Protein AF-A0A9D8MYQ5-F1 (afdb_monomer)

Secondary structure (DSSP, 8-state):
-HHHHHHHHHHHHHHHT-S-GGG--HHHHHHHHHHHHHH-GGGGEEEEEEESSSHHHHHHHHHHHHTEEE-EEGGGSS-TTSS-----HHHHHHHHHHHHHH-HHHHHHHHHHHHHHTT--SSSS-TTSHHHHHHHHTTEETTTTEE-HHHHHHHHGGG---HHHHHHHHHHHHHHHHHHHHHTHHHHHHHHHHHHTHHHHHHHHEEEEEEES-S--HHHHHHHHTTSEEEEEEEGGGGGGS-HHHHHHGGGEEEPEE-S-PPPP-THHHHHHHHTTS--HHHHHHHHHHHHHHHTEEPGGGGGG-EEEEEEES--SEEE---EEEEEEETTTTTSHHHHHHHHHHHHTT-EEEEEEE-TTSSSEEEEETT------

Foldseek 3Di:
DVVLVVLQVVLVLVVLLDPDLVPQDLVRLLVSLVSNQSNDPPSQKWKDWAALDDPRLVVVLVCLLQQWAFFDQLCPDPDNCAQFAFADLVVLLVLQLVVCQLAVLLVVVLVVVVCVVVVHDPDPDPPVCVVLVVQQSVQADSRVRGGPLVSSLVSCVVVVDDSVVSVVVVVVVVVVSVVCSVVCPVVSVVVSVCVVCVSVVSSRFKTKDKIFPDPFQPVCCCPRHVVARKMWMFRSVCLSVDPSVLSSLCSQKFFAAEDPDQDHQRCVLVVVCVSVPVPDSVSSSVNSSSSVNRNRYDYNVCVSRRIIMRIDGNDDRIGNHNRTAAMEGEPVLCPPPSNVSVVVSCVVVVHWYWYWDADPVRPGIDTHTPPPPPPPD

Mean predicted aligned er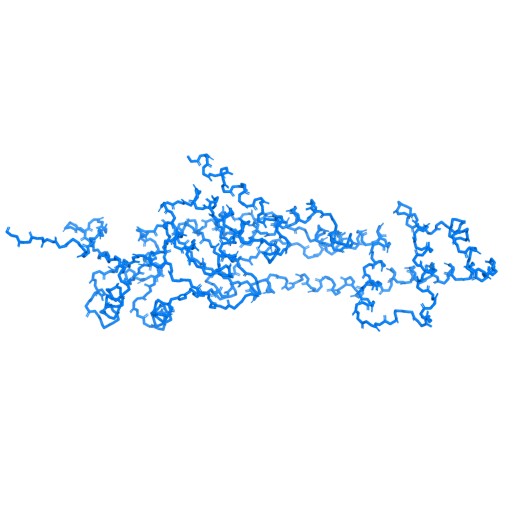ror: 8.72 Å

Sequence (377 aa):
MEQAEEIYNKHFDEMVGANNLDEYSEADVNRVLNRLLKCLPNNGKFYKYRKCEGEFFDLAFDSLKNGYIWLAQASTLNDDVDTTINFDPEKDIEDVKQYLRSHPIEVLNWIFKKAEESGKNLFGFNKFNNDMFFKALSCYDLEIGKLNKSKAIKALSNYGYSVSKINKFLNEMDDFIRNFMVTNEDVLKQIAENYLSINKKIRDMAHIFSLSECYDSDTMWAYYTDNKGFCIEYDFKKVMDLPIVSKRLFMSFYKVLYNDKKERCSFLLDIKYYLGGYKDKDLLVESNRKMITQLITKQEKWRYEREWRLFLCNTENKLDADIVSAIYIDKSMCNTDNGKKLLDLAKERNWRVYIRKLNYIGTKHIYECIDDKTEDK

Solvent-accessible surface area (backbone atoms only — not comparable to full-atom values): 20678 Å² total; per-residue (Å²): 108,70,68,31,52,53,44,42,49,57,49,51,58,52,56,31,57,52,88,54,76,84,77,53,46,73,69,49,42,54,50,53,44,57,48,48,55,70,36,39,60,77,86,25,36,32,22,38,67,32,34,56,58,67,70,68,22,55,58,51,49,51,28,63,74,73,29,30,43,72,30,44,44,39,67,76,45,93,50,90,71,48,44,33,73,47,60,52,68,70,60,44,43,50,56,40,51,55,48,50,71,56,36,54,65,38,55,48,53,44,50,54,51,53,26,59,78,66,75,43,72,93,47,104,60,61,94,78,50,56,64,60,46,54,55,38,57,74,31,42,39,68,91,78,67,45,71,38,60,72,57,22,52,66,68,50,50,84,74,77,57,56,70,68,59,50,51,51,52,53,49,54,50,52,49,47,52,52,49,46,74,68,65,39,60,61,58,54,46,51,57,42,57,58,54,76,46,37,49,58,54,44,15,67,40,23,30,34,37,78,29,15,67,56,90,80,46,66,69,52,37,43,74,47,18,70,66,54,20,35,32,41,32,34,33,55,70,48,46,79,74,48,58,68,75,48,39,51,58,62,66,39,55,41,75,51,42,65,47,80,75,71,69,77,52,65,62,53,42,53,51,51,24,57,41,61,66,74,66,51,62,66,43,43,27,53,38,36,43,54,51,51,55,34,41,43,32,35,50,50,91,57,51,87,51,48,42,33,32,36,60,43,66,82,67,74,49,70,42,74,53,71,27,70,48,32,40,38,33,25,57,86,39,54,82,39,73,56,33,40,54,52,53,53,49,29,60,78,69,72,32,47,44,27,42,32,40,66,42,99,84,65,83,47,80,42,72,47,61,67,81,64,71,75,78,85,123

Radius of gyration: 28.37 Å; Cα contacts (8 Å, |Δi|>4): 526; chains: 1; bounding box: 68×39×94 Å

Structure (mmCIF, N/CA/C/O backbone):
data_AF-A0A9D8MYQ5-F1
#
_entry.id   AF-A0A9D8MYQ5-F1
#
loop_
_atom_site.group_PDB
_atom_site.id
_atom_site.type_symbol
_atom_site.label_atom_id
_atom_site.label_alt_id
_atom_site.label_comp_id
_atom_site.label_asym_id
_atom_site.label_entity_id
_atom_site.label_seq_id
_atom_site.pdbx_PDB_ins_code
_atom_site.Cartn_x
_atom_site.Cartn_y
_atom_site.Cartn_z
_atom_site.occupancy
_atom_site.B_iso_or_equiv
_atom_site.auth_seq_id
_atom_site.auth_comp_id
_atom_site.auth_asym_id
_atom_site.auth_atom_id
_atom_site.pdbx_PDB_model_num
ATOM 1 N N . MET A 1 1 ? 1.865 -21.968 11.431 1.00 61.25 1 MET A N 1
ATOM 2 C CA . MET A 1 1 ? 2.470 -20.639 11.199 1.00 61.25 1 MET A CA 1
ATOM 3 C C . MET A 1 1 ? 3.258 -20.655 9.898 1.00 61.25 1 MET A C 1
ATOM 5 O O . MET A 1 1 ? 2.886 -19.908 9.007 1.00 61.25 1 MET A O 1
ATOM 9 N N . GLU A 1 2 ? 4.196 -21.597 9.734 1.00 70.69 2 GLU A N 1
ATOM 10 C CA . GLU A 1 2 ? 4.968 -21.805 8.490 1.00 70.69 2 GLU A CA 1
ATOM 11 C C . GLU A 1 2 ? 4.096 -21.913 7.227 1.00 70.69 2 GLU A C 1
ATOM 13 O O . GLU A 1 2 ? 4.371 -21.253 6.233 1.00 70.69 2 GLU A O 1
ATOM 18 N N . GLN A 1 3 ? 2.972 -22.639 7.281 1.00 88.06 3 GLN A N 1
ATOM 19 C CA . GLN A 1 3 ? 2.073 -22.761 6.125 1.00 88.06 3 GLN A CA 1
ATOM 20 C C . GLN A 1 3 ? 1.429 -21.426 5.698 1.00 88.06 3 GLN A C 1
ATOM 22 O O . GLN A 1 3 ? 1.259 -21.180 4.508 1.00 88.06 3 GLN A O 1
ATOM 27 N N . ALA A 1 4 ? 1.055 -20.557 6.645 1.00 92.19 4 ALA A N 1
ATOM 28 C CA . ALA A 1 4 ? 0.440 -19.265 6.323 1.00 92.19 4 ALA A CA 1
ATOM 29 C C . ALA A 1 4 ? 1.472 -18.297 5.731 1.00 92.19 4 ALA A C 1
ATOM 31 O O . ALA A 1 4 ? 1.172 -17.577 4.783 1.00 92.19 4 ALA A O 1
ATOM 32 N N . GLU A 1 5 ? 2.696 -18.323 6.255 1.00 94.62 5 GLU A N 1
ATOM 33 C CA . GLU A 1 5 ? 3.814 -17.543 5.731 1.00 94.62 5 GLU A CA 1
ATOM 34 C C . GLU A 1 5 ? 4.209 -17.991 4.319 1.00 94.62 5 GLU A C 1
ATOM 36 O O . GLU A 1 5 ? 4.358 -17.155 3.435 1.00 94.62 5 GLU A O 1
ATOM 41 N N . GLU A 1 6 ? 4.261 -19.299 4.055 1.00 96.56 6 GLU A N 1
ATOM 42 C CA . GLU A 1 6 ? 4.506 -19.827 2.709 1.00 96.56 6 GLU A CA 1
ATOM 43 C C . GLU A 1 6 ? 3.412 -19.400 1.712 1.00 96.56 6 GLU A C 1
ATOM 45 O O . GLU A 1 6 ? 3.702 -19.014 0.578 1.00 96.56 6 GLU A O 1
ATOM 50 N N . ILE A 1 7 ? 2.141 -19.432 2.130 1.00 97.31 7 ILE A N 1
ATOM 51 C CA . ILE A 1 7 ? 1.014 -18.968 1.308 1.00 97.31 7 ILE A CA 1
ATOM 52 C C . ILE A 1 7 ? 1.124 -17.463 1.030 1.00 97.31 7 ILE A C 1
ATOM 54 O O . ILE A 1 7 ? 0.888 -17.043 -0.106 1.00 97.31 7 ILE A O 1
ATOM 58 N N . TYR A 1 8 ? 1.494 -16.665 2.036 1.00 97.44 8 TYR A N 1
ATOM 59 C CA . TYR A 1 8 ? 1.703 -15.230 1.865 1.00 97.44 8 TYR A CA 1
ATOM 60 C C . TYR A 1 8 ? 2.877 -14.940 0.928 1.00 97.44 8 TYR A C 1
ATOM 62 O O . TYR A 1 8 ? 2.733 -14.120 0.029 1.00 97.44 8 TYR A O 1
ATOM 70 N N . ASN A 1 9 ? 3.997 -15.654 1.056 1.00 96.62 9 ASN A N 1
ATOM 71 C CA . ASN A 1 9 ? 5.143 -15.496 0.160 1.00 96.62 9 ASN A CA 1
ATOM 72 C C . ASN A 1 9 ? 4.756 -15.804 -1.292 1.00 96.62 9 ASN A C 1
ATOM 74 O O . ASN A 1 9 ? 5.050 -15.010 -2.176 1.00 96.62 9 ASN A O 1
ATOM 78 N N . LYS A 1 10 ? 3.970 -16.864 -1.539 1.00 96.56 10 LYS A N 1
ATOM 79 C CA . LYS A 1 10 ? 3.407 -17.144 -2.876 1.00 96.56 10 LYS A CA 1
ATOM 80 C C . LYS A 1 10 ? 2.487 -16.033 -3.382 1.00 96.56 10 LYS A C 1
ATOM 82 O O . LYS A 1 10 ? 2.437 -15.778 -4.581 1.00 96.56 10 LYS A O 1
ATOM 87 N N . HIS A 1 11 ? 1.714 -15.404 -2.496 1.00 96.81 11 HIS A N 1
ATOM 88 C CA . HIS A 1 11 ? 0.912 -14.238 -2.857 1.00 96.81 11 HIS A CA 1
ATOM 89 C C . HIS A 1 11 ? 1.807 -13.055 -3.238 1.00 96.81 11 HIS A C 1
ATOM 91 O O . HIS A 1 11 ? 1.643 -12.516 -4.328 1.00 96.81 11 HIS A O 1
ATOM 97 N N . PHE A 1 12 ? 2.776 -12.711 -2.391 1.00 97.00 12 PHE A N 1
ATOM 98 C CA . PHE A 1 12 ? 3.721 -11.626 -2.628 1.00 97.00 12 PHE A CA 1
ATOM 99 C C . PHE A 1 12 ? 4.505 -11.823 -3.931 1.00 97.00 12 PHE A C 1
ATOM 101 O O . PHE A 1 12 ? 4.596 -10.892 -4.723 1.00 97.00 12 PHE A O 1
ATOM 108 N N . ASP A 1 13 ? 4.986 -13.039 -4.196 1.00 95.31 13 ASP A N 1
ATOM 109 C CA . ASP A 1 13 ? 5.724 -13.403 -5.410 1.00 95.31 13 ASP A CA 1
ATOM 110 C C . ASP A 1 13 ? 4.910 -13.177 -6.696 1.00 95.31 13 ASP A C 1
ATOM 112 O O . ASP A 1 13 ? 5.448 -12.692 -7.690 1.00 95.31 13 ASP A O 1
ATOM 116 N N . GLU A 1 14 ? 3.609 -13.482 -6.684 1.00 95.44 14 GLU A N 1
ATOM 117 C CA . GLU A 1 14 ? 2.725 -13.193 -7.822 1.00 95.44 14 GLU A CA 1
ATOM 118 C C . GLU A 1 14 ? 2.488 -11.685 -7.979 1.00 95.44 14 GLU A C 1
ATOM 120 O O . GLU A 1 14 ? 2.532 -11.169 -9.096 1.00 95.44 14 GLU A O 1
ATOM 125 N N . MET A 1 15 ? 2.303 -10.964 -6.868 1.00 94.75 15 MET A N 1
ATOM 126 C CA . MET A 1 15 ? 2.053 -9.522 -6.899 1.00 94.75 15 MET A CA 1
ATOM 127 C C . MET A 1 15 ? 3.269 -8.715 -7.366 1.00 94.75 15 MET A C 1
ATOM 129 O O . MET A 1 15 ? 3.098 -7.764 -8.123 1.00 94.75 15 MET A O 1
ATOM 133 N N . VAL A 1 16 ? 4.499 -9.102 -7.002 1.00 93.38 16 VAL A N 1
ATOM 134 C CA . VAL A 1 16 ? 5.713 -8.437 -7.522 1.00 93.38 16 VAL A CA 1
ATOM 135 C C . VAL A 1 16 ? 5.924 -8.703 -9.018 1.00 93.38 16 VAL A C 1
ATOM 137 O O . VAL A 1 16 ? 6.564 -7.905 -9.695 1.00 93.38 16 VAL A O 1
ATOM 140 N N . GLY A 1 17 ? 5.375 -9.796 -9.557 1.00 89.38 17 GLY A N 1
ATOM 141 C CA . GLY A 1 17 ? 5.391 -10.091 -10.992 1.00 89.38 17 GLY A CA 1
ATOM 142 C C . GLY A 1 17 ? 4.258 -9.440 -11.787 1.00 89.38 17 GLY A C 1
ATOM 143 O O . GLY A 1 17 ? 4.255 -9.524 -13.016 1.00 89.38 17 GLY A O 1
ATOM 144 N N . ALA A 1 18 ? 3.294 -8.800 -11.120 1.00 86.31 18 ALA A N 1
ATOM 145 C CA . ALA A 1 18 ? 2.192 -8.122 -11.783 1.00 86.31 18 ALA A CA 1
ATOM 146 C C . ALA A 1 18 ? 2.668 -6.798 -12.401 1.00 86.31 18 ALA A C 1
ATOM 148 O O . ALA A 1 18 ? 3.186 -5.925 -11.709 1.00 86.31 18 ALA A O 1
ATOM 149 N N . ASN A 1 19 ? 2.466 -6.638 -13.709 1.00 76.12 19 ASN A N 1
ATOM 150 C CA . ASN A 1 19 ? 2.773 -5.390 -14.412 1.00 76.12 19 ASN A CA 1
ATOM 151 C C . ASN A 1 19 ? 1.581 -4.420 -14.387 1.00 76.12 19 ASN A C 1
ATOM 153 O O . ASN A 1 19 ? 1.739 -3.224 -14.161 1.00 76.12 19 ASN A O 1
ATOM 157 N N . ASN A 1 20 ? 0.375 -4.948 -14.592 1.00 84.94 20 ASN A N 1
ATOM 158 C CA . ASN A 1 20 ? -0.871 -4.206 -14.486 1.00 84.94 20 ASN A CA 1
ATOM 159 C C . ASN A 1 20 ? -1.946 -5.114 -13.878 1.00 84.94 20 ASN A C 1
ATOM 161 O O . ASN A 1 20 ? -2.194 -6.212 -14.376 1.00 84.94 20 ASN A O 1
ATOM 165 N N . LEU A 1 21 ? -2.605 -4.653 -12.813 1.00 88.56 21 LEU A N 1
ATOM 166 C CA . LEU A 1 21 ? -3.694 -5.409 -12.192 1.00 88.56 21 LEU A CA 1
ATOM 167 C C . LEU A 1 21 ? -4.877 -5.592 -13.149 1.00 88.56 21 LEU A C 1
ATOM 169 O O . LEU A 1 21 ? -5.645 -6.539 -12.984 1.00 88.56 21 LEU A O 1
ATOM 173 N N . ASP A 1 22 ? -5.012 -4.735 -14.166 1.00 88.94 22 ASP A N 1
ATOM 174 C CA . ASP A 1 22 ? -6.103 -4.829 -15.131 1.00 88.94 22 ASP A CA 1
ATOM 175 C C . ASP A 1 22 ? -6.035 -6.040 -16.058 1.00 88.94 22 ASP A C 1
ATOM 177 O O . ASP A 1 22 ? -7.057 -6.442 -16.617 1.00 88.94 22 ASP A O 1
ATOM 181 N N . GLU A 1 23 ? -4.862 -6.664 -16.157 1.00 91.06 23 GLU A N 1
ATOM 182 C CA . GLU A 1 23 ? -4.647 -7.895 -16.920 1.00 91.06 23 GLU A CA 1
ATOM 183 C C . GLU A 1 23 ? -5.239 -9.130 -16.219 1.00 91.06 23 GLU A C 1
ATOM 185 O O . GLU A 1 23 ? -5.439 -10.163 -16.858 1.00 91.06 23 GLU A O 1
ATOM 190 N N . TYR A 1 24 ? -5.556 -9.041 -14.922 1.00 94.94 24 TYR A N 1
ATOM 191 C CA . TYR A 1 24 ? -6.122 -10.153 -14.160 1.00 94.94 24 TYR A CA 1
ATOM 192 C C . TYR A 1 24 ? -7.606 -10.326 -14.483 1.00 94.94 24 TYR A C 1
ATOM 194 O O . TYR A 1 24 ? -8.421 -9.433 -14.223 1.00 94.94 24 TYR A O 1
ATOM 202 N N . SER A 1 25 ? -7.986 -11.503 -14.987 1.00 96.06 25 SER A N 1
ATOM 203 C CA . SER A 1 25 ? -9.396 -11.856 -15.168 1.00 96.06 25 SER A CA 1
ATOM 204 C C . SER A 1 25 ? -10.121 -11.952 -13.820 1.00 96.06 25 SER A C 1
ATOM 206 O O . SER A 1 25 ? -9.497 -12.074 -12.766 1.00 96.06 25 SER A O 1
ATOM 208 N N . GLU A 1 26 ? -11.454 -11.957 -13.821 1.00 96.50 26 GLU A N 1
ATOM 209 C CA . GLU A 1 26 ? -12.224 -12.172 -12.587 1.00 96.50 26 GLU A CA 1
ATOM 210 C C . GLU A 1 26 ? -11.872 -13.504 -11.897 1.00 96.50 26 GLU A C 1
ATOM 212 O O . GLU A 1 26 ? -11.787 -13.569 -10.668 1.00 96.50 26 GLU A O 1
ATOM 217 N N . ALA A 1 27 ? -11.596 -14.555 -12.676 1.00 97.44 27 ALA A N 1
ATOM 218 C CA . ALA A 1 27 ? -11.143 -15.835 -12.142 1.00 97.44 27 ALA A CA 1
ATOM 219 C C . ALA A 1 27 ? -9.762 -15.722 -11.472 1.00 97.44 27 ALA A C 1
ATOM 221 O O . ALA A 1 27 ? -9.564 -16.284 -10.391 1.00 97.44 27 ALA A O 1
ATOM 222 N N . ASP A 1 28 ? -8.832 -14.965 -12.067 1.00 97.38 28 ASP A N 1
ATOM 223 C CA . ASP A 1 28 ? -7.515 -14.709 -11.475 1.00 97.38 28 ASP A CA 1
ATOM 224 C C . ASP A 1 28 ? -7.637 -13.898 -10.182 1.00 97.38 28 ASP A C 1
ATOM 226 O O . ASP A 1 28 ? -7.070 -14.292 -9.164 1.00 97.38 28 ASP A O 1
ATOM 230 N N . VAL A 1 29 ? -8.438 -12.826 -10.181 1.00 97.94 29 VAL A N 1
ATOM 231 C CA . VAL A 1 29 ? -8.673 -12.000 -8.986 1.00 97.94 29 VAL A CA 1
ATOM 232 C C . VAL A 1 29 ? -9.249 -12.843 -7.849 1.00 97.94 29 VAL A C 1
ATOM 234 O O . VAL A 1 29 ? -8.712 -12.848 -6.740 1.00 97.94 29 VAL A O 1
ATOM 237 N N . ASN A 1 30 ? -10.295 -13.629 -8.120 1.00 97.75 30 ASN A N 1
ATOM 238 C CA . ASN A 1 30 ? -10.884 -14.510 -7.114 1.00 97.75 30 ASN A CA 1
ATOM 239 C C . ASN A 1 30 ? -9.878 -15.570 -6.624 1.00 97.75 30 ASN A C 1
ATOM 241 O O . ASN A 1 30 ? -9.861 -15.882 -5.433 1.00 97.75 30 ASN A O 1
ATOM 245 N N . ARG A 1 31 ? -9.012 -16.118 -7.491 1.00 97.81 31 ARG A N 1
ATOM 246 C CA . ARG A 1 31 ? -7.938 -17.046 -7.084 1.00 97.81 31 ARG A CA 1
ATOM 247 C C . ARG A 1 31 ? -6.955 -16.373 -6.124 1.00 97.81 31 ARG A C 1
ATOM 249 O O . ARG A 1 31 ? -6.647 -16.948 -5.077 1.00 97.81 31 ARG A O 1
ATOM 256 N N . VAL A 1 32 ? -6.463 -15.184 -6.474 1.00 97.69 32 VAL A N 1
ATOM 257 C CA . VAL A 1 32 ? -5.473 -14.435 -5.685 1.00 97.69 32 VAL A CA 1
ATOM 258 C C . VAL A 1 32 ? -6.043 -14.047 -4.324 1.00 97.69 32 VAL A C 1
ATOM 260 O O . VAL A 1 32 ? -5.392 -14.289 -3.307 1.00 97.69 32 VAL A O 1
ATOM 263 N N . LEU A 1 33 ? -7.271 -13.524 -4.283 1.00 97.88 33 LEU A N 1
ATOM 264 C CA . LEU A 1 33 ? -7.940 -13.155 -3.034 1.00 97.88 33 LEU A CA 1
ATOM 265 C C . LEU A 1 33 ? -8.224 -14.377 -2.156 1.00 97.88 33 LEU A C 1
ATOM 267 O O . LEU A 1 33 ? -7.928 -14.354 -0.965 1.00 97.88 33 LEU A O 1
ATOM 271 N N . ASN A 1 34 ? -8.700 -15.486 -2.730 1.00 97.44 34 ASN A N 1
ATOM 272 C CA . ASN A 1 34 ? -8.890 -16.728 -1.974 1.00 97.44 34 ASN A CA 1
ATOM 273 C C . ASN A 1 34 ? -7.576 -17.272 -1.396 1.00 97.44 34 ASN A C 1
ATOM 275 O O . ASN A 1 34 ? -7.584 -17.877 -0.323 1.00 97.44 34 ASN A O 1
ATOM 279 N N . ARG A 1 35 ? -6.442 -17.089 -2.086 1.00 97.56 35 ARG A N 1
ATOM 280 C CA . ARG A 1 35 ? -5.121 -17.418 -1.532 1.00 97.56 35 ARG A CA 1
ATOM 281 C C . ARG A 1 35 ? -4.772 -16.489 -0.375 1.00 97.56 35 ARG A C 1
ATOM 283 O O . ARG A 1 35 ? -4.387 -16.987 0.678 1.00 97.56 35 ARG A O 1
ATOM 290 N N . LEU A 1 36 ? -4.936 -15.181 -0.560 1.00 96.94 36 LEU A N 1
ATOM 291 C CA . LEU A 1 36 ? -4.653 -14.182 0.466 1.00 96.94 36 LEU A CA 1
ATOM 292 C C . LEU A 1 36 ? -5.464 -14.458 1.743 1.00 96.94 36 LEU A C 1
ATOM 294 O O . LEU A 1 36 ? -4.888 -14.573 2.819 1.00 96.94 36 LEU A O 1
ATOM 298 N N . LEU A 1 37 ? -6.776 -14.694 1.629 1.00 97.31 37 LEU A N 1
ATOM 299 C CA . LEU A 1 37 ? -7.656 -15.000 2.766 1.00 97.31 37 LEU A CA 1
ATOM 300 C C . LEU A 1 37 ? -7.195 -16.202 3.605 1.00 97.31 37 LEU A C 1
ATOM 302 O O . LEU A 1 37 ? -7.458 -16.238 4.805 1.00 97.31 37 LEU A O 1
ATOM 306 N N . LYS A 1 38 ? -6.492 -17.175 3.008 1.00 96.81 38 LYS A N 1
ATOM 307 C CA . LYS A 1 38 ? -5.961 -18.350 3.724 1.00 96.81 38 LYS A CA 1
ATOM 308 C C . LYS A 1 38 ? -4.750 -18.034 4.599 1.00 96.81 38 LYS A C 1
ATOM 310 O O . LYS A 1 38 ? -4.460 -18.815 5.502 1.00 96.81 38 LYS A O 1
ATOM 315 N N . CYS A 1 39 ? -4.032 -16.943 4.331 1.00 96.56 39 CYS A N 1
ATOM 316 C CA . CYS A 1 39 ? -2.876 -16.526 5.124 1.00 96.56 39 CYS A CA 1
ATOM 317 C C . CYS A 1 39 ? -3.133 -15.306 6.012 1.00 96.56 39 CYS A C 1
ATOM 319 O O . CYS A 1 39 ? -2.270 -14.977 6.826 1.00 96.56 39 CYS A O 1
ATOM 321 N N . LEU A 1 40 ? -4.287 -14.640 5.885 1.00 97.25 40 LEU A N 1
ATOM 322 C CA . LEU A 1 40 ? -4.609 -13.513 6.756 1.00 97.25 40 LEU A CA 1
ATOM 323 C C . LEU A 1 40 ? -4.785 -13.979 8.217 1.00 97.25 40 LEU A C 1
ATOM 325 O O . LEU A 1 40 ? -5.484 -14.966 8.475 1.00 97.25 40 LEU A O 1
ATOM 329 N N . PRO A 1 41 ? -4.192 -13.269 9.192 1.00 95.62 41 PRO A N 1
ATOM 330 C CA . PRO A 1 41 ? -4.394 -13.532 10.611 1.00 95.62 41 PRO A CA 1
ATOM 331 C C . PRO A 1 41 ? -5.848 -13.280 11.029 1.00 95.62 41 PRO A C 1
ATOM 333 O O . PRO A 1 41 ? -6.651 -12.710 10.289 1.00 95.62 41 PRO A O 1
ATOM 336 N N . ASN A 1 42 ? -6.194 -13.728 12.240 1.00 94.88 42 ASN A N 1
ATOM 337 C CA . ASN A 1 42 ? -7.491 -13.476 12.880 1.00 94.88 42 ASN A CA 1
ATOM 338 C C . ASN A 1 42 ? -8.703 -13.796 11.996 1.00 94.88 42 ASN A C 1
ATOM 340 O O . ASN A 1 42 ? -9.720 -13.109 12.056 1.00 94.88 42 ASN A O 1
ATOM 344 N N . ASN A 1 43 ? -8.601 -14.833 11.157 1.00 94.56 43 ASN A N 1
ATOM 345 C CA . ASN A 1 43 ? -9.672 -15.234 10.245 1.00 94.56 43 ASN A CA 1
ATOM 346 C C . ASN A 1 43 ? -10.075 -14.120 9.251 1.00 94.56 43 ASN A C 1
ATOM 348 O O . ASN A 1 43 ? -11.247 -14.021 8.893 1.00 94.56 43 ASN A O 1
ATOM 352 N N . GLY A 1 44 ? -9.116 -13.283 8.831 1.00 96.88 44 GLY A N 1
ATOM 353 C CA . GLY A 1 44 ? -9.335 -12.168 7.904 1.00 96.88 44 GLY A CA 1
ATOM 354 C C . GLY A 1 44 ? -9.775 -10.860 8.566 1.00 96.88 44 GLY A C 1
ATOM 355 O O . GLY A 1 44 ? -10.214 -9.951 7.866 1.00 96.88 44 GLY A O 1
ATOM 356 N N . LYS A 1 45 ? -9.681 -10.753 9.895 1.00 98.50 45 LYS A N 1
ATOM 357 C CA . LYS A 1 45 ? -10.111 -9.565 10.638 1.00 98.50 45 LYS A CA 1
ATOM 358 C C . LYS A 1 45 ? -8.963 -8.623 10.945 1.00 98.50 45 LYS A C 1
ATOM 360 O O . LYS A 1 45 ? -7.913 -9.038 11.438 1.00 98.50 45 LYS A O 1
ATOM 365 N N . PHE A 1 46 ? -9.222 -7.346 10.704 1.00 98.75 46 PHE A N 1
ATOM 366 C CA . PHE A 1 46 ? -8.253 -6.275 10.840 1.00 98.75 46 PHE A CA 1
ATOM 367 C C . PHE A 1 46 ? -8.876 -5.018 11.425 1.00 98.75 46 PHE A C 1
ATOM 369 O O . PHE A 1 46 ? -10.077 -4.789 11.301 1.00 98.75 46 PHE A O 1
ATOM 376 N N . TYR A 1 47 ? -8.047 -4.187 12.044 1.00 98.75 47 TYR A N 1
ATOM 377 C CA . TYR A 1 47 ? -8.513 -3.190 12.993 1.00 98.75 47 TYR A CA 1
ATOM 378 C C . TYR A 1 47 ? -7.971 -1.799 12.698 1.00 98.75 47 TYR A C 1
ATOM 380 O O . TYR A 1 47 ? -6.797 -1.631 12.362 1.00 98.75 47 TYR A O 1
ATOM 388 N N . LYS A 1 48 ? -8.818 -0.779 12.855 1.00 98.31 48 LYS A N 1
ATOM 389 C CA . LYS A 1 48 ? -8.416 0.620 12.690 1.00 98.31 48 LYS A CA 1
ATOM 390 C C . LYS A 1 48 ? -8.919 1.504 13.814 1.00 98.31 48 LYS A C 1
ATOM 392 O O . LYS A 1 48 ? -10.120 1.652 14.003 1.00 98.31 48 LYS A O 1
ATOM 397 N N . TYR A 1 49 ? -7.985 2.149 14.496 1.00 98.06 49 TYR A N 1
ATOM 398 C CA . TYR A 1 49 ? -8.234 3.006 15.648 1.00 98.06 49 TYR A CA 1
ATOM 399 C C . TYR A 1 49 ? -8.566 4.434 15.213 1.00 98.06 49 TYR A C 1
ATOM 401 O O . TYR A 1 49 ? -7.973 4.962 14.261 1.00 98.06 49 TYR A O 1
ATOM 409 N N . ARG A 1 50 ? -9.528 5.056 15.896 1.00 97.25 50 ARG A N 1
ATOM 410 C CA . ARG A 1 50 ? -10.040 6.396 15.604 1.00 97.25 50 ARG A CA 1
ATOM 411 C C . ARG A 1 50 ? -10.432 7.139 16.875 1.00 97.25 50 ARG A C 1
ATOM 413 O O . ARG A 1 50 ? -10.972 6.560 17.817 1.00 97.25 50 ARG A O 1
ATOM 420 N N . LYS A 1 51 ? -10.206 8.452 16.869 1.00 96.31 51 LYS A N 1
ATOM 421 C CA . LYS A 1 51 ? -10.767 9.364 17.872 1.00 96.31 51 LYS A CA 1
ATOM 422 C C . LYS A 1 51 ? -12.277 9.475 17.680 1.00 96.31 51 LYS A C 1
ATOM 424 O O . LYS A 1 51 ? -12.746 9.491 16.547 1.00 96.31 51 LYS A O 1
ATOM 429 N N . CYS A 1 52 ? -13.021 9.592 18.779 1.00 94.38 52 CYS A N 1
ATOM 430 C CA . CYS A 1 52 ? -14.470 9.826 18.744 1.00 94.38 52 CYS A CA 1
ATOM 431 C C . CYS A 1 52 ? -14.838 11.327 18.691 1.00 94.38 52 CYS A C 1
ATOM 433 O O . CYS A 1 52 ? -16.008 11.698 18.791 1.00 94.38 52 CYS A O 1
ATOM 435 N N . GLU A 1 53 ? -13.843 12.201 18.542 1.00 92.62 53 GLU A N 1
ATOM 436 C CA . GLU A 1 53 ? -13.985 13.656 18.600 1.00 92.62 53 GLU A CA 1
ATOM 437 C C . GLU A 1 53 ? -13.196 14.341 17.475 1.00 92.62 53 GLU A C 1
ATOM 439 O O . GLU A 1 53 ? -12.203 13.804 16.971 1.00 92.62 53 GLU A O 1
ATOM 444 N N . GLY A 1 54 ? -13.629 15.555 17.123 1.00 92.31 54 GLY A N 1
ATOM 445 C CA . GLY A 1 54 ? -13.004 16.406 16.109 1.00 92.31 54 GLY A CA 1
ATOM 446 C C . GLY A 1 54 ? -13.209 15.933 14.668 1.00 92.31 54 GLY A C 1
ATOM 447 O O . GLY A 1 54 ? -13.901 14.953 14.403 1.00 92.31 54 GLY A O 1
ATOM 448 N N . GLU A 1 55 ? -12.548 16.617 13.736 1.00 92.12 55 GLU A N 1
ATOM 449 C CA . GLU A 1 55 ? -12.646 16.370 12.287 1.00 92.12 55 GLU A CA 1
ATOM 450 C C . GLU A 1 55 ? -12.328 14.914 11.900 1.00 92.12 55 GLU A C 1
ATOM 452 O O . GLU A 1 55 ? -12.933 14.345 10.993 1.00 92.12 55 GLU A O 1
ATOM 457 N N . PHE A 1 56 ? -11.420 14.260 12.631 1.00 87.88 56 PHE A N 1
ATOM 458 C CA . PHE A 1 56 ? -11.087 12.854 12.398 1.00 87.88 56 PHE A CA 1
ATOM 459 C C . PHE A 1 56 ? -12.263 11.902 12.647 1.00 87.88 56 PHE A C 1
ATOM 461 O O . PHE A 1 56 ? -12.330 10.856 11.994 1.00 87.88 56 PHE A O 1
ATOM 468 N N . PHE A 1 57 ? -13.173 12.236 13.572 1.00 95.94 57 PHE A N 1
ATOM 469 C CA . PHE A 1 57 ? -14.411 11.480 13.750 1.00 95.94 57 PHE A CA 1
ATOM 470 C C . PHE A 1 57 ? -15.327 11.679 12.549 1.00 95.94 57 PHE A C 1
ATOM 472 O O . PHE A 1 57 ? -15.802 10.691 12.003 1.00 95.94 57 PHE A O 1
ATOM 479 N N . ASP A 1 58 ? -15.529 12.922 12.108 1.00 96.88 58 ASP A N 1
ATOM 480 C CA . ASP A 1 58 ? -16.443 13.234 11.006 1.00 96.88 58 ASP A CA 1
ATOM 481 C C . ASP A 1 58 ? -16.019 12.533 9.708 1.00 96.88 58 ASP A C 1
ATOM 483 O O . ASP A 1 58 ? -16.842 11.897 9.051 1.00 96.88 58 ASP A O 1
ATOM 487 N N . LEU A 1 59 ? -14.720 12.545 9.390 1.00 94.94 59 LEU A N 1
ATOM 488 C CA . LEU A 1 59 ? -14.167 11.833 8.232 1.00 94.94 59 LEU A CA 1
ATOM 489 C C . LEU A 1 59 ? -14.349 10.311 8.332 1.00 94.94 59 LEU A C 1
ATOM 491 O O . LEU A 1 59 ? -14.673 9.655 7.340 1.00 94.94 59 LEU A O 1
ATOM 495 N N . ALA A 1 60 ? -14.135 9.733 9.519 1.00 96.81 60 ALA A N 1
ATOM 496 C CA . ALA A 1 60 ? -14.334 8.302 9.739 1.00 96.81 60 ALA A CA 1
ATOM 497 C C . ALA A 1 60 ? -15.822 7.924 9.691 1.00 96.81 60 ALA A C 1
ATOM 499 O O . ALA A 1 60 ? -16.187 6.900 9.119 1.00 96.81 60 ALA A O 1
ATOM 500 N N . PHE A 1 61 ? -16.688 8.748 10.272 1.00 98.19 61 PHE A N 1
ATOM 501 C CA . PHE A 1 61 ? -18.127 8.541 10.267 1.00 98.19 61 PHE A CA 1
ATOM 502 C C . PHE A 1 61 ? -18.697 8.636 8.849 1.00 98.19 61 PHE A C 1
ATOM 504 O O . PHE A 1 61 ? -19.501 7.787 8.477 1.00 98.19 61 PHE A O 1
ATOM 511 N N . ASP A 1 62 ? -18.244 9.595 8.034 1.00 98.00 62 ASP A N 1
ATOM 512 C CA . ASP A 1 62 ? -18.649 9.710 6.628 1.00 98.00 62 ASP A CA 1
ATOM 513 C C . ASP A 1 62 ? -18.288 8.448 5.831 1.00 98.00 62 ASP A C 1
ATOM 515 O O . ASP A 1 62 ? -19.139 7.885 5.141 1.00 98.00 62 ASP A O 1
ATOM 519 N N . SER A 1 63 ? -17.064 7.930 5.998 1.00 97.62 63 SER A N 1
ATOM 520 C CA . SER A 1 63 ? -16.635 6.705 5.313 1.00 97.62 63 SER A CA 1
ATOM 521 C C . SER A 1 63 ? -17.447 5.480 5.741 1.00 97.62 63 SER A C 1
ATOM 523 O O . SER A 1 63 ? -17.885 4.692 4.903 1.00 97.62 63 SER A O 1
ATOM 525 N N . LEU A 1 64 ? -17.716 5.348 7.045 1.00 98.38 64 LEU A N 1
ATOM 526 C CA . LEU A 1 64 ? -18.544 4.274 7.602 1.00 98.38 64 LEU A CA 1
ATOM 527 C C . LEU A 1 64 ? -19.992 4.353 7.093 1.00 98.38 64 LEU A C 1
ATOM 529 O O . LEU A 1 64 ? -20.569 3.354 6.649 1.00 98.38 64 LEU A O 1
ATOM 533 N N . LYS A 1 65 ? -20.579 5.551 7.128 1.00 98.19 65 LYS A N 1
ATOM 534 C CA . LYS A 1 65 ? -21.954 5.796 6.696 1.00 98.19 65 LYS A CA 1
ATOM 535 C C . LYS A 1 65 ? -22.131 5.484 5.214 1.00 98.19 65 LYS A C 1
ATOM 537 O O . LYS A 1 65 ? -23.082 4.798 4.855 1.00 98.19 65 LYS A O 1
ATOM 542 N N . ASN A 1 66 ? -21.196 5.930 4.380 1.00 97.88 66 ASN A N 1
ATOM 543 C CA . ASN A 1 66 ? -21.292 5.800 2.928 1.00 97.88 66 ASN A CA 1
ATOM 544 C C . ASN A 1 66 ? -20.689 4.494 2.377 1.00 97.88 66 ASN A C 1
ATOM 546 O O . ASN A 1 66 ? -20.856 4.212 1.197 1.00 97.88 66 ASN A O 1
ATOM 550 N N . GLY A 1 67 ? -20.036 3.670 3.206 1.00 97.31 67 GLY A N 1
ATOM 551 C CA . GLY A 1 67 ? -19.567 2.336 2.806 1.00 97.31 67 GLY A CA 1
ATOM 552 C C . GLY A 1 67 ? -18.301 2.342 1.949 1.00 97.31 67 GLY A C 1
ATOM 553 O O . GLY A 1 67 ? -18.138 1.491 1.076 1.00 97.31 67 GLY A O 1
ATOM 554 N N . TYR A 1 68 ? -17.396 3.284 2.201 1.00 97.69 68 TYR A N 1
ATOM 555 C CA . TYR A 1 68 ? -16.105 3.355 1.523 1.00 97.69 68 TYR A CA 1
ATOM 556 C C . TYR A 1 68 ? -14.955 3.359 2.533 1.00 97.69 68 TYR A C 1
ATOM 558 O O . TYR A 1 68 ? -15.129 3.685 3.708 1.00 97.69 68 TYR A O 1
ATOM 566 N N . ILE A 1 69 ? -13.753 3.025 2.071 1.00 97.31 69 ILE A N 1
ATOM 567 C CA . ILE A 1 69 ? -12.518 3.203 2.833 1.00 97.31 69 ILE A CA 1
ATOM 568 C C . ILE A 1 69 ? -11.739 4.402 2.301 1.00 97.31 69 ILE A C 1
ATOM 570 O O . ILE A 1 69 ? -11.620 4.611 1.093 1.00 97.31 69 ILE A O 1
ATOM 574 N N . TRP A 1 70 ? -11.216 5.209 3.223 1.00 97.12 70 TRP A N 1
ATOM 575 C CA . TRP A 1 70 ? -10.341 6.326 2.887 1.00 97.12 70 TRP A CA 1
ATOM 576 C C . TRP A 1 70 ? -8.886 5.864 2.816 1.00 97.12 70 TRP A C 1
ATOM 578 O O . TRP A 1 70 ? -8.314 5.420 3.820 1.00 97.12 70 TRP A O 1
ATOM 588 N N . LEU A 1 71 ? -8.290 5.999 1.637 1.00 97.19 71 LEU A N 1
ATOM 589 C CA . LEU A 1 71 ? -6.885 5.745 1.368 1.00 97.19 71 LEU A CA 1
ATOM 590 C C . LEU A 1 71 ? -6.097 7.036 1.623 1.00 97.19 71 LEU A C 1
ATOM 592 O O . LEU A 1 71 ? -6.224 8.026 0.897 1.00 97.19 71 LEU A O 1
ATOM 596 N N . ALA A 1 72 ? -5.289 7.037 2.681 1.00 96.06 72 ALA A N 1
ATOM 597 C CA . ALA A 1 72 ? -4.465 8.186 3.029 1.00 96.06 72 ALA A CA 1
ATOM 598 C C . ALA A 1 72 ? -3.308 8.309 2.036 1.00 96.06 72 ALA A C 1
ATOM 600 O O . ALA A 1 72 ? -2.631 7.323 1.751 1.00 96.06 72 ALA A O 1
ATOM 601 N N . GLN A 1 73 ? -3.059 9.512 1.529 1.00 96.44 73 GLN A N 1
ATOM 602 C CA . GLN A 1 73 ? -1.880 9.764 0.708 1.00 96.44 73 GLN A CA 1
ATOM 603 C C . GLN A 1 73 ? -0.626 9.562 1.569 1.00 96.44 73 GLN A C 1
ATOM 605 O O . GLN A 1 73 ? -0.564 10.069 2.693 1.00 96.44 73 GLN A O 1
ATOM 610 N N . ALA A 1 74 ? 0.370 8.828 1.075 1.00 96.88 74 ALA A N 1
ATOM 611 C CA . ALA A 1 74 ? 1.543 8.461 1.866 1.00 96.88 74 ALA A CA 1
ATOM 612 C C . ALA A 1 74 ? 2.323 9.691 2.372 1.00 96.88 74 ALA A C 1
ATOM 614 O O . ALA A 1 74 ? 2.878 9.670 3.470 1.00 96.88 74 ALA A O 1
ATOM 615 N N . SER A 1 75 ? 2.304 10.801 1.628 1.00 95.44 75 SER A N 1
ATOM 616 C CA . SER A 1 75 ? 2.884 12.082 2.050 1.00 95.44 75 SER A CA 1
ATOM 617 C C . SER A 1 75 ? 2.246 12.678 3.313 1.00 95.44 75 SER A C 1
ATOM 619 O O . SER A 1 75 ? 2.930 13.413 4.019 1.00 95.44 75 SER A O 1
ATOM 621 N N . THR A 1 76 ? 1.005 12.307 3.643 1.00 94.44 76 THR A N 1
ATOM 622 C CA . THR A 1 76 ? 0.249 12.790 4.819 1.00 94.44 76 THR A CA 1
ATOM 623 C C . THR A 1 76 ? 0.373 11.900 6.060 1.00 94.44 76 THR A C 1
ATOM 625 O O . THR A 1 76 ? -0.200 12.214 7.104 1.00 94.44 76 THR A O 1
ATOM 628 N N . LEU A 1 77 ? 1.095 10.778 5.965 1.00 93.69 77 LEU A N 1
ATOM 629 C CA . LEU A 1 77 ? 1.311 9.882 7.100 1.00 93.69 77 LEU A CA 1
ATOM 630 C C . LEU A 1 77 ? 2.154 10.562 8.187 1.00 93.69 77 LEU A C 1
ATOM 632 O O . LEU A 1 77 ? 2.999 11.410 7.911 1.00 93.69 77 LEU A O 1
ATOM 636 N N . ASN A 1 78 ? 1.941 10.141 9.433 1.00 89.88 78 ASN A N 1
ATOM 637 C CA . ASN A 1 78 ? 2.664 10.631 10.609 1.00 89.88 78 ASN A CA 1
ATOM 638 C C . ASN A 1 78 ? 4.154 10.244 10.631 1.00 89.88 78 ASN A C 1
ATOM 640 O O . ASN A 1 78 ? 4.914 10.833 11.395 1.00 89.88 78 ASN A O 1
ATOM 644 N N . ASP A 1 79 ? 4.560 9.261 9.828 1.00 91.25 79 ASP A N 1
ATOM 645 C CA . ASP A 1 79 ? 5.955 8.883 9.618 1.00 91.25 79 ASP A CA 1
ATOM 646 C C . ASP A 1 79 ? 6.483 9.521 8.316 1.00 91.25 79 ASP A C 1
ATOM 648 O O . ASP A 1 79 ? 6.071 9.188 7.197 1.00 91.25 79 ASP A O 1
ATOM 652 N N . ASP A 1 80 ? 7.402 10.473 8.461 1.00 89.25 80 ASP A N 1
ATOM 653 C CA . ASP A 1 80 ? 8.006 11.256 7.379 1.00 89.25 80 ASP A CA 1
ATOM 654 C C . ASP A 1 80 ? 9.025 10.467 6.542 1.00 89.25 80 ASP A C 1
ATOM 656 O O . ASP A 1 80 ? 9.394 10.903 5.450 1.00 89.25 80 ASP A O 1
ATOM 660 N N . VAL A 1 81 ? 9.403 9.267 6.994 1.00 90.81 81 VAL A N 1
ATOM 661 C CA . VAL A 1 81 ? 10.296 8.351 6.275 1.00 90.81 81 VAL A CA 1
ATOM 662 C C . VAL A 1 81 ? 9.630 7.024 5.883 1.00 90.81 81 VAL A C 1
ATOM 664 O O . VAL A 1 81 ? 10.274 6.185 5.250 1.00 90.81 81 VAL A O 1
ATOM 667 N N . ASP A 1 82 ? 8.336 6.831 6.167 1.00 93.56 82 ASP A N 1
ATOM 668 C CA . ASP A 1 82 ? 7.542 5.713 5.625 1.00 93.56 82 ASP A CA 1
ATOM 669 C C . ASP A 1 82 ? 7.363 5.847 4.099 1.00 93.56 82 ASP A C 1
ATOM 671 O O . ASP A 1 82 ? 7.365 6.946 3.540 1.00 93.56 82 ASP A O 1
ATOM 675 N N . THR A 1 83 ? 7.195 4.715 3.412 1.00 95.62 83 THR A N 1
ATOM 676 C CA . THR A 1 83 ? 6.908 4.646 1.974 1.00 95.62 83 THR A CA 1
ATOM 677 C C . THR A 1 83 ? 8.012 5.315 1.150 1.00 95.62 83 THR A C 1
ATOM 679 O O . THR A 1 83 ? 7.782 6.086 0.221 1.00 95.62 83 THR A O 1
ATOM 682 N N . THR A 1 84 ? 9.252 5.018 1.534 1.00 94.69 84 THR A N 1
ATOM 683 C CA . THR A 1 84 ? 10.474 5.513 0.898 1.00 94.69 84 THR A CA 1
ATOM 684 C C . THR A 1 84 ? 11.379 4.368 0.469 1.00 94.69 84 THR A C 1
ATOM 686 O O . THR A 1 84 ? 11.387 3.283 1.062 1.00 94.69 84 THR A O 1
ATOM 689 N N . ILE A 1 85 ? 12.176 4.657 -0.551 1.00 93.88 85 ILE A N 1
ATOM 690 C CA . ILE A 1 85 ? 13.256 3.835 -1.069 1.00 93.88 85 ILE A CA 1
ATOM 691 C C . ILE A 1 85 ? 14.577 4.428 -0.571 1.00 93.88 85 ILE A C 1
ATOM 693 O O . ILE A 1 85 ? 14.807 5.637 -0.651 1.00 93.88 85 ILE A O 1
ATOM 697 N N . ASN A 1 86 ? 15.452 3.567 -0.067 1.00 93.44 86 ASN A N 1
ATOM 698 C CA . ASN A 1 86 ? 16.845 3.874 0.198 1.00 93.44 86 ASN A CA 1
ATOM 699 C C . ASN A 1 86 ? 17.648 3.670 -1.090 1.00 93.44 86 ASN A C 1
ATOM 701 O O . ASN A 1 86 ? 17.834 2.536 -1.522 1.00 93.44 86 ASN A O 1
ATOM 705 N N . PHE A 1 87 ? 18.115 4.748 -1.707 1.00 90.06 87 PHE A N 1
ATOM 706 C CA . PHE A 1 87 ? 18.928 4.714 -2.922 1.00 90.06 87 PHE A CA 1
ATOM 707 C C . PHE A 1 87 ? 20.075 5.719 -2.804 1.00 90.06 87 PHE A C 1
ATOM 709 O O . PHE A 1 87 ? 20.061 6.585 -1.929 1.00 90.06 87 PHE A O 1
ATOM 716 N N . ASP A 1 88 ? 21.069 5.598 -3.676 1.00 87.75 88 ASP A N 1
ATOM 717 C CA . ASP A 1 88 ? 22.226 6.490 -3.703 1.00 87.75 88 ASP A CA 1
ATOM 718 C C . ASP A 1 88 ? 22.225 7.196 -5.058 1.00 87.75 88 ASP A C 1
ATOM 720 O O . ASP A 1 88 ? 22.652 6.594 -6.045 1.00 87.75 88 ASP A O 1
ATOM 724 N N . PRO A 1 89 ? 21.720 8.442 -5.129 1.00 81.25 89 PRO A N 1
ATOM 725 C CA . PRO A 1 89 ? 21.553 9.127 -6.398 1.00 81.25 89 PRO A CA 1
ATOM 726 C C . PRO A 1 89 ? 22.851 9.176 -7.203 1.00 81.25 89 PRO A C 1
ATOM 728 O O . PRO A 1 89 ? 22.833 8.870 -8.387 1.00 81.25 89 PRO A O 1
ATOM 731 N N . GLU A 1 90 ? 23.978 9.518 -6.577 1.00 80.56 90 GLU A N 1
ATOM 732 C CA . GLU A 1 90 ? 25.251 9.694 -7.281 1.00 80.56 90 GLU A CA 1
ATOM 733 C C . GLU A 1 90 ? 25.742 8.380 -7.879 1.00 80.56 90 GLU A C 1
ATOM 735 O O . GLU A 1 90 ? 26.082 8.318 -9.063 1.00 80.56 90 GLU A O 1
ATOM 740 N N . LYS A 1 91 ? 25.727 7.306 -7.085 1.00 85.31 91 LYS A N 1
ATOM 741 C CA . LYS A 1 91 ? 26.181 6.010 -7.581 1.00 85.31 91 LYS A CA 1
ATOM 742 C C . LYS A 1 91 ? 25.178 5.376 -8.545 1.00 85.31 91 LYS A C 1
ATOM 744 O O . LYS A 1 91 ? 25.611 4.779 -9.520 1.00 85.31 91 LYS A O 1
ATOM 749 N N . ASP A 1 92 ? 23.869 5.529 -8.340 1.00 83.00 92 ASP A N 1
ATOM 750 C CA . ASP A 1 92 ? 22.866 5.048 -9.300 1.00 83.00 92 ASP A CA 1
ATOM 751 C C . ASP A 1 92 ? 22.993 5.773 -10.647 1.00 83.00 92 ASP A C 1
ATOM 753 O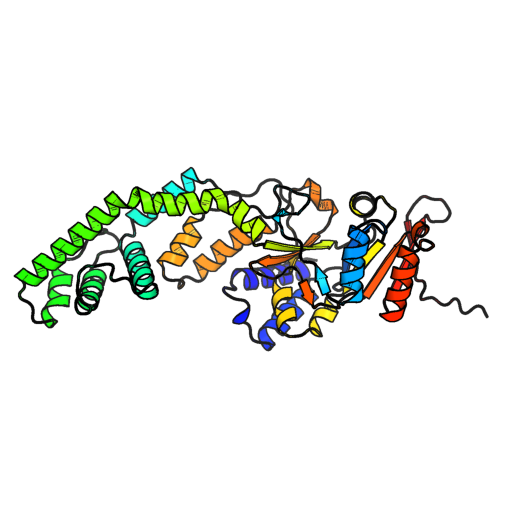 O . ASP A 1 92 ? 22.873 5.146 -11.699 1.00 83.00 92 ASP A O 1
ATOM 757 N N . ILE A 1 93 ? 23.319 7.069 -10.639 1.00 77.44 93 ILE A N 1
ATOM 758 C CA . ILE A 1 93 ? 23.629 7.819 -11.861 1.00 77.44 93 ILE A CA 1
ATOM 759 C C . ILE A 1 93 ? 24.865 7.249 -12.552 1.00 77.44 93 ILE A C 1
ATOM 761 O O . ILE A 1 93 ? 24.840 7.079 -13.771 1.00 77.44 93 ILE A O 1
ATOM 765 N N . GLU A 1 94 ? 25.939 6.966 -11.816 1.00 80.62 94 GLU A N 1
ATOM 766 C CA . GLU A 1 94 ? 27.162 6.418 -12.408 1.00 80.62 94 GLU A CA 1
ATOM 767 C C . GLU A 1 94 ? 26.937 5.009 -12.976 1.00 80.62 94 GLU A C 1
A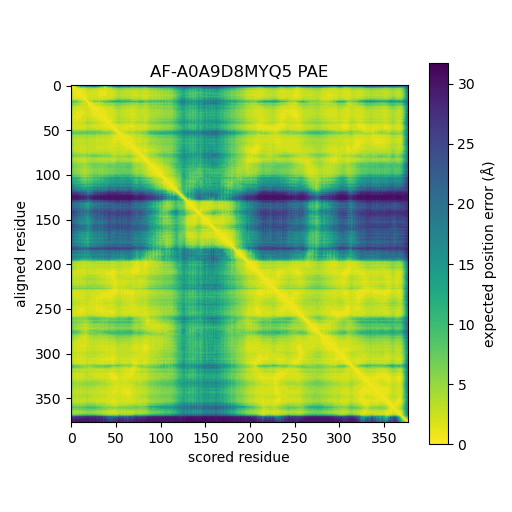TOM 769 O O . GLU A 1 94 ? 27.312 4.740 -14.119 1.00 80.62 94 GLU A O 1
ATOM 774 N N . ASP A 1 95 ? 26.229 4.151 -12.237 1.00 84.81 95 ASP A N 1
ATOM 775 C CA . ASP A 1 95 ? 25.855 2.799 -12.660 1.00 84.81 95 ASP A CA 1
ATOM 776 C C . ASP A 1 95 ? 25.014 2.847 -13.956 1.00 84.81 95 ASP A C 1
ATOM 778 O O . ASP A 1 95 ? 25.276 2.121 -14.923 1.00 84.81 95 ASP A O 1
ATOM 782 N N . VAL A 1 96 ? 24.039 3.764 -14.029 1.00 79.38 96 VAL A N 1
ATOM 783 C CA . VAL A 1 96 ? 23.222 3.996 -15.230 1.00 79.38 96 VAL A CA 1
ATOM 784 C C . VAL A 1 96 ? 24.064 4.557 -16.378 1.00 79.38 96 VAL A C 1
ATOM 786 O O . VAL A 1 96 ? 23.965 4.060 -17.499 1.00 79.38 96 VAL A O 1
ATOM 789 N N . LYS A 1 97 ? 24.942 5.539 -16.138 1.00 75.81 97 LYS A N 1
ATOM 790 C CA . LYS A 1 97 ? 25.855 6.088 -17.160 1.00 75.81 97 LYS A CA 1
ATOM 791 C C . LYS A 1 97 ? 26.742 5.003 -17.762 1.00 75.81 97 LYS A C 1
ATOM 793 O O . LYS A 1 97 ? 26.884 4.935 -18.986 1.00 75.81 97 LYS A O 1
ATOM 798 N N . GLN A 1 98 ? 27.335 4.159 -16.923 1.00 80.56 98 GLN A N 1
ATOM 799 C CA . GLN A 1 98 ? 28.187 3.058 -17.359 1.00 80.56 98 GLN A CA 1
ATOM 800 C C . GLN A 1 98 ? 27.400 2.034 -18.188 1.00 80.56 98 GLN A C 1
ATOM 802 O O . GLN A 1 98 ? 27.889 1.562 -19.222 1.00 80.56 98 GLN A O 1
ATOM 807 N N . TYR A 1 99 ? 26.167 1.728 -17.781 1.00 80.25 99 TYR A N 1
ATOM 808 C CA . TYR A 1 99 ? 25.292 0.834 -18.531 1.00 80.25 99 TYR A CA 1
ATOM 809 C C . TYR A 1 99 ? 24.929 1.406 -19.905 1.00 80.25 99 TYR A C 1
ATOM 811 O O . TYR A 1 99 ? 25.155 0.755 -20.921 1.00 80.25 99 TYR A O 1
ATOM 819 N N . LEU A 1 100 ? 24.463 2.655 -19.962 1.00 75.38 100 LEU A N 1
ATOM 820 C CA . LEU A 1 100 ? 24.082 3.317 -21.212 1.00 75.38 100 LEU A CA 1
ATOM 821 C C . LEU A 1 100 ? 25.264 3.411 -22.190 1.00 75.38 100 LEU A C 1
ATOM 823 O O . LEU A 1 100 ? 25.092 3.192 -23.388 1.00 75.38 100 LEU A O 1
ATOM 827 N N . ARG A 1 101 ? 26.481 3.676 -21.685 1.00 72.44 101 ARG A N 1
ATOM 828 C CA . ARG A 1 101 ? 27.720 3.678 -22.487 1.00 72.44 101 ARG A CA 1
ATOM 829 C C . ARG A 1 101 ? 28.064 2.312 -23.072 1.00 72.44 101 ARG A C 1
ATOM 831 O O . ARG A 1 101 ? 28.576 2.259 -24.186 1.00 72.44 101 ARG A O 1
ATOM 838 N N . SER A 1 102 ? 27.797 1.234 -22.338 1.00 74.38 102 SER A N 1
ATOM 839 C CA . SER A 1 102 ? 28.038 -0.134 -22.814 1.00 74.38 102 SER A CA 1
ATOM 840 C C . SER A 1 102 ? 26.894 -0.698 -23.667 1.00 74.38 102 SER A C 1
ATOM 842 O O . SER A 1 102 ? 27.125 -1.652 -24.399 1.00 74.38 102 SER A O 1
ATOM 844 N N . HIS A 1 103 ? 25.704 -0.081 -23.658 1.00 74.69 103 HIS A N 1
ATOM 845 C CA . HIS A 1 103 ? 24.510 -0.564 -24.374 1.00 74.69 103 HIS A CA 1
ATOM 846 C C . HIS A 1 103 ? 23.904 0.486 -25.333 1.00 74.69 103 HIS A C 1
ATOM 848 O O . HIS A 1 103 ? 22.693 0.719 -25.311 1.00 74.69 103 HIS A O 1
ATOM 854 N N . PRO A 1 104 ? 24.692 1.121 -26.227 1.00 69.00 104 PRO A N 1
ATOM 855 C CA . PRO A 1 104 ? 24.224 2.245 -27.045 1.00 69.00 104 PRO A CA 1
ATOM 856 C C . PRO A 1 104 ? 23.032 1.896 -27.951 1.00 69.00 104 PRO A C 1
ATOM 858 O O . PRO A 1 104 ? 22.199 2.756 -28.226 1.00 69.00 104 PRO A O 1
ATOM 861 N N . ILE A 1 105 ? 22.901 0.637 -28.389 1.00 69.31 105 ILE A N 1
ATOM 862 C CA . ILE A 1 105 ? 21.763 0.200 -29.213 1.00 69.31 105 ILE A CA 1
ATOM 863 C C . ILE A 1 105 ? 20.447 0.276 -28.439 1.00 69.31 105 ILE A C 1
ATOM 865 O O . ILE A 1 105 ? 19.449 0.732 -28.991 1.00 69.31 105 ILE A O 1
ATOM 869 N N . GLU A 1 106 ? 20.418 -0.187 -27.189 1.00 71.19 106 GLU A N 1
ATOM 870 C CA . GLU A 1 106 ? 19.187 -0.222 -26.393 1.00 71.19 106 GLU A CA 1
ATOM 871 C C . GLU A 1 106 ? 18.680 1.196 -26.126 1.00 71.19 106 GLU A C 1
ATOM 873 O O . GLU A 1 106 ? 17.490 1.478 -26.265 1.00 71.19 106 GLU A O 1
ATOM 878 N N . VAL A 1 107 ? 19.612 2.113 -25.857 1.00 68.94 107 VAL A N 1
ATOM 879 C CA . VAL A 1 107 ? 19.337 3.545 -25.702 1.00 68.94 107 VAL A CA 1
ATOM 880 C C . VAL A 1 107 ? 18.735 4.127 -26.973 1.00 68.94 107 VAL A C 1
ATOM 882 O O . VAL A 1 107 ? 17.695 4.783 -26.921 1.00 68.94 107 VAL A O 1
ATOM 885 N N . LEU A 1 108 ? 19.353 3.859 -28.125 1.00 67.56 108 LEU A N 1
ATOM 886 C CA . LEU A 1 108 ? 18.845 4.327 -29.411 1.00 67.56 108 LEU A CA 1
ATOM 887 C C . LEU A 1 108 ? 17.453 3.756 -29.682 1.00 67.56 108 LEU A C 1
ATOM 889 O O . LEU A 1 108 ? 16.534 4.526 -29.946 1.00 67.56 108 LEU A O 1
ATOM 893 N N . ASN A 1 109 ? 17.265 2.441 -29.552 1.00 69.06 109 ASN A N 1
ATOM 894 C CA . ASN A 1 109 ? 15.968 1.785 -29.733 1.00 69.06 109 ASN A CA 1
ATOM 895 C C . ASN A 1 109 ? 14.872 2.439 -28.883 1.00 69.06 109 ASN A C 1
ATOM 897 O O . ASN A 1 109 ? 13.790 2.733 -29.394 1.00 69.06 109 ASN A O 1
ATOM 901 N N . TRP A 1 110 ? 15.156 2.699 -27.605 1.00 69.19 110 TRP A N 1
ATOM 902 C CA . TRP A 1 110 ? 14.220 3.359 -26.699 1.00 69.19 110 TRP A CA 1
ATOM 903 C C . TRP A 1 110 ? 13.857 4.777 -27.168 1.00 69.19 110 TRP A C 1
ATOM 905 O O . TRP A 1 110 ? 12.678 5.130 -27.216 1.00 69.19 110 TRP A O 1
ATOM 915 N N . ILE A 1 111 ? 14.844 5.569 -27.593 1.00 64.56 111 ILE A N 1
ATOM 916 C CA . ILE A 1 111 ? 14.642 6.938 -28.097 1.00 64.56 111 ILE A CA 1
ATOM 917 C C . ILE A 1 111 ? 13.820 6.952 -29.380 1.00 64.56 111 ILE A C 1
ATOM 919 O O . ILE A 1 111 ? 12.886 7.746 -29.503 1.00 64.56 111 ILE A O 1
ATOM 923 N N . PHE A 1 112 ? 14.144 6.069 -30.323 1.00 64.56 112 PHE A N 1
ATOM 924 C CA . PHE A 1 112 ? 13.407 5.940 -31.575 1.00 64.56 112 PHE A CA 1
ATOM 925 C C . PHE A 1 112 ? 11.944 5.620 -31.318 1.00 64.56 112 PHE A C 1
ATOM 927 O O . PHE A 1 112 ? 11.069 6.317 -31.831 1.00 64.56 112 PHE A O 1
ATOM 934 N N . LYS A 1 113 ? 11.689 4.630 -30.458 1.00 65.94 113 LYS A N 1
ATOM 935 C CA . LYS A 1 113 ? 10.335 4.271 -30.049 1.00 65.94 113 LYS A CA 1
ATOM 936 C C . LYS A 1 113 ? 9.611 5.468 -29.423 1.00 65.94 113 LYS A C 1
ATOM 938 O O . LYS A 1 113 ? 8.485 5.772 -29.803 1.00 65.94 113 LYS A O 1
ATOM 943 N N . LYS A 1 114 ? 10.269 6.209 -28.525 1.00 62.91 114 LYS A N 1
ATOM 944 C CA . LYS A 1 114 ? 9.690 7.399 -27.876 1.00 62.91 114 LYS A CA 1
ATOM 945 C C . LYS A 1 114 ? 9.356 8.527 -28.848 1.00 62.91 114 LYS A C 1
ATOM 947 O O . LYS A 1 114 ? 8.340 9.204 -28.682 1.00 62.91 114 LYS A O 1
ATOM 952 N N . ALA A 1 115 ? 10.194 8.763 -29.848 1.00 60.06 115 ALA A N 1
ATOM 953 C CA . ALA A 1 115 ? 9.927 9.789 -30.843 1.00 60.06 115 ALA A CA 1
ATOM 954 C C . ALA A 1 115 ? 8.836 9.387 -31.831 1.00 60.06 115 ALA A C 1
ATOM 956 O O . ALA A 1 115 ? 8.016 10.236 -32.179 1.00 60.06 115 ALA A O 1
ATOM 957 N N . GLU A 1 116 ? 8.783 8.111 -32.218 1.00 59.69 116 GLU A N 1
ATOM 958 C CA . GLU A 1 116 ? 7.683 7.552 -33.003 1.00 59.69 116 GLU A CA 1
ATOM 959 C C . GLU A 1 116 ? 6.349 7.700 -32.255 1.00 59.69 116 GLU A C 1
ATOM 961 O O . GLU A 1 116 ? 5.407 8.267 -32.807 1.00 59.69 116 GLU A O 1
ATOM 966 N N . GLU A 1 117 ? 6.300 7.323 -30.969 1.00 62.38 117 GLU A N 1
ATOM 967 C CA . GLU A 1 117 ? 5.145 7.534 -30.075 1.00 62.38 117 GLU A CA 1
ATOM 968 C C . GLU A 1 117 ? 4.735 9.016 -29.980 1.00 62.38 117 GLU A C 1
ATOM 970 O O . GLU A 1 117 ? 3.554 9.336 -29.874 1.00 62.38 117 GLU A O 1
ATOM 975 N N . SER A 1 118 ? 5.706 9.931 -30.040 1.00 52.78 118 SER A N 1
ATOM 976 C CA . SER A 1 118 ? 5.481 11.380 -29.947 1.00 52.78 118 SER A CA 1
ATOM 977 C C . SER A 1 118 ? 5.213 12.055 -31.300 1.00 52.78 118 SER A C 1
ATOM 979 O O . SER A 1 118 ? 5.121 13.283 -31.354 1.00 52.78 118 SER A O 1
ATOM 981 N N . GLY A 1 119 ? 5.169 11.299 -32.405 1.00 55.53 119 GLY A N 1
ATOM 982 C CA . GLY A 1 119 ? 5.040 11.839 -33.764 1.00 55.53 119 GLY A CA 1
ATOM 983 C C . GLY A 1 119 ? 6.206 12.737 -34.205 1.00 55.53 119 GLY A C 1
ATOM 984 O O . GLY A 1 119 ? 6.085 13.475 -35.184 1.00 55.53 119 GLY A O 1
ATOM 985 N N . LYS A 1 120 ? 7.334 12.710 -33.484 1.00 53.47 120 LYS A N 1
ATOM 986 C CA . LYS A 1 120 ? 8.519 13.519 -33.774 1.00 53.47 120 LYS A CA 1
ATOM 987 C C . LYS A 1 120 ? 9.436 12.755 -34.714 1.00 53.47 120 LYS A C 1
ATOM 989 O O . LYS A 1 120 ? 9.874 11.648 -34.420 1.00 53.47 120 LYS A O 1
ATOM 994 N N . ASN A 1 121 ? 9.799 13.385 -35.824 1.00 53.31 121 ASN A N 1
ATOM 995 C CA . ASN A 1 121 ? 10.842 12.861 -36.690 1.00 53.31 121 ASN A CA 1
ATOM 996 C C . ASN A 1 121 ? 12.198 13.225 -36.058 1.00 53.31 121 ASN A C 1
ATOM 998 O O . ASN A 1 121 ? 12.642 14.365 -36.163 1.00 53.31 121 ASN A O 1
ATOM 1002 N N . LEU A 1 122 ? 12.826 12.285 -35.338 1.00 49.66 122 LEU A N 1
ATOM 1003 C CA . LEU A 1 122 ? 14.137 12.483 -34.678 1.00 49.66 122 LEU A CA 1
ATOM 1004 C C . LEU A 1 122 ? 15.248 12.874 -35.649 1.00 49.66 122 LEU A C 1
ATOM 1006 O O . LEU A 1 122 ? 16.274 13.421 -35.256 1.00 49.66 122 LEU A O 1
ATOM 1010 N N . PHE A 1 123 ? 15.026 12.581 -36.919 1.00 51.38 123 PHE A N 1
ATOM 1011 C CA . PHE A 1 123 ? 15.934 12.884 -37.986 1.00 51.38 123 PHE A CA 1
ATOM 1012 C C . PHE A 1 123 ? 15.214 13.804 -38.955 1.00 51.38 123 PHE A C 1
ATOM 1014 O O . PHE A 1 123 ? 14.076 13.537 -39.343 1.00 51.38 123 PHE A O 1
ATOM 1021 N N . GLY A 1 124 ? 15.903 14.829 -39.454 1.00 44.97 124 GLY A N 1
ATOM 1022 C CA . GLY A 1 124 ? 15.510 15.565 -40.664 1.00 44.97 124 GLY A CA 1
ATOM 1023 C C . GLY A 1 124 ? 15.507 14.691 -41.932 1.00 44.97 124 GLY A C 1
ATOM 1024 O O . GLY A 1 124 ? 15.727 15.177 -43.035 1.00 44.97 124 GLY A O 1
ATOM 1025 N N . PHE A 1 125 ? 15.303 13.387 -41.775 1.00 45.53 125 PHE A N 1
ATOM 1026 C CA . PHE A 1 125 ? 15.253 12.368 -42.790 1.00 45.53 125 PHE A CA 1
ATOM 1027 C C . PHE A 1 125 ? 13.785 11.981 -43.013 1.00 45.53 125 PHE A C 1
ATOM 1029 O O . PHE A 1 125 ? 13.039 11.686 -42.081 1.00 45.53 125 PHE A O 1
ATOM 1036 N N . ASN A 1 126 ? 13.355 12.009 -44.275 1.00 45.78 126 ASN A N 1
ATOM 1037 C CA . ASN A 1 126 ? 12.010 11.608 -44.687 1.00 45.78 126 ASN A CA 1
ATOM 1038 C C . ASN A 1 126 ? 11.662 10.181 -44.220 1.00 45.78 126 ASN A C 1
ATOM 1040 O O . ASN A 1 126 ? 12.546 9.348 -44.022 1.00 45.78 126 ASN A O 1
ATOM 1044 N N . LYS A 1 127 ? 10.355 9.883 -44.169 1.00 43.56 127 LYS A N 1
ATOM 1045 C CA . LYS A 1 127 ? 9.708 8.603 -43.790 1.00 43.56 127 LYS A CA 1
ATOM 1046 C C . LYS A 1 127 ? 10.332 7.323 -44.401 1.00 43.56 127 LYS A C 1
ATOM 1048 O O . LYS A 1 127 ? 10.096 6.231 -43.903 1.00 43.56 127 LYS A O 1
ATOM 1053 N N . PHE A 1 128 ? 11.139 7.463 -45.454 1.00 46.91 128 PHE A N 1
ATOM 1054 C CA . PHE A 1 128 ? 11.845 6.407 -46.189 1.00 46.91 128 PHE A CA 1
ATOM 1055 C C . PHE A 1 128 ? 13.187 5.955 -45.559 1.00 46.91 128 PHE A C 1
ATOM 1057 O O . PHE A 1 128 ? 13.700 4.910 -45.943 1.00 46.91 128 PHE A O 1
ATOM 1064 N N . ASN A 1 129 ? 13.750 6.689 -44.587 1.00 60.03 129 ASN A N 1
ATOM 1065 C CA . ASN A 1 129 ? 15.072 6.407 -43.992 1.00 60.03 129 ASN A CA 1
ATOM 1066 C C . ASN A 1 129 ? 15.041 5.559 -42.704 1.00 60.03 129 ASN A C 1
ATOM 1068 O O . ASN A 1 129 ? 16.081 5.044 -42.296 1.00 60.03 129 ASN A O 1
ATOM 1072 N N . ASN A 1 130 ? 13.874 5.365 -42.079 1.00 60.97 130 ASN A N 1
ATOM 1073 C CA . ASN A 1 130 ? 13.775 4.628 -40.811 1.00 60.97 130 ASN A CA 1
ATOM 1074 C C . ASN A 1 130 ? 14.038 3.124 -40.983 1.00 60.97 130 ASN A C 1
ATOM 1076 O O . ASN A 1 130 ? 14.762 2.538 -40.186 1.00 60.97 130 ASN A O 1
ATOM 1080 N N . ASP A 1 131 ? 13.519 2.501 -42.045 1.00 68.38 131 ASP A N 1
ATOM 1081 C CA . ASP A 1 131 ? 13.701 1.060 -42.282 1.00 68.38 131 ASP A CA 1
ATOM 1082 C C . ASP A 1 131 ? 15.173 0.702 -42.561 1.00 68.38 131 ASP A C 1
ATOM 1084 O O . ASP A 1 131 ? 15.730 -0.209 -41.948 1.00 68.38 131 ASP A O 1
ATOM 1088 N N . MET A 1 132 ? 15.860 1.497 -43.393 1.00 73.94 132 MET A N 1
ATOM 1089 C CA . MET A 1 132 ? 17.309 1.364 -43.597 1.00 73.94 132 MET A CA 1
ATOM 1090 C C . MET A 1 132 ? 18.097 1.603 -42.308 1.00 73.94 132 MET A C 1
ATOM 1092 O O . MET A 1 132 ? 19.071 0.898 -42.049 1.00 73.94 132 MET A O 1
ATOM 1096 N N . PHE A 1 133 ? 17.683 2.569 -41.486 1.00 74.00 133 PHE A N 1
ATOM 1097 C CA . PHE A 1 133 ? 18.318 2.822 -40.198 1.00 74.00 133 PHE A CA 1
ATOM 1098 C C . PHE A 1 133 ? 18.199 1.611 -39.266 1.00 74.00 133 PHE A C 1
ATOM 1100 O O . PHE A 1 133 ? 19.217 1.122 -38.784 1.00 74.00 133 PHE A O 1
ATOM 1107 N N . PHE A 1 134 ? 17.000 1.057 -39.065 1.00 71.56 134 PHE A N 1
ATOM 1108 C CA . PHE A 1 134 ? 16.812 -0.132 -38.224 1.00 71.56 134 PHE A CA 1
ATOM 1109 C C . PHE A 1 134 ? 17.537 -1.357 -38.785 1.00 71.56 134 PHE A C 1
ATOM 1111 O O . PHE A 1 134 ? 18.136 -2.136 -38.035 1.00 71.56 134 PHE A O 1
ATOM 1118 N N . LYS A 1 135 ? 17.560 -1.508 -40.113 1.00 79.75 135 LYS A N 1
ATOM 1119 C CA . LYS A 1 135 ? 18.318 -2.574 -40.766 1.00 79.75 135 LYS A CA 1
ATOM 1120 C C . LYS A 1 135 ? 19.820 -2.430 -40.520 1.00 79.75 135 LYS A C 1
ATOM 1122 O O . LYS A 1 135 ? 20.477 -3.424 -40.204 1.00 79.75 135 LYS A O 1
ATOM 1127 N N . ALA A 1 136 ? 20.352 -1.212 -40.593 1.00 80.12 136 ALA A N 1
ATOM 1128 C CA . ALA A 1 136 ? 21.738 -0.915 -40.249 1.00 80.12 136 ALA A CA 1
ATOM 1129 C C . ALA A 1 136 ? 22.017 -1.158 -38.759 1.00 80.12 136 ALA A C 1
ATOM 1131 O O . ALA A 1 136 ? 23.003 -1.811 -38.424 1.00 80.12 136 ALA A O 1
ATOM 1132 N N . LEU A 1 137 ? 21.122 -0.714 -37.875 1.00 76.38 137 LEU A N 1
ATOM 1133 C CA . LEU A 1 137 ? 21.235 -0.874 -36.426 1.00 76.38 137 LEU A CA 1
ATOM 1134 C C . LEU A 1 137 ? 21.276 -2.354 -36.013 1.00 76.38 137 LEU A C 1
ATOM 1136 O O . LEU A 1 137 ? 22.071 -2.729 -35.158 1.00 76.38 137 LEU A O 1
ATOM 1140 N N . SER A 1 138 ? 20.522 -3.228 -36.690 1.00 76.50 138 SER A N 1
ATOM 1141 C CA . SER A 1 138 ? 20.570 -4.688 -36.466 1.00 76.50 138 SER A CA 1
ATOM 1142 C C . SER A 1 138 ? 21.929 -5.339 -36.791 1.00 76.50 138 SER A C 1
ATOM 1144 O O . SER A 1 138 ? 22.180 -6.499 -36.456 1.00 76.50 138 SER A O 1
ATOM 1146 N N . CYS A 1 139 ? 22.815 -4.611 -37.475 1.00 83.06 139 CYS A N 1
ATOM 1147 C CA . CYS A 1 139 ? 24.168 -5.051 -37.806 1.00 83.06 139 CYS A CA 1
ATOM 1148 C C . CYS A 1 139 ? 25.219 -4.541 -36.813 1.00 83.06 139 CYS A C 1
ATOM 1150 O O . CYS A 1 139 ? 26.413 -4.734 -37.039 1.00 83.06 139 CYS A O 1
ATOM 1152 N N . TYR A 1 140 ? 24.801 -3.867 -35.750 1.00 75.06 140 TYR A N 1
ATOM 1153 C CA . TYR A 1 140 ? 25.693 -3.329 -34.742 1.00 75.06 140 TYR A CA 1
ATOM 1154 C C . TYR A 1 140 ? 26.071 -4.419 -33.735 1.00 75.06 140 TYR A C 1
ATOM 1156 O O . TYR A 1 140 ? 25.245 -5.241 -33.343 1.00 75.06 140 TYR A O 1
ATOM 1164 N N . ASP A 1 141 ? 27.353 -4.474 -33.397 1.00 70.25 141 ASP A N 1
ATOM 1165 C CA . ASP A 1 141 ? 27.909 -5.443 -32.463 1.00 70.25 141 ASP A CA 1
ATOM 1166 C C . ASP A 1 141 ? 27.690 -4.941 -31.033 1.00 70.25 141 ASP A C 1
ATOM 1168 O O . ASP A 1 141 ? 28.172 -3.863 -30.669 1.00 70.25 141 ASP A O 1
ATOM 1172 N N . LEU A 1 142 ? 26.914 -5.703 -30.261 1.00 60.06 142 LEU A N 1
ATOM 1173 C CA . LEU A 1 142 ? 26.523 -5.365 -28.894 1.00 60.06 142 LEU A CA 1
ATOM 1174 C C . LEU A 1 142 ? 27.673 -5.521 -27.893 1.00 60.06 142 LEU A C 1
ATOM 1176 O O . LEU A 1 142 ? 27.717 -4.768 -26.929 1.00 60.06 142 LEU A O 1
ATOM 1180 N N . GLU A 1 143 ? 28.611 -6.443 -28.123 1.00 57.34 143 GLU A N 1
ATOM 1181 C CA . GLU A 1 143 ? 29.729 -6.671 -27.199 1.00 57.34 143 GLU A CA 1
ATOM 1182 C C . GLU A 1 143 ? 30.821 -5.614 -27.378 1.00 57.34 143 GLU A C 1
ATOM 1184 O O . GLU A 1 143 ? 31.424 -5.145 -26.414 1.00 57.34 143 GLU A O 1
ATOM 1189 N N . ILE A 1 144 ? 31.070 -5.216 -28.627 1.00 67.25 144 ILE A N 1
ATOM 1190 C CA . ILE A 1 144 ? 32.168 -4.304 -28.983 1.00 67.25 144 ILE A CA 1
ATOM 1191 C C . ILE A 1 144 ? 31.674 -2.850 -29.097 1.00 67.25 144 ILE A C 1
ATOM 1193 O O . ILE A 1 144 ? 32.473 -1.914 -29.190 1.00 67.25 144 ILE A O 1
ATOM 1197 N N . GLY A 1 145 ? 30.356 -2.635 -29.106 1.00 63.50 145 GLY A N 1
ATOM 1198 C CA . GLY A 1 145 ? 29.759 -1.308 -29.189 1.00 63.50 145 GLY A CA 1
ATOM 1199 C C . GLY A 1 145 ? 30.071 -0.596 -30.509 1.00 63.50 145 GLY A C 1
ATOM 1200 O O . GLY A 1 145 ? 30.214 0.627 -30.515 1.00 63.50 145 GLY A O 1
ATOM 1201 N N . LYS A 1 146 ? 30.186 -1.329 -31.628 1.00 73.94 146 LYS A N 1
ATOM 1202 C CA . LYS A 1 146 ? 30.501 -0.775 -32.961 1.00 73.94 146 LYS A CA 1
ATOM 1203 C C . LYS A 1 146 ? 29.625 -1.351 -34.068 1.00 73.94 146 LYS A C 1
ATOM 1205 O O . LYS A 1 146 ? 29.309 -2.537 -34.082 1.00 73.94 146 LYS A O 1
ATOM 1210 N N . LEU A 1 147 ? 29.324 -0.537 -35.080 1.00 77.50 147 LEU A N 1
ATOM 1211 C CA . LEU A 1 147 ? 28.634 -1.007 -36.277 1.00 77.50 147 LEU A CA 1
ATOM 1212 C C . LEU A 1 147 ? 29.524 -1.949 -37.102 1.00 77.50 147 LEU A C 1
ATOM 1214 O O . LEU A 1 147 ? 30.585 -1.543 -37.587 1.00 77.50 147 LEU A O 1
ATOM 1218 N N . ASN A 1 148 ? 29.048 -3.163 -37.397 1.00 85.38 148 ASN A N 1
ATOM 1219 C CA . ASN A 1 148 ? 29.680 -4.001 -38.412 1.00 85.38 148 ASN A CA 1
ATOM 1220 C C . ASN A 1 148 ? 29.340 -3.463 -39.813 1.00 85.38 148 ASN A C 1
ATOM 1222 O O . ASN A 1 148 ? 28.347 -3.857 -40.429 1.00 85.38 148 ASN A O 1
ATOM 1226 N N . LYS A 1 149 ? 30.176 -2.547 -40.325 1.00 84.38 149 LYS A N 1
ATOM 1227 C CA . LYS A 1 149 ? 29.957 -1.873 -41.619 1.00 84.38 149 LYS A CA 1
ATOM 1228 C C . LYS A 1 149 ? 29.815 -2.852 -42.781 1.00 84.38 149 LYS A C 1
ATOM 1230 O O . LYS A 1 149 ? 28.949 -2.659 -43.622 1.00 84.38 149 LYS A O 1
ATOM 1235 N N . SER A 1 150 ? 30.606 -3.925 -42.811 1.00 86.94 150 SER A N 1
ATOM 1236 C CA . SER A 1 150 ? 30.519 -4.943 -43.869 1.00 86.94 150 SER A CA 1
ATOM 1237 C C . SER A 1 150 ? 29.145 -5.624 -43.881 1.00 86.94 150 SER A C 1
ATOM 1239 O O . SER A 1 150 ? 28.474 -5.689 -44.915 1.00 86.94 150 SER A O 1
ATOM 1241 N N . LYS A 1 151 ? 28.673 -6.049 -42.702 1.00 88.81 151 LYS A N 1
ATOM 1242 C CA . LYS A 1 151 ? 27.346 -6.648 -42.524 1.00 88.81 151 LYS A CA 1
ATOM 1243 C C . LYS A 1 151 ? 26.228 -5.656 -42.866 1.00 88.81 151 LYS A C 1
ATOM 1245 O O . LYS A 1 151 ? 25.292 -6.028 -43.568 1.00 88.81 151 LYS A O 1
ATOM 1250 N N . ALA A 1 152 ? 26.360 -4.396 -42.448 1.00 87.69 152 ALA A N 1
ATOM 1251 C CA . ALA A 1 152 ? 25.390 -3.339 -42.724 1.00 87.69 152 ALA A CA 1
ATOM 1252 C C . ALA A 1 152 ? 25.295 -3.000 -44.221 1.00 87.69 152 ALA A C 1
ATOM 1254 O O . ALA A 1 152 ? 24.195 -2.932 -44.759 1.00 87.69 152 ALA A O 1
ATOM 1255 N N . ILE A 1 153 ? 26.423 -2.870 -44.930 1.00 87.81 153 ILE A N 1
ATOM 1256 C CA . ILE A 1 153 ? 26.437 -2.626 -46.383 1.00 87.81 153 ILE A CA 1
ATOM 1257 C C . ILE A 1 153 ? 25.717 -3.755 -47.122 1.00 87.81 153 ILE A C 1
ATOM 1259 O O . ILE A 1 153 ? 24.891 -3.492 -47.993 1.00 87.81 153 ILE A O 1
ATOM 1263 N N . LYS A 1 154 ? 25.982 -5.010 -46.740 1.00 88.88 154 LYS A N 1
ATOM 1264 C CA . LYS A 1 154 ? 25.303 -6.179 -47.313 1.00 88.88 154 LYS A CA 1
ATOM 1265 C C . LYS A 1 154 ? 23.809 -6.209 -46.977 1.00 88.88 154 LYS A C 1
ATOM 1267 O O . LYS A 1 154 ? 23.008 -6.630 -47.800 1.00 88.88 154 LYS A O 1
ATOM 1272 N N . ALA A 1 155 ? 23.417 -5.765 -45.786 1.00 86.94 155 ALA A N 1
ATOM 1273 C CA . ALA A 1 155 ? 22.010 -5.695 -45.401 1.00 86.94 155 ALA A CA 1
ATOM 1274 C C . ALA A 1 155 ? 21.251 -4.588 -46.156 1.00 86.94 155 ALA A C 1
ATOM 1276 O O . ALA A 1 155 ? 20.056 -4.731 -46.413 1.00 86.94 155 ALA A O 1
ATOM 1277 N N . LEU A 1 156 ? 21.949 -3.513 -46.535 1.00 85.88 156 LEU A N 1
ATOM 1278 C CA . LEU A 1 156 ? 21.390 -2.352 -47.226 1.00 85.88 156 LEU A CA 1
ATOM 1279 C C . LEU A 1 156 ? 21.506 -2.413 -48.759 1.00 85.88 156 LEU A C 1
ATOM 1281 O O . LEU A 1 156 ? 20.880 -1.606 -49.444 1.00 85.88 156 LEU A O 1
ATOM 1285 N N . SER A 1 157 ? 22.251 -3.368 -49.328 1.00 84.44 157 SER A N 1
ATOM 1286 C CA . SER A 1 157 ? 22.440 -3.472 -50.786 1.00 84.44 157 SER A CA 1
ATOM 1287 C C . SER A 1 157 ? 21.132 -3.687 -51.551 1.00 84.44 157 SER A C 1
ATOM 1289 O O . SER A 1 157 ? 21.005 -3.265 -52.697 1.00 84.44 157 SER A O 1
ATOM 1291 N N . ASN A 1 158 ? 20.138 -4.297 -50.903 1.00 82.88 158 ASN A N 1
ATOM 1292 C CA . ASN A 1 158 ? 18.838 -4.599 -51.504 1.00 82.88 158 ASN A CA 1
ATOM 1293 C C . ASN A 1 158 ? 17.932 -3.366 -51.661 1.00 82.88 158 ASN A C 1
ATOM 1295 O O . ASN A 1 158 ? 16.896 -3.460 -52.309 1.00 82.88 158 ASN A O 1
ATOM 1299 N N . TYR A 1 159 ? 18.323 -2.210 -51.115 1.00 82.00 159 TYR A N 1
ATOM 1300 C CA . TYR A 1 159 ? 17.561 -0.961 -51.222 1.00 82.00 159 TYR A CA 1
ATOM 1301 C C . TYR A 1 159 ? 17.877 -0.167 -52.505 1.00 82.00 159 TYR A C 1
ATOM 1303 O O . TYR A 1 159 ? 17.363 0.931 -52.692 1.00 82.00 159 TYR A O 1
ATOM 1311 N N . GLY A 1 160 ? 18.726 -0.693 -53.401 1.00 81.25 160 GLY A N 1
ATOM 1312 C CA . GLY A 1 160 ? 18.996 -0.088 -54.714 1.00 81.25 160 GLY A CA 1
ATOM 1313 C C . GLY A 1 160 ? 19.930 1.131 -54.696 1.00 81.25 160 GLY A C 1
ATOM 1314 O O . GLY A 1 160 ? 20.053 1.833 -55.699 1.00 81.25 160 GLY A O 1
ATOM 1315 N N . TYR A 1 161 ? 20.608 1.396 -53.576 1.00 81.38 161 TYR A N 1
ATOM 1316 C CA . TYR A 1 161 ? 21.574 2.489 -53.448 1.00 81.38 161 TYR A CA 1
ATOM 1317 C C . TYR A 1 161 ? 23.001 2.050 -53.786 1.00 81.38 161 TYR A C 1
ATOM 1319 O O . TYR A 1 161 ? 23.399 0.909 -53.557 1.00 81.38 161 TYR A O 1
ATOM 1327 N N . SER A 1 162 ? 23.810 2.991 -54.283 1.00 85.19 162 SER A N 1
ATOM 1328 C CA . SER A 1 162 ? 25.235 2.738 -54.492 1.00 85.19 162 SER A CA 1
ATOM 1329 C C . SER A 1 162 ? 25.956 2.528 -53.159 1.00 85.19 162 SER A C 1
ATOM 1331 O O . SER A 1 162 ? 25.637 3.164 -52.152 1.00 85.19 162 SER A O 1
ATOM 1333 N N . VAL A 1 163 ? 26.996 1.691 -53.169 1.00 83.50 163 VAL A N 1
ATOM 1334 C CA . VAL A 1 163 ? 27.837 1.420 -51.989 1.00 83.50 163 VAL A CA 1
ATOM 1335 C C . VAL A 1 163 ? 28.397 2.715 -51.383 1.00 83.50 163 VAL A C 1
ATOM 1337 O O . VAL A 1 163 ? 28.478 2.843 -50.167 1.00 83.50 163 VAL A O 1
ATOM 1340 N N . SER A 1 164 ? 28.718 3.715 -52.211 1.00 82.38 164 SER A N 1
ATOM 1341 C CA . SER A 1 164 ? 29.167 5.037 -51.748 1.00 82.38 164 SER A CA 1
ATOM 1342 C C . SER A 1 164 ? 28.087 5.786 -50.952 1.00 82.38 164 SER A C 1
ATOM 1344 O O . SER A 1 164 ? 28.383 6.310 -49.878 1.00 82.38 164 SER A O 1
ATOM 1346 N N . LYS A 1 165 ? 26.828 5.784 -51.419 1.00 79.94 165 LYS A N 1
ATOM 1347 C CA . LYS A 1 165 ? 25.704 6.393 -50.686 1.00 79.94 165 LYS A CA 1
ATOM 1348 C C . LYS A 1 165 ? 25.422 5.663 -49.373 1.00 79.94 165 LYS A C 1
ATOM 1350 O O . LYS A 1 165 ? 25.224 6.321 -48.357 1.00 79.94 165 LYS A O 1
ATOM 1355 N N . ILE A 1 166 ? 25.467 4.328 -49.379 1.00 82.06 166 ILE A N 1
ATOM 1356 C CA . ILE A 1 166 ? 25.305 3.512 -48.166 1.00 82.06 166 ILE A CA 1
ATOM 1357 C C . ILE A 1 166 ? 26.422 3.823 -47.161 1.00 82.06 166 ILE A C 1
ATOM 1359 O O . ILE A 1 166 ? 26.141 4.082 -45.998 1.00 82.06 166 ILE A O 1
ATOM 1363 N N . ASN A 1 167 ? 27.681 3.874 -47.600 1.00 83.31 167 ASN A N 1
ATOM 1364 C CA . ASN A 1 167 ? 28.807 4.213 -46.725 1.00 83.31 167 ASN A CA 1
ATOM 1365 C C . ASN A 1 167 ? 28.686 5.612 -46.118 1.00 83.31 167 ASN A C 1
ATOM 1367 O O . ASN A 1 167 ? 28.980 5.785 -44.937 1.00 83.31 167 ASN A O 1
ATOM 1371 N N . LYS A 1 168 ? 28.234 6.600 -46.901 1.00 81.44 168 LYS A N 1
ATOM 1372 C CA . LYS A 1 168 ? 27.979 7.952 -46.395 1.00 81.44 168 LYS A CA 1
ATOM 1373 C C . LYS A 1 168 ? 26.915 7.935 -45.291 1.00 81.44 168 LYS A C 1
ATOM 1375 O O . LYS A 1 168 ? 27.177 8.451 -44.212 1.00 81.44 168 LYS A O 1
ATOM 1380 N N . PHE A 1 169 ? 25.791 7.257 -45.524 1.00 80.19 169 PHE A N 1
ATOM 1381 C CA . PHE A 1 169 ? 24.732 7.080 -44.527 1.00 80.19 169 PHE A CA 1
ATOM 1382 C C . PHE A 1 169 ? 25.230 6.389 -43.246 1.00 80.19 169 PHE A C 1
ATOM 1384 O O . PHE A 1 169 ? 24.965 6.857 -42.144 1.00 80.19 169 PHE A O 1
ATOM 1391 N N . LEU A 1 170 ? 25.998 5.301 -43.371 1.00 80.69 170 LEU A N 1
ATOM 1392 C CA . LEU A 1 170 ? 26.532 4.587 -42.207 1.00 80.69 170 LEU A CA 1
ATOM 1393 C C . LEU A 1 170 ? 27.533 5.430 -41.406 1.00 80.69 170 LEU A C 1
ATOM 1395 O O . LEU A 1 170 ? 27.590 5.288 -40.189 1.00 80.69 170 LEU A O 1
ATOM 1399 N N . ASN A 1 171 ? 28.315 6.292 -42.061 1.00 81.44 171 ASN A N 1
ATOM 1400 C CA . ASN A 1 171 ? 29.207 7.227 -41.373 1.00 81.44 171 ASN A CA 1
ATOM 1401 C C . ASN A 1 171 ? 28.418 8.322 -40.646 1.00 81.44 171 ASN A C 1
ATOM 1403 O O . ASN A 1 171 ? 28.702 8.578 -39.484 1.00 81.44 171 ASN A O 1
ATOM 1407 N N . GLU A 1 172 ? 27.401 8.903 -41.289 1.00 75.31 172 GLU A N 1
ATOM 1408 C CA . GLU A 1 172 ? 26.505 9.886 -40.661 1.00 75.31 172 GLU A CA 1
ATOM 1409 C C . GLU A 1 172 ? 25.786 9.291 -39.439 1.00 75.31 172 GLU A C 1
ATOM 1411 O O . GLU A 1 172 ? 25.667 9.952 -38.410 1.00 75.31 172 GLU A O 1
ATOM 1416 N N . MET A 1 173 ? 25.365 8.024 -39.516 1.00 74.00 173 MET A N 1
ATOM 1417 C CA . MET A 1 173 ? 24.804 7.294 -38.378 1.00 74.00 173 MET A CA 1
ATOM 1418 C C . MET A 1 173 ? 25.836 7.084 -37.260 1.00 74.00 173 MET A C 1
ATOM 1420 O O . MET A 1 173 ? 25.529 7.323 -36.100 1.00 74.00 173 MET A O 1
ATOM 1424 N N . ASP A 1 174 ? 27.051 6.644 -37.586 1.00 74.12 174 ASP A N 1
ATOM 1425 C CA . ASP A 1 174 ? 28.125 6.407 -36.610 1.00 74.12 174 ASP A CA 1
ATOM 1426 C C . ASP A 1 174 ? 28.549 7.713 -35.905 1.00 74.12 174 ASP A C 1
ATOM 1428 O O . ASP A 1 174 ? 28.749 7.737 -34.691 1.00 74.12 174 ASP A O 1
ATOM 1432 N N . ASP A 1 175 ? 28.604 8.825 -36.645 1.00 73.62 175 ASP A N 1
ATOM 1433 C CA . ASP A 1 175 ? 28.836 10.167 -36.102 1.00 73.62 175 ASP A CA 1
ATOM 1434 C C . ASP A 1 175 ? 27.671 10.642 -35.238 1.00 73.62 175 ASP A C 1
ATOM 1436 O O . ASP A 1 175 ? 27.901 11.186 -34.161 1.00 73.62 175 ASP A O 1
ATOM 1440 N N . PHE A 1 176 ? 26.427 10.402 -35.659 1.00 71.88 176 PHE A N 1
ATOM 1441 C CA . PHE A 1 176 ? 25.254 10.693 -34.841 1.00 71.88 176 PHE A CA 1
ATOM 1442 C C . PHE A 1 176 ? 25.305 9.929 -33.519 1.00 71.88 176 PHE A C 1
ATOM 1444 O O . PHE A 1 176 ? 25.153 10.546 -32.474 1.00 71.88 176 PHE A O 1
ATOM 1451 N N . ILE A 1 177 ? 25.572 8.619 -33.540 1.00 69.19 177 ILE A N 1
ATOM 1452 C CA . ILE A 1 177 ? 25.651 7.791 -32.329 1.00 69.19 177 ILE A CA 1
ATOM 1453 C C . ILE A 1 177 ? 26.780 8.286 -31.420 1.00 69.19 177 ILE A C 1
ATOM 1455 O O . ILE A 1 177 ? 26.553 8.490 -30.230 1.00 69.19 177 ILE A O 1
ATOM 1459 N N . ARG A 1 178 ? 27.977 8.546 -31.964 1.00 71.19 178 ARG A N 1
ATOM 1460 C CA . ARG A 1 178 ? 29.101 9.097 -31.188 1.00 71.19 178 ARG A CA 1
ATOM 1461 C C . ARG A 1 178 ? 28.767 10.448 -30.565 1.00 71.19 178 ARG A C 1
ATOM 1463 O O . ARG A 1 178 ? 28.958 10.621 -29.365 1.00 71.19 178 ARG A O 1
ATOM 1470 N N . ASN A 1 179 ? 28.264 11.386 -31.363 1.00 67.75 179 ASN A N 1
ATOM 1471 C CA . ASN A 1 179 ? 27.933 12.729 -30.900 1.00 67.75 179 ASN A CA 1
ATOM 1472 C C . ASN A 1 179 ? 26.802 12.684 -29.881 1.00 67.75 179 ASN A C 1
ATOM 1474 O O . ASN A 1 179 ? 26.915 13.307 -28.838 1.00 67.75 179 ASN A O 1
ATOM 1478 N N . PHE A 1 180 ? 25.773 11.872 -30.115 1.00 66.75 180 PHE A N 1
ATOM 1479 C CA . PHE A 1 180 ? 24.706 11.622 -29.158 1.00 66.75 180 PHE A CA 1
ATOM 1480 C C . PHE A 1 180 ? 25.305 11.169 -27.817 1.00 66.75 180 PHE A C 1
ATOM 1482 O O . PHE A 1 180 ? 25.150 11.853 -26.809 1.00 66.75 180 PHE A O 1
ATOM 1489 N N . MET A 1 181 ? 26.094 10.094 -27.785 1.00 62.94 181 MET A N 1
ATOM 1490 C CA . MET A 1 181 ? 26.706 9.599 -26.541 1.00 62.94 181 MET A CA 1
ATOM 1491 C C . MET A 1 181 ? 27.574 10.638 -25.804 1.00 62.94 181 MET A C 1
ATOM 1493 O O . MET A 1 181 ? 27.669 10.578 -24.579 1.00 62.94 181 MET A O 1
ATOM 1497 N N . VAL A 1 182 ? 28.174 11.592 -26.524 1.00 64.06 182 VAL A N 1
ATOM 1498 C CA . VAL A 1 182 ? 28.962 12.701 -25.957 1.00 64.06 182 VAL A CA 1
ATOM 1499 C C . VAL A 1 182 ? 28.078 13.863 -25.475 1.00 64.06 182 VAL A C 1
ATOM 1501 O O . VAL A 1 182 ? 28.356 14.440 -24.432 1.00 64.06 182 VAL A O 1
ATOM 1504 N N . THR A 1 183 ? 27.011 14.209 -26.197 1.00 56.94 183 THR A N 1
ATOM 1505 C CA . THR A 1 183 ? 26.149 15.375 -25.917 1.00 56.94 183 THR A CA 1
ATOM 1506 C C . THR A 1 183 ? 25.051 15.090 -24.879 1.00 56.94 183 THR A C 1
ATOM 1508 O O . THR A 1 183 ? 24.500 16.016 -24.298 1.00 56.94 183 THR A O 1
ATOM 1511 N N . ASN A 1 184 ? 24.735 13.826 -24.582 1.00 61.28 184 ASN A N 1
ATOM 1512 C CA . ASN A 1 184 ? 23.641 13.445 -23.669 1.00 61.28 184 ASN A CA 1
ATOM 1513 C C . ASN A 1 184 ? 23.924 13.560 -22.170 1.00 61.28 184 ASN A C 1
ATOM 1515 O O . ASN A 1 184 ? 23.206 12.960 -21.367 1.00 61.28 184 ASN A O 1
ATOM 1519 N N . GLU A 1 185 ? 24.923 14.332 -21.759 1.00 59.31 185 GLU A N 1
ATOM 1520 C CA . GLU A 1 185 ? 25.079 14.668 -20.344 1.00 59.31 185 GLU A CA 1
ATOM 1521 C C . GLU A 1 185 ? 23.774 15.246 -19.763 1.00 59.31 185 GLU A C 1
ATOM 1523 O O . GLU A 1 185 ? 23.383 14.875 -18.660 1.00 59.31 185 GLU A O 1
ATOM 1528 N N . ASP A 1 186 ? 23.019 16.011 -20.560 1.00 56.53 186 ASP A N 1
ATOM 1529 C CA . ASP A 1 186 ? 21.706 16.546 -20.187 1.00 56.53 186 ASP A CA 1
ATOM 1530 C C . ASP A 1 186 ? 20.600 15.482 -20.073 1.00 56.53 186 ASP A C 1
ATOM 1532 O O . ASP A 1 186 ? 19.768 15.564 -19.173 1.00 56.53 186 ASP A O 1
ATOM 1536 N N . VAL A 1 187 ? 20.577 14.451 -20.929 1.00 60.84 187 VAL A N 1
ATOM 1537 C CA . VAL A 1 187 ? 19.609 13.335 -20.806 1.00 60.84 187 VAL A CA 1
ATOM 1538 C C . VAL A 1 187 ? 19.924 12.501 -19.567 1.00 60.84 187 VAL A C 1
ATOM 1540 O O . VAL A 1 187 ? 19.025 12.140 -18.810 1.00 60.84 187 VAL A O 1
ATOM 1543 N N . LEU A 1 188 ? 21.209 12.247 -19.316 1.00 59.47 188 LEU A N 1
ATOM 1544 C CA . LEU A 1 188 ? 21.681 11.586 -18.101 1.00 59.47 188 LEU A CA 1
ATOM 1545 C C . LEU A 1 188 ? 21.339 12.408 -16.854 1.00 59.47 188 LEU A C 1
ATOM 1547 O O . LEU A 1 188 ? 20.932 11.841 -15.843 1.00 59.47 188 LEU A O 1
ATOM 1551 N N . LYS A 1 189 ? 21.443 13.738 -16.942 1.00 59.75 189 LYS A N 1
ATOM 1552 C CA . LYS A 1 189 ? 21.039 14.675 -15.893 1.00 59.75 189 LYS A CA 1
ATOM 1553 C C . LYS A 1 189 ? 19.521 14.694 -15.685 1.00 59.75 189 LYS A C 1
ATOM 1555 O O . LYS A 1 189 ? 19.086 14.706 -14.546 1.00 59.75 189 LYS A O 1
ATOM 1560 N N . GLN A 1 190 ? 18.704 14.596 -16.732 1.00 63.53 190 GLN A N 1
ATOM 1561 C CA . GLN A 1 190 ? 17.246 14.472 -16.588 1.00 63.53 190 GLN A CA 1
ATOM 1562 C C . GLN A 1 190 ? 16.834 13.137 -15.952 1.00 63.53 190 GLN A C 1
ATOM 1564 O O . GLN A 1 190 ? 15.941 13.101 -15.105 1.00 63.53 190 GLN A O 1
ATOM 1569 N N . ILE A 1 191 ? 17.492 12.032 -16.325 1.00 63.34 191 ILE A N 1
ATOM 1570 C CA . ILE A 1 191 ? 17.299 10.728 -15.673 1.00 63.34 191 ILE A CA 1
ATOM 1571 C C . ILE A 1 191 ? 17.688 10.841 -14.189 1.00 63.34 191 ILE A C 1
ATOM 1573 O O . ILE A 1 191 ? 16.899 10.470 -13.325 1.00 63.34 191 ILE A O 1
ATOM 1577 N N . ALA A 1 192 ? 18.840 11.444 -13.886 1.00 60.78 192 ALA A N 1
ATOM 1578 C CA . ALA A 1 192 ? 19.309 11.725 -12.529 1.00 60.78 192 ALA A CA 1
ATOM 1579 C C . ALA A 1 192 ? 18.330 12.579 -11.698 1.00 60.78 192 ALA A C 1
ATOM 1581 O O . ALA A 1 192 ? 17.956 12.210 -10.584 1.00 60.78 192 ALA A O 1
ATOM 1582 N N . GLU A 1 193 ? 17.883 13.713 -12.240 1.00 64.00 193 GLU A N 1
ATOM 1583 C CA . GLU A 1 193 ? 16.945 14.644 -11.601 1.00 64.00 193 GLU A CA 1
ATOM 1584 C C . GLU A 1 193 ? 15.587 13.985 -11.323 1.00 64.00 193 GLU A C 1
ATOM 1586 O O . GLU A 1 193 ? 14.946 14.262 -10.301 1.00 64.00 193 GLU A O 1
ATOM 1591 N N . ASN A 1 194 ? 15.164 13.051 -12.182 1.00 65.75 194 ASN A N 1
ATOM 1592 C CA . ASN A 1 194 ? 13.961 12.264 -11.948 1.00 65.75 194 ASN A CA 1
ATOM 1593 C C . ASN A 1 194 ? 14.061 11.381 -10.701 1.00 65.75 194 ASN A C 1
ATOM 1595 O O . ASN A 1 194 ? 13.044 11.241 -10.012 1.00 65.75 194 ASN A O 1
ATOM 1599 N N . TYR A 1 195 ? 15.254 10.861 -10.394 1.00 70.75 195 TYR A N 1
ATOM 1600 C CA . TYR A 1 195 ? 15.511 10.042 -9.211 1.00 70.75 195 TYR A CA 1
ATOM 1601 C C . TYR A 1 195 ? 15.696 10.866 -7.935 1.00 70.75 195 TYR A C 1
ATOM 1603 O O . TYR A 1 195 ? 15.221 10.441 -6.889 1.00 70.75 195 TYR A O 1
ATOM 1611 N N . LEU A 1 196 ? 16.265 12.077 -7.994 1.00 73.19 196 LEU A N 1
ATOM 1612 C CA . LEU A 1 196 ? 16.447 12.929 -6.801 1.00 73.19 196 LEU A CA 1
ATOM 1613 C C . LEU A 1 196 ? 15.142 13.199 -6.034 1.00 73.19 196 LEU A C 1
ATOM 1615 O O . LEU A 1 196 ? 15.141 13.329 -4.813 1.00 73.19 196 LEU A O 1
ATOM 1619 N N . SER A 1 197 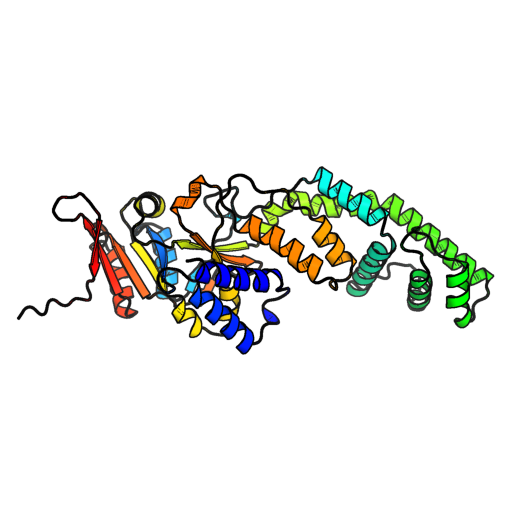? 14.019 13.262 -6.747 1.00 82.75 197 SER A N 1
ATOM 1620 C CA . SER A 1 197 ? 12.692 13.511 -6.173 1.00 82.75 197 SER A CA 1
ATOM 1621 C C . SER A 1 197 ? 11.826 12.254 -6.057 1.00 82.75 197 SER A C 1
ATOM 1623 O O . SER A 1 197 ? 10.634 12.371 -5.771 1.00 82.75 197 SER A O 1
ATOM 1625 N N . ILE A 1 198 ? 12.382 11.054 -6.264 1.00 87.50 198 ILE A N 1
ATOM 1626 C CA . ILE A 1 198 ? 11.577 9.833 -6.395 1.00 87.50 198 ILE A CA 1
ATOM 1627 C C . ILE A 1 198 ? 10.790 9.498 -5.131 1.00 87.50 198 ILE A C 1
ATOM 1629 O O . ILE A 1 198 ? 9.605 9.207 -5.228 1.00 87.50 198 ILE A O 1
ATOM 1633 N N . ASN A 1 199 ? 11.385 9.646 -3.944 1.00 92.38 199 ASN A N 1
ATOM 1634 C CA . ASN A 1 199 ? 10.676 9.413 -2.683 1.00 92.38 199 ASN A CA 1
ATOM 1635 C C . ASN A 1 199 ? 9.497 10.369 -2.504 1.00 92.38 199 ASN A C 1
ATOM 1637 O O . ASN A 1 199 ? 8.424 9.950 -2.081 1.00 92.38 199 ASN A O 1
ATOM 1641 N N . LYS A 1 200 ? 9.668 11.640 -2.883 1.00 91.75 200 LYS A N 1
ATOM 1642 C CA . LYS A 1 200 ? 8.575 12.614 -2.862 1.00 91.75 200 LYS A CA 1
ATOM 1643 C C . LYS A 1 200 ? 7.473 12.210 -3.844 1.00 91.75 200 LYS A C 1
ATOM 1645 O O . LYS A 1 200 ? 6.324 12.098 -3.442 1.00 91.75 200 LYS A O 1
ATOM 1650 N N . LYS A 1 201 ? 7.833 11.921 -5.100 1.00 91.75 201 LYS A N 1
ATOM 1651 C CA . LYS A 1 201 ? 6.885 11.484 -6.138 1.00 91.75 201 LYS A CA 1
ATOM 1652 C C . LYS A 1 201 ? 6.107 10.241 -5.705 1.00 91.75 201 LYS A C 1
ATOM 1654 O O . LYS A 1 201 ? 4.889 10.231 -5.824 1.00 91.75 201 LYS A O 1
ATOM 1659 N N . ILE A 1 202 ? 6.795 9.234 -5.160 1.00 93.38 202 ILE A N 1
ATOM 1660 C CA . ILE A 1 202 ? 6.178 8.008 -4.645 1.00 93.38 202 ILE A CA 1
ATOM 1661 C C . ILE A 1 202 ? 5.213 8.330 -3.506 1.00 93.38 202 ILE A C 1
ATOM 1663 O O . ILE A 1 202 ? 4.073 7.876 -3.535 1.00 93.38 202 ILE A O 1
ATOM 1667 N N . ARG A 1 203 ? 5.627 9.136 -2.523 1.00 95.44 203 ARG A N 1
ATOM 1668 C CA . ARG A 1 203 ? 4.753 9.504 -1.401 1.00 95.44 203 ARG A CA 1
ATOM 1669 C C . ARG A 1 203 ? 3.527 10.309 -1.841 1.00 95.44 203 ARG A C 1
ATOM 1671 O O . ARG A 1 203 ? 2.468 10.164 -1.236 1.00 95.44 203 ARG A O 1
ATOM 1678 N N . ASP A 1 204 ? 3.652 11.112 -2.892 1.00 93.69 204 ASP A N 1
ATOM 1679 C CA . ASP A 1 204 ? 2.544 11.888 -3.448 1.00 93.69 204 ASP A CA 1
ATOM 1680 C C . ASP A 1 204 ? 1.585 11.020 -4.294 1.00 93.69 204 ASP A C 1
ATOM 1682 O O . ASP A 1 204 ? 0.385 11.279 -4.312 1.00 93.69 204 ASP A O 1
ATOM 1686 N N . MET A 1 205 ? 2.062 9.970 -4.970 1.00 94.31 205 MET A N 1
ATOM 1687 C CA . MET A 1 205 ? 1.205 9.073 -5.775 1.00 94.31 205 MET A CA 1
ATOM 1688 C C . MET A 1 205 ? 0.624 7.883 -4.993 1.00 94.31 205 MET A C 1
ATOM 1690 O O . MET A 1 205 ? -0.372 7.289 -5.423 1.00 94.31 205 MET A O 1
ATOM 1694 N N . ALA A 1 206 ? 1.263 7.496 -3.886 1.00 96.44 206 ALA A N 1
ATOM 1695 C CA . ALA A 1 206 ? 0.893 6.328 -3.101 1.00 96.44 206 ALA A CA 1
ATOM 1696 C C . ALA A 1 206 ? -0.262 6.628 -2.139 1.00 96.44 206 ALA A C 1
ATOM 1698 O O . ALA A 1 206 ? -0.278 7.629 -1.424 1.00 96.44 206 ALA A O 1
ATOM 1699 N N . HIS A 1 207 ? -1.203 5.696 -2.096 1.00 97.38 207 HIS A N 1
ATOM 1700 C CA . HIS A 1 207 ? -2.427 5.716 -1.317 1.00 97.38 207 HIS A CA 1
ATOM 1701 C C . HIS A 1 207 ? -2.469 4.469 -0.437 1.00 97.38 207 HIS A C 1
ATOM 1703 O O . HIS A 1 207 ? -2.377 3.339 -0.923 1.00 97.38 207 HIS A O 1
ATOM 1709 N N . ILE A 1 208 ? -2.582 4.686 0.872 1.00 97.88 208 ILE A N 1
ATOM 1710 C CA . ILE A 1 208 ? -2.333 3.681 1.901 1.00 97.88 208 ILE A CA 1
ATOM 1711 C C . ILE A 1 208 ? -3.569 3.485 2.772 1.00 97.88 208 ILE A C 1
ATOM 1713 O O . ILE A 1 208 ? -4.132 4.439 3.321 1.00 97.88 208 ILE A O 1
ATOM 1717 N N . PHE A 1 209 ? -3.950 2.225 2.982 1.00 98.12 209 PHE A N 1
ATOM 1718 C CA . PHE A 1 209 ? -4.931 1.859 4.001 1.00 98.12 209 PHE A CA 1
ATOM 1719 C C . PHE A 1 209 ? -4.312 1.063 5.150 1.00 98.12 209 PHE A C 1
ATOM 1721 O O . PHE A 1 209 ? -4.244 -0.161 5.120 1.00 98.12 209 PHE A O 1
ATOM 1728 N N . SER A 1 210 ? -3.920 1.811 6.180 1.00 97.81 210 SER A N 1
ATOM 1729 C CA . SER A 1 210 ? -3.475 1.374 7.511 1.00 97.81 210 SER A CA 1
ATOM 1730 C C . SER A 1 210 ? -4.387 0.407 8.266 1.00 97.81 210 SER A C 1
ATOM 1732 O O . SER A 1 210 ? -5.437 0.892 8.688 1.00 97.81 210 SER A O 1
ATOM 1734 N N . LEU A 1 211 ? -4.025 -0.855 8.523 1.00 98.56 211 LEU A N 1
ATOM 1735 C CA . LEU A 1 211 ? -4.784 -1.751 9.405 1.00 98.56 211 LEU A CA 1
ATOM 1736 C C . LEU A 1 211 ? -3.888 -2.541 10.367 1.00 98.56 211 LEU A C 1
ATOM 1738 O O . LEU A 1 211 ? -2.826 -3.006 9.986 1.00 98.56 211 LEU A O 1
ATOM 1742 N N . SER A 1 212 ? -4.336 -2.737 11.605 1.00 98.44 212 SER A N 1
ATOM 1743 C CA . SER A 1 212 ? -3.647 -3.534 12.625 1.00 98.44 212 SER A CA 1
ATOM 1744 C C . SER A 1 212 ? -4.234 -4.938 12.733 1.00 98.44 212 SER A C 1
ATOM 1746 O O . SER A 1 212 ? -5.438 -5.133 12.570 1.00 98.44 212 SER A O 1
ATOM 1748 N N . GLU A 1 213 ? -3.406 -5.916 13.088 1.00 97.94 213 GLU A N 1
ATOM 1749 C CA . GLU A 1 213 ? -3.863 -7.250 13.488 1.00 97.94 213 GLU A CA 1
ATOM 1750 C C . GLU A 1 213 ? -4.607 -7.267 14.836 1.00 97.94 213 GLU A C 1
ATOM 1752 O O . GLU A 1 213 ? -5.264 -8.255 15.141 1.00 97.94 213 GLU A O 1
ATOM 1757 N N . CYS A 1 214 ? -4.499 -6.236 15.681 1.00 96.38 214 CYS A N 1
ATOM 1758 C CA . CYS A 1 214 ? -5.043 -6.277 17.048 1.00 96.38 214 CYS A CA 1
ATOM 1759 C C . CYS A 1 214 ? -6.058 -5.169 17.296 1.00 96.38 214 CYS A C 1
ATOM 1761 O O . CYS A 1 214 ? -5.812 -4.018 16.936 1.00 96.38 214 CYS A O 1
ATOM 1763 N N . TYR A 1 215 ? -7.145 -5.492 17.996 1.00 97.12 215 TYR A N 1
ATOM 1764 C CA . TYR A 1 215 ? -8.109 -4.514 18.519 1.00 97.12 215 TYR A CA 1
ATOM 1765 C C . TYR A 1 215 ? -7.793 -4.059 19.955 1.00 97.12 215 TYR A C 1
ATOM 1767 O O . TYR A 1 215 ? -8.372 -3.083 20.437 1.00 97.12 215 TYR A O 1
ATOM 1775 N N . ASP A 1 216 ? -6.894 -4.761 20.646 1.00 96.19 216 ASP A N 1
ATOM 1776 C CA . ASP A 1 216 ? -6.609 -4.647 22.080 1.00 96.19 216 ASP A CA 1
ATOM 1777 C C . ASP A 1 216 ? -5.192 -4.145 22.399 1.00 96.19 216 ASP A C 1
ATOM 1779 O O . ASP A 1 216 ? -4.693 -4.330 23.505 1.00 96.19 216 ASP A O 1
ATOM 1783 N N . SER A 1 217 ? -4.540 -3.461 21.456 1.00 96.69 217 SER A N 1
ATOM 1784 C CA . SER A 1 217 ? -3.223 -2.866 21.701 1.00 96.69 217 SER A CA 1
ATOM 1785 C C . SER A 1 217 ? -3.350 -1.570 22.503 1.00 96.69 217 SER A C 1
ATOM 1787 O O . SER A 1 217 ? -3.820 -0.557 21.981 1.00 96.69 217 SER A O 1
ATOM 1789 N N . ASP A 1 218 ? -2.901 -1.576 23.762 1.00 94.88 218 ASP A N 1
ATOM 1790 C CA . ASP A 1 218 ? -2.911 -0.384 24.624 1.00 94.88 218 ASP A CA 1
ATOM 1791 C C . ASP A 1 218 ? -2.106 0.774 24.011 1.00 94.88 218 ASP A C 1
ATOM 1793 O O . ASP A 1 218 ? -2.533 1.925 24.080 1.00 94.88 218 ASP A O 1
ATOM 1797 N N . THR A 1 219 ? -0.988 0.487 23.333 1.00 96.31 219 THR A N 1
ATOM 1798 C CA . THR A 1 219 ? -0.199 1.506 22.620 1.00 96.31 219 THR A CA 1
ATOM 1799 C C . THR A 1 219 ? -1.001 2.150 21.489 1.00 96.31 219 THR A C 1
ATOM 1801 O O . THR A 1 219 ? -0.972 3.370 21.337 1.00 96.31 219 THR A O 1
ATOM 1804 N N . MET A 1 220 ? -1.760 1.357 20.726 1.00 97.06 220 M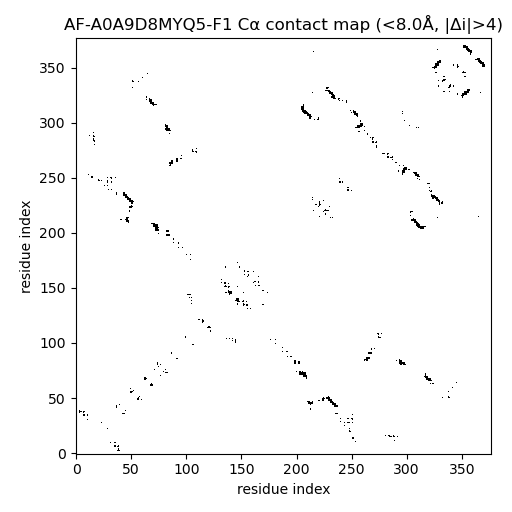ET A N 1
ATOM 1805 C CA . MET A 1 220 ? -2.608 1.874 19.645 1.00 97.06 220 MET A CA 1
ATOM 1806 C C . MET A 1 220 ? -3.791 2.678 20.190 1.00 97.06 220 MET A C 1
ATOM 1808 O O . MET A 1 220 ? -4.082 3.756 19.672 1.00 97.06 220 MET A O 1
ATOM 1812 N N . TRP A 1 221 ? -4.443 2.197 21.257 1.00 97.56 221 TRP A N 1
ATOM 1813 C CA . TRP A 1 221 ? -5.493 2.943 21.957 1.00 97.56 221 TRP A CA 1
ATOM 1814 C C . TRP A 1 221 ? -4.960 4.286 22.470 1.00 97.56 221 TRP A C 1
ATOM 1816 O O . TRP A 1 221 ? -5.573 5.323 22.208 1.00 97.56 221 TRP A O 1
ATOM 1826 N N . ALA A 1 222 ? -3.802 4.308 23.128 1.00 95.94 222 ALA A N 1
ATOM 1827 C CA . ALA A 1 222 ? -3.203 5.540 23.628 1.00 95.94 222 ALA A CA 1
ATOM 1828 C C . ALA A 1 222 ? -2.854 6.512 22.492 1.00 95.94 222 ALA A C 1
ATOM 1830 O O . ALA A 1 222 ? -3.280 7.663 22.514 1.00 95.94 222 ALA A O 1
ATOM 1831 N N . TYR A 1 223 ? -2.135 6.047 21.469 1.00 94.81 223 TYR A N 1
ATOM 1832 C CA . TYR A 1 223 ? -1.603 6.919 20.422 1.00 94.81 223 TYR A CA 1
ATOM 1833 C C . TYR A 1 223 ? -2.681 7.434 19.455 1.00 94.81 223 TYR A C 1
ATOM 1835 O O . TYR A 1 223 ? -2.732 8.624 19.149 1.00 94.81 223 TYR A O 1
ATOM 1843 N N . TYR A 1 224 ? -3.576 6.557 18.989 1.00 94.62 224 TYR A N 1
ATOM 1844 C CA . TYR A 1 224 ? -4.547 6.899 17.943 1.00 94.62 224 TYR A CA 1
ATOM 1845 C C . TYR A 1 224 ? -5.905 7.359 18.473 1.00 94.62 224 TYR A C 1
ATOM 1847 O O . TYR A 1 224 ? -6.685 7.940 17.714 1.00 94.62 224 TYR A O 1
ATOM 1855 N N . THR A 1 225 ? -6.211 7.109 19.748 1.00 94.88 225 THR A N 1
ATOM 1856 C CA . THR A 1 225 ? -7.527 7.430 20.324 1.00 94.88 225 THR A CA 1
ATOM 1857 C C . THR A 1 225 ? -7.460 8.248 21.610 1.00 94.88 225 THR A C 1
ATOM 1859 O O . THR A 1 225 ? -8.509 8.595 22.134 1.00 94.88 225 THR A O 1
ATOM 1862 N N . ASP A 1 226 ? -6.265 8.548 22.137 1.00 93.94 226 ASP A N 1
ATOM 1863 C CA . ASP A 1 226 ? -6.090 9.141 23.475 1.00 93.94 226 ASP A CA 1
ATOM 1864 C C . ASP A 1 226 ? -6.792 8.322 24.580 1.00 93.94 226 ASP A C 1
ATOM 1866 O O . ASP A 1 226 ? -7.398 8.842 25.515 1.00 93.94 226 ASP A O 1
ATOM 1870 N N . ASN A 1 227 ? -6.789 6.992 24.417 1.00 95.12 227 ASN A N 1
ATOM 1871 C CA . ASN A 1 227 ? -7.564 6.023 25.205 1.00 95.12 227 ASN A CA 1
ATOM 1872 C C . ASN A 1 227 ? -9.091 6.240 25.222 1.00 95.12 227 ASN A C 1
ATOM 1874 O O . ASN A 1 227 ? -9.795 5.505 25.914 1.00 95.12 227 ASN A O 1
ATOM 1878 N N . LYS A 1 228 ? -9.611 7.214 24.469 1.00 93.56 228 LYS A N 1
ATOM 1879 C CA . LYS A 1 228 ? -11.015 7.627 24.429 1.00 93.56 228 LYS A CA 1
ATOM 1880 C C . LYS A 1 228 ? -11.465 7.751 22.978 1.00 93.56 228 LYS A C 1
ATOM 1882 O O . LYS A 1 228 ? -11.520 8.824 22.380 1.00 93.56 228 LYS A O 1
ATOM 1887 N N . GLY A 1 229 ? -11.796 6.615 22.387 1.00 96.81 229 GLY A N 1
ATOM 1888 C CA . GLY A 1 229 ? -12.274 6.588 21.015 1.00 96.81 229 GLY A CA 1
ATOM 1889 C C . GLY A 1 229 ? -12.920 5.269 20.660 1.00 96.81 229 GLY A C 1
ATOM 1890 O O . GLY A 1 229 ? -13.603 4.651 21.479 1.00 96.81 229 GLY A O 1
ATOM 1891 N N . PHE A 1 230 ? -12.692 4.842 19.427 1.00 98.31 230 PHE A N 1
ATOM 1892 C CA . PHE A 1 230 ? -13.211 3.588 18.919 1.00 98.31 230 PHE A CA 1
ATOM 1893 C C . PHE A 1 230 ? -12.220 2.915 17.970 1.00 98.31 230 PHE A C 1
ATOM 1895 O O . PHE A 1 230 ? -11.249 3.508 17.498 1.00 98.31 230 PHE A O 1
ATOM 1902 N N . CYS A 1 231 ? -12.471 1.646 17.698 1.00 98.50 231 CYS A N 1
ATOM 1903 C CA . CYS A 1 231 ? -11.722 0.812 16.787 1.00 98.50 231 CYS A CA 1
ATOM 1904 C C . CYS A 1 231 ? -12.705 0.081 15.865 1.00 98.50 231 CYS A C 1
ATOM 1906 O O . CYS A 1 231 ? -13.736 -0.427 16.302 1.00 98.50 231 CYS A O 1
ATOM 1908 N N . ILE A 1 232 ? -12.406 0.083 14.571 1.00 98.75 232 ILE A N 1
ATOM 1909 C CA . ILE A 1 232 ? -13.248 -0.469 13.510 1.00 98.75 232 ILE A CA 1
ATOM 1910 C C . ILE A 1 232 ? -12.686 -1.835 13.114 1.00 98.75 232 ILE A C 1
ATOM 1912 O O . ILE A 1 232 ? -11.507 -1.909 12.772 1.00 98.75 232 ILE A O 1
ATOM 1916 N N . GLU A 1 233 ? -13.508 -2.886 13.129 1.00 98.81 233 GLU A N 1
ATOM 1917 C CA . GLU A 1 233 ? -13.169 -4.219 12.607 1.00 98.81 233 GLU A CA 1
ATOM 1918 C C . GLU A 1 233 ? -13.626 -4.348 11.151 1.00 98.81 233 GLU A C 1
ATOM 1920 O O . GLU A 1 233 ? -14.822 -4.302 10.851 1.00 98.81 233 GLU A O 1
ATOM 1925 N N . TYR A 1 234 ? -12.671 -4.572 10.255 1.00 98.75 234 TYR A N 1
ATOM 1926 C CA . TYR A 1 234 ? -12.885 -4.899 8.849 1.00 98.75 234 TYR A CA 1
ATOM 1927 C C . TYR A 1 234 ? -12.747 -6.411 8.663 1.00 98.75 234 TYR A C 1
ATOM 1929 O O . TYR A 1 234 ? -11.770 -7.005 9.124 1.00 98.75 234 TYR A O 1
ATOM 1937 N N . ASP A 1 235 ? -13.716 -7.030 7.991 1.00 98.50 235 ASP A N 1
ATOM 1938 C CA . ASP A 1 235 ? -13.711 -8.453 7.652 1.00 98.50 235 ASP A CA 1
ATOM 1939 C C . ASP A 1 235 ? -13.366 -8.633 6.173 1.00 98.50 235 ASP A C 1
ATOM 1941 O O . ASP A 1 235 ? -14.186 -8.391 5.285 1.00 98.50 235 ASP A O 1
ATOM 1945 N N . PHE A 1 236 ? -12.145 -9.090 5.904 1.00 98.19 236 PHE A N 1
ATOM 1946 C CA . PHE A 1 236 ? -11.653 -9.265 4.542 1.00 98.19 236 PHE A CA 1
ATOM 1947 C C . PHE A 1 236 ? -12.397 -10.352 3.769 1.00 98.19 236 PHE A C 1
ATOM 1949 O O . PHE A 1 236 ? -12.334 -10.356 2.543 1.00 98.19 236 PHE A O 1
ATOM 1956 N N . LYS A 1 237 ? -13.160 -11.239 4.421 1.00 98.12 237 LYS A N 1
ATOM 1957 C CA . LYS A 1 237 ? -14.005 -12.196 3.693 1.00 98.12 237 LYS A CA 1
ATOM 1958 C C . LYS A 1 237 ? -15.064 -11.489 2.853 1.00 98.12 237 LYS A C 1
ATOM 1960 O O . LYS A 1 237 ? -15.341 -11.946 1.749 1.00 98.12 237 LYS A O 1
ATOM 1965 N N . LYS A 1 238 ? -15.566 -10.340 3.320 1.00 98.25 238 LYS A N 1
ATOM 1966 C CA . LYS A 1 238 ? -16.534 -9.504 2.592 1.00 98.25 238 LYS A CA 1
ATOM 1967 C C . LYS A 1 238 ? -15.961 -8.891 1.313 1.00 98.25 238 LYS A C 1
ATOM 1969 O O . LYS A 1 238 ? -16.721 -8.493 0.438 1.00 98.25 238 LYS A O 1
ATOM 1974 N N . VAL A 1 239 ? -14.632 -8.856 1.149 1.00 98.06 239 VAL A N 1
ATOM 1975 C CA . VAL A 1 239 ? -14.003 -8.440 -0.118 1.00 98.06 239 VAL A CA 1
ATOM 1976 C C . VAL A 1 239 ? -14.471 -9.336 -1.270 1.00 98.06 239 VAL A C 1
ATOM 1978 O O . VAL A 1 239 ? -14.626 -8.861 -2.392 1.00 98.06 239 VAL A O 1
ATOM 1981 N N . MET A 1 240 ? -14.776 -10.611 -0.999 1.00 97.25 240 MET A N 1
ATOM 1982 C CA . MET A 1 240 ? -15.284 -11.551 -2.004 1.00 97.25 240 MET A CA 1
ATOM 1983 C C . MET A 1 240 ? -16.673 -11.194 -2.545 1.00 97.25 240 MET A C 1
ATOM 1985 O O . MET A 1 240 ? -17.047 -11.720 -3.593 1.00 97.25 240 MET A O 1
ATOM 1989 N N . ASP A 1 241 ? -17.389 -10.270 -1.910 1.00 96.69 241 ASP A N 1
ATOM 1990 C CA . ASP A 1 241 ? -18.713 -9.815 -2.339 1.00 96.69 241 ASP A CA 1
ATOM 1991 C C . ASP A 1 241 ? -18.664 -8.446 -3.045 1.00 96.69 241 ASP A C 1
ATOM 1993 O O . ASP A 1 241 ? -19.670 -7.979 -3.575 1.00 96.69 241 ASP A O 1
ATOM 1997 N N . LEU A 1 242 ? -17.491 -7.800 -3.093 1.00 97.31 242 LEU A N 1
ATOM 1998 C CA . LEU A 1 242 ? -17.322 -6.497 -3.738 1.00 97.31 242 LEU A CA 1
ATOM 1999 C C . LEU A 1 242 ? -17.351 -6.592 -5.278 1.00 97.31 242 LEU A C 1
ATOM 2001 O O . LEU A 1 242 ? -17.044 -7.645 -5.852 1.00 97.31 242 LEU A O 1
ATOM 2005 N N . PRO A 1 243 ? -17.634 -5.479 -5.982 1.00 96.31 243 PRO A N 1
ATOM 2006 C CA . PRO A 1 243 ? -17.436 -5.394 -7.424 1.00 96.31 243 PRO A CA 1
ATOM 2007 C C . PRO A 1 243 ? -16.000 -5.749 -7.827 1.00 96.31 243 PRO A C 1
ATOM 2009 O O . PRO A 1 243 ? -15.047 -5.482 -7.090 1.00 96.31 243 PRO A O 1
ATOM 2012 N N . ILE A 1 244 ? -15.832 -6.303 -9.033 1.00 95.12 244 ILE A N 1
ATOM 2013 C CA . ILE A 1 244 ? -14.524 -6.747 -9.542 1.00 95.12 244 ILE A CA 1
ATOM 2014 C C . ILE A 1 244 ? -13.456 -5.644 -9.502 1.00 95.12 244 ILE A C 1
ATOM 2016 O O . ILE A 1 244 ? -12.308 -5.917 -9.157 1.00 95.12 244 ILE A O 1
ATOM 2020 N N . VAL A 1 245 ? -13.843 -4.396 -9.784 1.00 93.00 245 VAL A N 1
ATOM 2021 C CA . VAL A 1 245 ? -12.941 -3.236 -9.750 1.00 93.00 245 VAL A CA 1
ATOM 2022 C C . VAL A 1 245 ? -12.358 -3.041 -8.346 1.00 93.00 245 VAL A C 1
ATOM 2024 O O . VAL A 1 245 ? -11.142 -2.945 -8.206 1.00 93.00 245 VAL A O 1
ATOM 2027 N N . SER A 1 246 ? -13.187 -3.089 -7.297 1.00 94.94 246 SER A N 1
ATOM 2028 C CA . SER A 1 246 ? -12.716 -2.994 -5.911 1.00 94.94 246 SER A CA 1
ATOM 2029 C C . SER A 1 246 ? -11.904 -4.226 -5.507 1.00 94.94 246 SER A C 1
ATOM 2031 O O . SER A 1 246 ? -10.801 -4.082 -4.985 1.00 94.94 246 SER A O 1
ATOM 2033 N N . LYS A 1 247 ? -12.396 -5.443 -5.798 1.00 95.38 247 LYS A N 1
ATOM 2034 C CA . LYS A 1 247 ? -11.698 -6.713 -5.503 1.00 95.38 247 LYS A CA 1
ATOM 2035 C C . LYS A 1 247 ? -10.259 -6.724 -6.005 1.00 95.38 247 LYS A C 1
ATOM 2037 O O . LYS A 1 247 ? -9.352 -7.127 -5.281 1.00 95.38 247 LYS A O 1
ATOM 2042 N N . ARG A 1 248 ? -10.061 -6.275 -7.245 1.00 96.06 248 ARG A N 1
ATOM 2043 C CA . ARG A 1 248 ? -8.756 -6.230 -7.908 1.00 96.06 248 ARG A CA 1
ATOM 2044 C C . ARG A 1 248 ? -7.744 -5.413 -7.104 1.00 96.06 248 ARG A C 1
ATOM 2046 O O . ARG A 1 248 ? -6.603 -5.841 -6.963 1.00 96.06 248 ARG A O 1
ATOM 2053 N N . LEU A 1 249 ? -8.163 -4.295 -6.515 1.00 96.19 249 LEU A N 1
ATOM 2054 C CA . LEU A 1 249 ? -7.284 -3.447 -5.707 1.00 96.19 249 LEU A CA 1
ATOM 2055 C C . LEU A 1 249 ? -6.842 -4.143 -4.412 1.00 96.19 249 LEU A C 1
ATOM 2057 O O . LEU A 1 249 ? -5.675 -4.047 -4.042 1.00 96.19 249 LEU A O 1
ATOM 2061 N N . PHE A 1 250 ? -7.722 -4.919 -3.769 1.00 97.44 250 PHE A N 1
ATOM 2062 C CA . PHE A 1 250 ? -7.405 -5.673 -2.544 1.00 97.44 250 PHE A CA 1
ATOM 2063 C C . PHE A 1 250 ? -6.346 -6.770 -2.727 1.00 97.44 250 PHE A C 1
ATOM 2065 O O . PHE A 1 250 ? -5.838 -7.287 -1.732 1.00 97.44 250 PHE A O 1
ATOM 2072 N N . MET A 1 251 ? -5.961 -7.107 -3.963 1.00 97.06 251 MET A N 1
ATOM 2073 C CA . MET A 1 251 ? -4.805 -7.975 -4.205 1.00 97.06 251 MET A CA 1
ATOM 2074 C C . MET A 1 251 ? -3.487 -7.324 -3.756 1.00 97.06 251 MET A C 1
ATOM 2076 O O . MET A 1 251 ? -2.545 -8.036 -3.444 1.00 97.06 251 MET A O 1
ATOM 2080 N N . SER A 1 252 ? -3.429 -5.993 -3.656 1.00 96.94 252 SER A N 1
ATOM 2081 C CA . SER A 1 252 ? -2.261 -5.239 -3.179 1.00 96.94 252 SER A CA 1
ATOM 2082 C C . SER A 1 252 ? -2.271 -5.016 -1.659 1.00 96.94 252 SER A C 1
ATOM 2084 O O . SER A 1 252 ? -1.905 -3.941 -1.171 1.00 96.94 252 SER A O 1
ATOM 2086 N N . PHE A 1 253 ? -2.752 -6.002 -0.898 1.00 98.19 253 PHE A N 1
ATOM 2087 C CA . PHE A 1 253 ? -2.787 -5.958 0.561 1.00 98.19 253 PHE A CA 1
ATOM 2088 C C . PHE A 1 253 ? -1.591 -6.708 1.146 1.00 98.19 253 PHE A C 1
ATOM 2090 O O . PHE A 1 253 ? -1.512 -7.935 1.101 1.00 98.19 253 PHE A O 1
ATOM 2097 N N . TYR A 1 254 ? -0.655 -5.954 1.710 1.00 98.31 254 TYR A N 1
ATOM 2098 C CA . TYR A 1 254 ? 0.648 -6.455 2.120 1.00 98.31 254 TYR A CA 1
ATOM 2099 C C . TYR A 1 254 ? 0.820 -6.413 3.633 1.00 98.31 254 TYR A C 1
ATOM 2101 O O . TYR A 1 254 ? 0.411 -5.462 4.301 1.00 98.31 254 TYR A O 1
ATOM 2109 N N . LYS A 1 255 ? 1.504 -7.421 4.167 1.00 98.06 255 LYS A N 1
ATOM 2110 C CA . LYS A 1 255 ? 2.046 -7.401 5.522 1.00 98.06 255 LYS A CA 1
ATOM 2111 C C . LYS A 1 255 ? 3.200 -6.406 5.584 1.00 98.06 255 LYS A C 1
ATOM 2113 O O . LYS A 1 255 ? 4.132 -6.501 4.786 1.00 98.06 255 LYS A O 1
ATOM 2118 N N . VAL A 1 256 ? 3.153 -5.478 6.535 1.00 98.06 256 VAL A N 1
ATOM 2119 C CA . VAL A 1 256 ? 4.242 -4.522 6.746 1.00 98.06 256 VAL A CA 1
ATOM 2120 C C . VAL A 1 256 ? 5.454 -5.235 7.324 1.00 98.06 256 VAL A C 1
ATOM 2122 O O . VAL A 1 256 ? 5.348 -6.074 8.222 1.00 98.06 256 VAL A O 1
ATOM 2125 N N . LEU A 1 257 ? 6.618 -4.885 6.790 1.00 97.25 257 LEU A N 1
ATOM 2126 C CA . LEU A 1 257 ? 7.904 -5.345 7.288 1.00 97.25 257 LEU A CA 1
ATOM 2127 C C . LEU A 1 257 ? 8.465 -4.309 8.259 1.00 97.25 257 LEU A C 1
ATOM 2129 O O . LEU A 1 257 ? 8.239 -3.111 8.104 1.00 97.25 257 LEU A O 1
ATOM 2133 N N . TYR A 1 258 ? 9.220 -4.772 9.246 1.00 97.19 258 TYR A N 1
ATOM 2134 C CA . TYR A 1 258 ? 9.838 -3.910 10.247 1.00 97.19 258 TYR A CA 1
ATOM 2135 C C . TYR A 1 258 ? 11.337 -4.157 10.240 1.00 97.19 258 TYR A C 1
ATOM 2137 O O . TYR A 1 258 ? 11.779 -5.285 10.483 1.00 97.19 258 TYR A O 1
ATOM 2145 N N . ASN A 1 259 ? 12.084 -3.127 9.847 1.00 95.19 259 ASN A N 1
ATOM 2146 C CA . ASN A 1 259 ? 13.534 -3.163 9.752 1.00 95.19 259 ASN A CA 1
ATOM 2147 C C . ASN A 1 259 ? 14.098 -1.734 9.705 1.00 95.19 259 ASN A C 1
ATOM 2149 O O . ASN A 1 259 ? 13.726 -0.937 8.844 1.00 95.19 259 ASN A O 1
ATOM 2153 N N . ASP A 1 260 ? 15.045 -1.428 10.590 1.00 93.50 260 ASP A N 1
ATOM 2154 C CA . ASP A 1 260 ? 15.734 -0.130 10.608 1.00 93.50 260 ASP A CA 1
ATOM 2155 C C . ASP A 1 260 ? 16.773 0.016 9.485 1.00 93.50 260 ASP A C 1
ATOM 2157 O O . ASP A 1 260 ? 17.182 1.127 9.149 1.00 93.50 260 ASP A O 1
ATOM 2161 N N . LYS A 1 261 ? 17.210 -1.097 8.886 1.00 90.25 261 LYS A N 1
ATOM 2162 C CA . LYS A 1 261 ? 18.206 -1.123 7.812 1.00 90.25 261 LYS A CA 1
ATOM 2163 C C . LYS A 1 261 ? 17.556 -1.541 6.499 1.00 90.25 261 LYS A C 1
ATOM 2165 O O . LYS A 1 261 ? 17.425 -2.728 6.211 1.00 90.25 261 LYS A O 1
ATOM 2170 N N . LYS A 1 262 ? 17.199 -0.559 5.671 1.00 88.69 262 LYS A N 1
ATOM 2171 C CA . LYS A 1 262 ? 16.847 -0.803 4.266 1.00 88.69 262 LYS A CA 1
ATOM 2172 C C . LYS A 1 262 ? 18.129 -0.960 3.456 1.00 88.69 262 LYS A C 1
ATOM 2174 O O . LYS A 1 262 ? 18.977 -0.069 3.471 1.00 88.69 262 LYS A O 1
ATOM 2179 N N . GLU A 1 263 ? 18.280 -2.070 2.747 1.00 89.00 263 GLU A N 1
ATOM 2180 C CA . GLU A 1 263 ? 19.355 -2.208 1.763 1.00 89.00 263 GLU A CA 1
ATOM 2181 C C . GLU A 1 263 ? 19.190 -1.172 0.647 1.00 89.00 263 GLU A C 1
ATOM 2183 O O . GLU A 1 263 ? 18.082 -0.703 0.374 1.00 89.00 263 GLU A O 1
ATOM 2188 N N . ARG A 1 264 ? 20.290 -0.801 -0.008 1.00 88.62 264 ARG A N 1
ATOM 2189 C CA . ARG A 1 264 ? 20.215 0.116 -1.143 1.00 88.62 264 ARG A CA 1
ATOM 2190 C C . ARG A 1 264 ? 19.433 -0.535 -2.290 1.00 88.62 264 ARG A C 1
ATOM 2192 O O . ARG A 1 264 ? 19.814 -1.596 -2.781 1.00 88.62 264 ARG A O 1
ATOM 2199 N N . CYS A 1 265 ? 18.391 0.139 -2.761 1.00 88.25 265 CYS A N 1
ATOM 2200 C CA . CYS A 1 265 ? 17.757 -0.129 -4.044 1.00 88.25 265 CYS A CA 1
ATOM 2201 C C . CYS A 1 265 ? 18.592 0.506 -5.150 1.00 88.25 265 CYS A C 1
ATOM 2203 O O . CYS A 1 265 ? 18.988 1.662 -5.019 1.00 88.25 265 CYS A O 1
ATOM 2205 N N . SER A 1 266 ? 18.829 -0.225 -6.238 1.00 87.19 266 SER A N 1
ATOM 2206 C CA . SER A 1 266 ? 19.396 0.362 -7.449 1.00 87.19 266 SER A CA 1
ATOM 2207 C C . SER A 1 266 ? 18.356 0.393 -8.551 1.00 87.19 266 SER A C 1
ATOM 2209 O O . SER A 1 266 ? 17.776 -0.639 -8.890 1.00 87.19 266 SER A O 1
ATOM 2211 N N . PHE A 1 267 ? 18.179 1.568 -9.147 1.00 84.19 267 PHE A N 1
ATOM 2212 C CA . PHE A 1 267 ? 17.278 1.772 -10.281 1.00 84.19 267 PHE A CA 1
ATOM 2213 C C . PHE A 1 267 ? 17.840 1.247 -11.605 1.00 84.19 267 PHE A C 1
ATOM 2215 O O . PHE A 1 267 ? 17.168 1.298 -12.633 1.00 84.19 267 PHE A O 1
ATOM 2222 N N . LEU A 1 268 ? 19.067 0.714 -11.605 1.00 86.00 268 LEU A N 1
ATOM 2223 C CA . LEU A 1 268 ? 19.659 0.124 -12.799 1.00 86.00 268 LEU A CA 1
ATOM 2224 C C . LEU A 1 268 ? 18.813 -1.041 -13.337 1.00 86.00 268 LEU A C 1
ATOM 2226 O O . LEU A 1 268 ? 18.741 -1.221 -14.550 1.00 86.00 268 LEU A O 1
ATOM 2230 N N . LEU A 1 269 ? 18.161 -1.817 -12.463 1.00 88.25 269 LEU A N 1
ATOM 2231 C CA . LEU A 1 269 ? 17.275 -2.908 -12.884 1.00 88.25 269 LEU A CA 1
ATOM 2232 C C . LEU A 1 269 ? 16.063 -2.386 -13.662 1.00 88.25 269 LEU A C 1
ATOM 2234 O O . LEU A 1 269 ? 15.766 -2.907 -14.736 1.00 88.25 269 LEU A O 1
ATOM 2238 N N . ASP A 1 270 ? 15.432 -1.313 -13.179 1.00 84.06 270 ASP A N 1
ATOM 2239 C CA . ASP A 1 270 ? 14.330 -0.653 -13.885 1.00 84.06 270 ASP A CA 1
ATOM 2240 C C . ASP A 1 270 ? 14.785 -0.131 -15.249 1.00 84.06 270 ASP A C 1
ATOM 2242 O O . ASP A 1 270 ? 14.137 -0.373 -16.266 1.00 84.06 270 ASP A O 1
ATOM 2246 N N . ILE A 1 271 ? 15.941 0.541 -15.294 1.00 82.38 271 ILE A N 1
ATOM 2247 C CA . ILE A 1 271 ? 16.510 1.064 -16.541 1.00 82.38 271 ILE A CA 1
ATOM 2248 C C . ILE A 1 271 ? 16.777 -0.064 -17.542 1.00 82.38 271 ILE A C 1
ATOM 2250 O O . ILE A 1 271 ? 16.377 0.054 -18.699 1.00 82.38 271 ILE A O 1
ATOM 2254 N N . LYS A 1 272 ? 17.382 -1.176 -17.110 1.00 86.44 272 LYS A N 1
ATOM 2255 C CA . LYS A 1 272 ? 17.600 -2.363 -17.954 1.00 86.44 272 LYS A CA 1
ATOM 2256 C C . LYS A 1 272 ? 16.288 -2.915 -18.503 1.00 86.44 272 LYS A C 1
ATOM 2258 O O . LYS A 1 272 ? 16.178 -3.158 -19.702 1.00 86.44 272 LYS A O 1
ATOM 2263 N N . TYR A 1 273 ? 15.274 -3.057 -17.652 1.00 85.56 273 TYR A N 1
ATOM 2264 C CA . TYR A 1 273 ? 13.958 -3.542 -18.060 1.00 85.56 273 TYR A CA 1
ATOM 2265 C C . TYR A 1 273 ? 13.290 -2.622 -19.100 1.00 85.56 273 TYR A C 1
ATOM 2267 O O . TYR A 1 273 ? 12.786 -3.093 -20.127 1.00 85.56 273 TYR A O 1
ATOM 2275 N N . TYR A 1 274 ? 13.331 -1.304 -18.880 1.00 79.31 274 TYR A N 1
ATOM 2276 C CA . TYR A 1 274 ? 12.758 -0.314 -19.796 1.00 79.31 274 TYR A CA 1
ATOM 2277 C C . TYR A 1 274 ? 13.493 -0.254 -21.139 1.00 79.31 274 TYR A C 1
ATOM 2279 O O . TYR A 1 274 ? 12.848 -0.222 -22.192 1.00 79.31 274 TYR A O 1
ATOM 2287 N N . LEU A 1 275 ? 14.827 -0.278 -21.123 1.00 76.06 275 LEU A N 1
ATOM 2288 C CA . LEU A 1 275 ? 15.659 -0.259 -22.330 1.00 76.06 275 LEU A CA 1
ATOM 2289 C C . LEU A 1 275 ? 15.574 -1.570 -23.120 1.00 76.06 275 LEU A C 1
ATOM 2291 O O . LEU A 1 275 ? 15.543 -1.547 -24.351 1.00 76.06 275 LEU A O 1
ATOM 2295 N N . GLY A 1 276 ? 15.405 -2.699 -22.428 1.00 77.38 276 GLY A N 1
ATOM 2296 C CA . GLY A 1 276 ? 15.096 -4.004 -23.018 1.00 77.38 276 GLY A CA 1
ATOM 2297 C C . GLY A 1 276 ? 13.686 -4.105 -23.620 1.00 77.38 276 GLY A C 1
ATOM 2298 O O . GLY A 1 276 ? 13.300 -5.150 -24.152 1.00 77.38 276 GLY A O 1
ATOM 2299 N N . GLY A 1 277 ? 12.894 -3.030 -23.558 1.00 75.56 277 GLY A N 1
ATOM 2300 C CA . GLY A 1 277 ? 11.579 -2.949 -24.179 1.00 75.56 277 GLY A CA 1
ATOM 2301 C C . GLY A 1 277 ? 10.500 -3.749 -23.454 1.00 75.56 277 GLY A C 1
ATOM 2302 O O . GLY A 1 277 ? 9.593 -4.243 -24.124 1.00 75.56 277 GLY A O 1
ATOM 2303 N N . TYR A 1 278 ? 10.575 -3.848 -22.121 1.00 81.06 278 TYR A N 1
ATOM 2304 C CA . TYR A 1 278 ? 9.566 -4.490 -21.263 1.00 81.06 278 TYR A CA 1
ATOM 2305 C C . TYR A 1 278 ? 9.425 -6.011 -21.468 1.00 81.06 278 TYR A C 1
ATOM 2307 O O . TYR A 1 278 ? 8.347 -6.575 -21.291 1.00 81.06 278 TYR A O 1
ATOM 2315 N N . LYS A 1 279 ? 10.495 -6.687 -21.906 1.00 81.62 279 LYS A N 1
ATOM 2316 C CA . LYS A 1 279 ? 10.455 -8.123 -22.250 1.00 81.62 279 LYS A CA 1
ATOM 2317 C C . LYS A 1 279 ? 10.995 -9.040 -21.160 1.00 81.62 279 LYS A C 1
ATOM 2319 O O . LYS A 1 279 ? 10.558 -10.185 -21.070 1.00 81.62 279 LYS A O 1
ATOM 2324 N N . ASP A 1 280 ? 11.945 -8.556 -20.369 1.00 87.75 280 ASP A N 1
ATOM 2325 C CA . ASP A 1 280 ? 12.615 -9.356 -19.348 1.00 87.75 280 ASP A CA 1
ATOM 2326 C C . ASP A 1 280 ? 11.786 -9.376 -18.058 1.00 87.75 280 ASP A C 1
ATOM 2328 O O . ASP A 1 280 ? 11.798 -8.436 -17.262 1.00 87.75 280 ASP A O 1
ATOM 2332 N N . LYS A 1 281 ? 11.012 -10.449 -17.882 1.00 88.00 281 LYS A N 1
ATOM 2333 C CA . LYS A 1 281 ? 10.138 -10.612 -16.717 1.00 88.00 281 LYS A CA 1
ATOM 2334 C C . LYS A 1 281 ? 10.915 -10.848 -15.425 1.00 88.00 281 LYS A C 1
ATOM 2336 O O . LYS A 1 281 ? 10.413 -10.474 -14.369 1.00 88.00 281 LYS A O 1
ATOM 2341 N N . ASP A 1 282 ? 12.109 -11.426 -15.500 1.00 91.75 282 ASP A N 1
ATOM 2342 C CA . ASP A 1 282 ? 12.913 -11.702 -14.312 1.00 91.75 282 ASP A CA 1
ATOM 2343 C C . ASP A 1 282 ? 13.474 -10.391 -13.751 1.00 91.75 282 ASP A C 1
ATOM 2345 O O . ASP A 1 282 ? 13.381 -10.151 -12.546 1.00 91.75 282 ASP A O 1
ATOM 2349 N N . LEU A 1 283 ? 13.926 -9.481 -14.628 1.00 90.25 283 LEU A N 1
ATOM 2350 C CA . LEU A 1 283 ? 14.303 -8.118 -14.237 1.00 90.25 283 LEU A CA 1
ATOM 2351 C C . LEU A 1 283 ? 13.135 -7.342 -13.617 1.00 90.25 283 LEU A C 1
ATOM 2353 O O . LEU A 1 283 ? 13.326 -6.672 -12.601 1.00 90.25 283 LEU A O 1
ATOM 2357 N N . LEU A 1 284 ? 11.930 -7.443 -14.194 1.00 88.25 284 LEU A N 1
ATOM 2358 C CA . LEU A 1 284 ? 10.729 -6.815 -13.631 1.00 88.25 284 LEU A CA 1
ATOM 2359 C C . LEU A 1 284 ? 10.449 -7.330 -12.216 1.00 88.25 284 LEU A C 1
ATOM 2361 O O . LEU A 1 284 ? 10.293 -6.534 -11.292 1.00 88.25 284 LEU A O 1
ATOM 2365 N N . VAL A 1 285 ? 10.401 -8.655 -12.044 1.00 91.69 285 VAL A N 1
ATOM 2366 C CA . VAL A 1 285 ? 10.122 -9.301 -10.753 1.00 91.69 285 VAL A CA 1
ATOM 2367 C C . VAL A 1 285 ? 11.174 -8.917 -9.717 1.00 91.69 285 VAL A C 1
ATOM 2369 O O . VAL A 1 285 ? 10.821 -8.590 -8.584 1.00 91.69 285 VAL A O 1
ATOM 2372 N N . GLU A 1 286 ? 12.460 -8.938 -10.078 1.00 93.06 286 GLU A N 1
ATOM 2373 C CA . GLU A 1 286 ? 13.540 -8.563 -9.165 1.00 93.06 286 GLU A CA 1
ATOM 2374 C C . GLU A 1 286 ? 13.436 -7.090 -8.749 1.00 93.06 286 GLU A C 1
ATOM 2376 O O . GLU A 1 286 ? 13.521 -6.778 -7.555 1.00 93.06 286 GLU A O 1
ATOM 2381 N N . SER A 1 287 ? 13.218 -6.192 -9.713 1.00 91.44 287 SER A N 1
ATOM 2382 C CA . SER A 1 287 ? 13.110 -4.758 -9.444 1.00 91.44 287 SER A CA 1
ATOM 2383 C C . SER A 1 287 ? 11.897 -4.440 -8.569 1.00 91.44 287 SER A C 1
ATOM 2385 O O . SER A 1 287 ? 12.030 -3.833 -7.501 1.00 91.44 287 SER A O 1
ATOM 2387 N N . ASN A 1 288 ? 10.721 -4.955 -8.943 1.00 92.50 288 ASN A N 1
ATOM 2388 C CA . ASN A 1 288 ? 9.487 -4.788 -8.180 1.00 92.50 288 ASN A CA 1
ATOM 2389 C C . ASN A 1 288 ? 9.608 -5.361 -6.773 1.00 92.50 288 ASN A C 1
ATOM 2391 O O . ASN A 1 288 ? 9.166 -4.725 -5.818 1.00 92.50 288 ASN A O 1
ATOM 2395 N N . ARG A 1 289 ? 10.238 -6.531 -6.611 1.00 94.56 289 ARG A N 1
ATOM 2396 C CA . ARG A 1 289 ? 10.470 -7.117 -5.288 1.00 94.56 289 ARG A CA 1
ATOM 2397 C C . ARG A 1 289 ? 11.290 -6.178 -4.416 1.00 94.56 289 ARG A C 1
ATOM 2399 O O . ARG A 1 289 ? 10.884 -5.926 -3.282 1.00 94.56 289 ARG A O 1
ATOM 2406 N N . LYS A 1 290 ? 12.408 -5.645 -4.921 1.00 93.62 290 LYS A N 1
ATOM 2407 C CA . LYS A 1 290 ? 13.254 -4.705 -4.165 1.00 93.62 290 LYS A CA 1
ATOM 2408 C C . LYS A 1 290 ?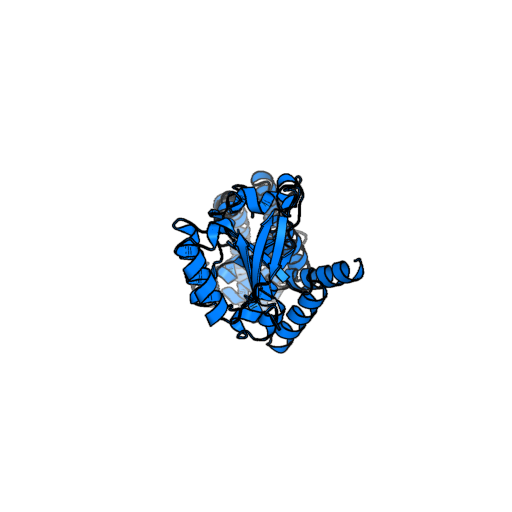 12.489 -3.433 -3.817 1.00 93.62 290 LYS A C 1
ATOM 2410 O O . LYS A 1 290 ? 12.496 -3.024 -2.659 1.00 93.62 290 LYS A O 1
ATOM 2415 N N . MET A 1 291 ? 11.784 -2.858 -4.786 1.00 93.00 291 MET A N 1
ATOM 2416 C CA . MET A 1 291 ? 11.028 -1.625 -4.599 1.00 93.00 291 MET A CA 1
ATOM 2417 C C . MET A 1 291 ? 9.877 -1.803 -3.600 1.00 93.00 291 MET A C 1
ATOM 2419 O O . MET A 1 291 ? 9.850 -1.125 -2.574 1.00 93.00 291 MET A O 1
ATOM 2423 N N . ILE A 1 292 ? 8.956 -2.740 -3.847 1.00 94.75 292 ILE A N 1
ATOM 2424 C CA . ILE A 1 292 ? 7.776 -2.964 -2.998 1.00 94.75 292 ILE A CA 1
ATOM 2425 C C . ILE A 1 292 ? 8.202 -3.307 -1.571 1.00 94.75 292 ILE A C 1
ATOM 2427 O O . ILE A 1 292 ? 7.664 -2.718 -0.637 1.00 94.75 292 ILE A O 1
ATOM 2431 N N . THR A 1 293 ? 9.212 -4.170 -1.391 1.00 95.69 293 THR A N 1
ATOM 2432 C CA . THR A 1 293 ? 9.749 -4.511 -0.061 1.00 95.69 293 THR A CA 1
ATOM 2433 C C . THR A 1 293 ? 10.130 -3.254 0.719 1.00 95.69 293 THR A C 1
ATOM 2435 O O . THR A 1 293 ? 9.762 -3.126 1.884 1.00 95.69 293 THR A O 1
ATOM 2438 N N . GLN A 1 294 ? 10.804 -2.283 0.097 1.00 95.56 294 GLN A N 1
ATOM 2439 C CA . GLN A 1 294 ? 11.187 -1.044 0.780 1.00 95.56 294 GLN A CA 1
ATOM 2440 C C . GLN A 1 294 ? 10.004 -0.127 1.088 1.00 95.56 294 GLN A C 1
ATOM 2442 O O . GLN A 1 294 ? 9.975 0.484 2.159 1.00 95.56 294 GLN A O 1
ATOM 2447 N N . LEU A 1 295 ? 9.024 -0.057 0.187 1.00 96.06 295 LEU A N 1
ATOM 2448 C CA . LEU A 1 295 ? 7.836 0.786 0.339 1.00 96.06 295 LEU A CA 1
ATOM 2449 C C . LEU A 1 295 ? 6.878 0.281 1.426 1.00 96.06 295 LEU A C 1
ATOM 2451 O O . LEU A 1 295 ? 6.202 1.085 2.065 1.00 96.06 295 LEU A O 1
ATOM 2455 N N . ILE A 1 296 ? 6.854 -1.031 1.676 1.00 96.56 296 ILE A N 1
ATOM 2456 C CA . ILE A 1 296 ? 6.077 -1.643 2.767 1.00 96.56 296 ILE A CA 1
ATOM 2457 C C . ILE A 1 296 ? 6.904 -1.872 4.042 1.00 96.56 296 ILE A C 1
ATOM 2459 O O . ILE A 1 296 ? 6.399 -2.474 4.987 1.00 96.56 296 ILE A O 1
ATOM 2463 N N . THR A 1 297 ? 8.165 -1.425 4.084 1.00 96.81 297 THR A N 1
ATOM 2464 C CA . THR A 1 297 ? 9.020 -1.532 5.276 1.00 96.81 297 THR A CA 1
ATOM 2465 C C . THR A 1 297 ? 8.958 -0.257 6.113 1.00 96.81 297 THR A C 1
ATOM 2467 O O . THR A 1 297 ? 9.348 0.823 5.652 1.00 96.81 297 THR A O 1
ATOM 2470 N N . LYS A 1 298 ? 8.553 -0.416 7.373 1.00 96.88 298 LYS A N 1
ATOM 2471 C CA . LYS A 1 298 ? 8.620 0.587 8.438 1.00 96.88 298 LYS A CA 1
ATOM 2472 C C . LYS A 1 298 ? 9.847 0.386 9.328 1.00 96.88 298 LYS A C 1
ATOM 2474 O O . LYS A 1 298 ? 10.433 -0.695 9.383 1.00 96.88 298 LYS A O 1
ATOM 2479 N N . GLN A 1 299 ? 10.201 1.436 10.066 1.00 95.88 299 GLN A N 1
ATOM 2480 C CA . GLN A 1 299 ? 11.193 1.348 11.140 1.00 95.88 299 GLN A CA 1
ATOM 2481 C C . GLN A 1 299 ? 10.710 0.430 12.267 1.00 95.88 299 GLN A C 1
ATOM 2483 O O . GLN A 1 299 ? 9.512 0.331 12.545 1.00 95.88 299 GLN A O 1
ATOM 2488 N N . GLU A 1 300 ? 11.657 -0.188 12.964 1.00 96.69 300 GLU A N 1
ATOM 2489 C CA . GLU A 1 300 ? 11.419 -1.195 13.996 1.00 96.69 300 GLU A CA 1
ATOM 2490 C C . GLU A 1 300 ? 10.565 -0.669 15.153 1.00 96.69 300 GLU A C 1
ATOM 2492 O O . GLU A 1 300 ? 9.716 -1.377 15.699 1.00 96.69 300 GLU A O 1
ATOM 2497 N N . LYS A 1 301 ? 10.719 0.621 15.469 1.00 95.62 301 LYS A N 1
ATOM 2498 C CA . LYS A 1 301 ? 9.939 1.318 16.498 1.00 95.62 301 LYS A CA 1
ATOM 2499 C C . LYS A 1 301 ? 8.424 1.254 16.268 1.00 95.62 301 LYS A C 1
ATOM 2501 O O . LYS A 1 301 ? 7.686 1.377 17.235 1.00 95.62 301 LYS A O 1
ATOM 2506 N N . TRP A 1 302 ? 7.961 1.046 15.032 1.00 96.69 302 TRP A N 1
ATOM 2507 C CA . TRP A 1 302 ? 6.539 0.933 14.680 1.00 96.69 302 TRP A CA 1
ATOM 2508 C C . TRP A 1 302 ? 6.003 -0.505 14.722 1.00 96.69 302 TRP A C 1
ATOM 2510 O O . TRP A 1 302 ? 4.828 -0.731 14.435 1.00 96.69 302 TRP A O 1
ATOM 2520 N N . ARG A 1 303 ? 6.819 -1.502 15.098 1.00 97.38 303 ARG A N 1
ATOM 2521 C CA . ARG A 1 303 ? 6.420 -2.924 15.119 1.00 97.38 303 ARG A CA 1
ATOM 2522 C C . ARG A 1 303 ? 5.167 -3.197 15.957 1.00 97.38 303 ARG A C 1
ATOM 2524 O O . ARG A 1 303 ? 4.413 -4.118 15.643 1.00 97.38 303 ARG A O 1
ATOM 2531 N N . TYR A 1 304 ? 4.917 -2.390 16.990 1.00 95.81 304 TYR A N 1
ATOM 2532 C CA . TYR A 1 304 ? 3.733 -2.514 17.847 1.00 95.81 304 TYR A CA 1
ATOM 2533 C C . TYR A 1 304 ? 2.404 -2.347 17.090 1.00 95.81 304 TYR A C 1
ATOM 2535 O O . TYR A 1 304 ? 1.372 -2.805 17.579 1.00 95.81 304 TYR A O 1
ATOM 2543 N N . GLU A 1 305 ? 2.412 -1.727 15.904 1.00 97.50 305 GLU A N 1
ATOM 2544 C CA . GLU A 1 305 ? 1.210 -1.553 15.084 1.00 97.50 305 GLU A CA 1
ATOM 2545 C C . GLU A 1 305 ? 0.723 -2.872 14.474 1.00 97.50 305 GLU A C 1
ATOM 2547 O O . GLU A 1 305 ? -0.474 -3.004 14.208 1.00 97.50 305 GLU A O 1
ATOM 2552 N N . ARG A 1 306 ? 1.626 -3.853 14.288 1.00 97.94 306 ARG A N 1
ATOM 2553 C CA . ARG A 1 306 ? 1.349 -5.146 13.634 1.00 97.94 306 ARG A CA 1
ATOM 2554 C C . ARG A 1 306 ? 0.538 -4.946 12.355 1.00 97.94 306 ARG A C 1
ATOM 2556 O O . ARG A 1 306 ? -0.584 -5.434 12.219 1.00 97.94 306 ARG A O 1
ATOM 2563 N N . GLU A 1 307 ? 1.082 -4.118 11.477 1.00 98.44 307 GLU A N 1
ATOM 2564 C CA . GLU A 1 307 ? 0.344 -3.520 10.380 1.00 98.44 307 GLU A CA 1
ATOM 2565 C C . GLU A 1 307 ? 0.271 -4.443 9.161 1.00 98.44 307 GLU A C 1
ATOM 2567 O O . GLU A 1 307 ? 1.243 -5.080 8.753 1.00 98.44 307 GLU A O 1
ATOM 2572 N N . TRP A 1 308 ? -0.895 -4.442 8.534 1.00 98.56 308 TRP A N 1
ATOM 2573 C CA . TRP A 1 308 ? -1.072 -4.774 7.132 1.00 98.56 308 TRP A CA 1
ATOM 2574 C C . TRP A 1 308 ? -1.631 -3.547 6.416 1.00 98.56 308 TRP A C 1
ATOM 2576 O O . TRP A 1 308 ? -2.402 -2.772 6.990 1.00 98.56 308 TRP A O 1
ATOM 2586 N N . ARG A 1 309 ? -1.233 -3.343 5.162 1.00 97.81 309 ARG A N 1
ATOM 2587 C CA . ARG A 1 309 ? -1.624 -2.165 4.392 1.00 97.81 309 ARG A CA 1
ATOM 2588 C C . ARG A 1 309 ? -2.073 -2.515 2.992 1.00 97.81 309 ARG A C 1
ATOM 2590 O O . ARG A 1 309 ? -1.418 -3.279 2.289 1.00 97.81 309 ARG A O 1
ATOM 2597 N N . LEU A 1 310 ? -3.159 -1.880 2.570 1.00 98.00 310 LEU A N 1
ATOM 2598 C CA . LEU A 1 310 ? -3.462 -1.761 1.151 1.00 98.00 310 LEU A CA 1
ATOM 2599 C C . LEU A 1 310 ? -2.520 -0.701 0.583 1.00 98.00 310 LEU A C 1
ATOM 2601 O O . LEU A 1 310 ? -2.538 0.431 1.068 1.00 98.00 310 LEU A O 1
ATOM 2605 N N . PHE A 1 311 ? -1.682 -1.079 -0.378 1.00 96.88 311 PHE A N 1
ATOM 2606 C CA . PHE A 1 311 ? -0.723 -0.186 -1.025 1.00 96.88 311 PHE A CA 1
ATOM 2607 C C . PHE A 1 311 ? -1.111 -0.016 -2.492 1.00 96.88 311 PHE A C 1
ATOM 2609 O O . PHE A 1 311 ? -1.008 -0.957 -3.278 1.00 96.88 311 PHE A O 1
ATOM 2616 N N . LEU A 1 312 ? -1.569 1.178 -2.858 1.00 95.50 312 LEU A N 1
ATOM 2617 C CA . LEU A 1 312 ? -2.025 1.489 -4.209 1.00 95.50 312 LEU A CA 1
ATOM 2618 C C . LEU A 1 312 ? -1.326 2.745 -4.715 1.00 95.50 312 LEU A C 1
ATOM 2620 O O . LEU A 1 312 ? -1.079 3.674 -3.955 1.00 95.50 312 LEU A O 1
ATOM 2624 N N . CYS A 1 313 ? -1.041 2.794 -6.008 1.00 91.75 313 CYS A N 1
ATOM 2625 C CA . CYS A 1 313 ? -0.456 3.959 -6.661 1.00 91.75 313 CYS A CA 1
ATOM 2626 C C . CYS A 1 313 ? -1.413 4.468 -7.736 1.00 91.75 313 CYS A C 1
ATOM 2628 O O . CYS A 1 313 ? -2.061 3.660 -8.397 1.00 91.75 313 CYS A O 1
ATOM 2630 N N . ASN A 1 314 ? -1.460 5.788 -7.942 1.00 85.44 314 ASN A N 1
ATOM 2631 C CA . ASN A 1 314 ? -2.275 6.420 -8.992 1.00 85.44 314 ASN A CA 1
ATOM 2632 C C . ASN A 1 314 ? -3.777 6.071 -8.909 1.00 85.44 314 ASN A C 1
ATOM 2634 O O . ASN A 1 314 ? -4.437 5.900 -9.930 1.00 85.44 314 ASN A O 1
ATOM 2638 N N . THR A 1 315 ? -4.305 5.949 -7.690 1.00 87.38 315 THR A N 1
ATOM 2639 C CA . THR A 1 315 ? -5.732 5.731 -7.412 1.00 87.38 315 THR A CA 1
ATOM 2640 C C . THR A 1 315 ? -6.328 6.959 -6.733 1.00 87.38 315 THR A C 1
ATOM 2642 O O . THR A 1 315 ? -5.598 7.781 -6.184 1.00 87.38 315 THR A O 1
ATOM 2645 N N . GLU A 1 316 ? -7.651 7.073 -6.736 1.00 90.62 316 GLU A N 1
ATOM 2646 C CA . GLU A 1 316 ? -8.362 8.047 -5.908 1.00 90.62 316 GLU A CA 1
ATOM 2647 C C . GLU A 1 316 ? -8.293 7.673 -4.418 1.00 90.62 316 GLU A C 1
ATOM 2649 O O . GLU A 1 316 ? -8.109 6.508 -4.062 1.00 90.62 316 GLU A O 1
ATOM 2654 N N . ASN A 1 317 ? -8.488 8.653 -3.530 1.00 93.25 317 ASN A N 1
ATOM 2655 C CA . ASN A 1 317 ? -8.478 8.446 -2.078 1.00 93.25 317 ASN A CA 1
ATOM 2656 C C . ASN A 1 317 ? -9.716 7.713 -1.537 1.00 93.25 317 ASN A C 1
ATOM 2658 O O . ASN A 1 317 ? -9.706 7.287 -0.382 1.00 93.25 317 ASN A O 1
ATOM 2662 N N . LYS A 1 318 ? -10.794 7.588 -2.319 1.00 95.94 318 LYS A N 1
ATOM 2663 C CA . LYS A 1 318 ? -12.019 6.886 -1.915 1.00 95.94 318 LYS A CA 1
ATOM 2664 C C . LYS A 1 318 ? -12.116 5.558 -2.653 1.00 95.94 318 LYS A C 1
ATOM 2666 O O . LYS A 1 318 ? -12.065 5.529 -3.876 1.00 95.94 318 LYS A O 1
ATOM 2671 N N . LEU A 1 319 ? -12.272 4.474 -1.899 1.00 96.69 319 LEU A N 1
ATOM 2672 C CA . LEU A 1 319 ? -12.507 3.141 -2.444 1.00 96.69 319 LEU A CA 1
ATOM 2673 C C . LEU A 1 319 ? -13.784 2.556 -1.844 1.00 96.69 319 LEU A C 1
ATOM 2675 O O . LEU A 1 319 ? -13.834 2.290 -0.644 1.00 96.69 319 LEU A O 1
ATOM 2679 N N . ASP A 1 320 ? -14.794 2.329 -2.682 1.00 96.56 320 ASP A N 1
ATOM 2680 C CA . ASP A 1 320 ? -16.047 1.688 -2.280 1.00 96.56 320 ASP A CA 1
ATOM 2681 C C . ASP A 1 320 ? -15.780 0.246 -1.830 1.00 96.56 320 ASP A C 1
ATOM 2683 O O . ASP A 1 320 ? -15.373 -0.620 -2.618 1.00 96.56 320 ASP A O 1
ATOM 2687 N N . ALA A 1 321 ? -15.961 0.016 -0.529 1.00 97.06 321 ALA A N 1
ATOM 2688 C CA . ALA A 1 321 ? -15.607 -1.221 0.152 1.00 97.06 321 ALA A CA 1
ATOM 2689 C C . ALA A 1 321 ? -16.299 -1.300 1.522 1.00 97.06 321 ALA A C 1
ATOM 2691 O O . ALA A 1 321 ? -15.695 -1.054 2.570 1.00 97.06 321 ALA A O 1
ATOM 2692 N N . ASP A 1 322 ? -17.575 -1.682 1.519 1.00 97.06 322 ASP A N 1
ATOM 2693 C CA . ASP A 1 322 ? -18.365 -1.874 2.738 1.00 97.06 322 ASP A CA 1
ATOM 2694 C C . ASP A 1 322 ? -18.061 -3.228 3.402 1.00 97.06 322 ASP A C 1
ATOM 2696 O O . ASP A 1 322 ? -18.823 -4.193 3.330 1.00 97.06 322 ASP A O 1
ATOM 2700 N N . ILE A 1 323 ? -16.879 -3.315 4.015 1.00 98.19 323 ILE A N 1
ATOM 2701 C CA . ILE A 1 323 ? -16.356 -4.553 4.616 1.00 98.19 323 ILE A CA 1
ATOM 2702 C C . ILE A 1 323 ? -16.284 -4.493 6.150 1.00 98.19 323 ILE A C 1
ATOM 2704 O O . ILE A 1 323 ? -15.667 -5.349 6.784 1.00 98.19 323 ILE A O 1
ATOM 2708 N N . VAL A 1 324 ? -16.919 -3.501 6.779 1.00 98.62 324 VAL A N 1
ATOM 2709 C CA . VAL A 1 324 ? -16.961 -3.366 8.245 1.00 98.62 324 VAL A CA 1
ATOM 2710 C C . VAL A 1 324 ? -17.842 -4.460 8.847 1.00 98.62 324 VAL A C 1
ATOM 2712 O O . VAL A 1 324 ? -18.876 -4.831 8.287 1.00 98.62 324 VAL A O 1
ATOM 2715 N N . SER A 1 325 ? -17.428 -5.024 9.980 1.00 98.19 325 SER A N 1
ATOM 2716 C CA . SER A 1 325 ? -18.160 -6.104 10.659 1.00 98.19 325 SER A CA 1
ATOM 2717 C C . SER A 1 325 ? -18.377 -5.883 12.157 1.00 98.19 325 SER A C 1
ATOM 2719 O O . SER A 1 325 ? -19.290 -6.496 12.722 1.00 98.19 325 SER A O 1
ATOM 2721 N N . ALA A 1 326 ? -17.588 -5.015 12.799 1.00 98.56 326 ALA A N 1
ATOM 2722 C CA . ALA A 1 326 ? -17.807 -4.629 14.187 1.00 98.56 326 ALA A CA 1
ATOM 2723 C C . ALA A 1 326 ? -17.208 -3.257 14.533 1.00 98.56 326 ALA A C 1
ATOM 2725 O O . ALA A 1 326 ? -16.268 -2.786 13.888 1.00 98.56 326 ALA A O 1
ATOM 2726 N N . ILE A 1 327 ? -17.725 -2.655 15.602 1.00 98.56 327 ILE A N 1
ATOM 2727 C CA . ILE A 1 327 ? -17.194 -1.455 16.249 1.00 98.56 327 ILE A CA 1
ATOM 2728 C C . ILE A 1 327 ? -16.845 -1.787 17.698 1.00 98.56 327 ILE A C 1
ATOM 2730 O O . ILE A 1 327 ? -17.652 -2.336 18.443 1.00 98.56 327 ILE A O 1
ATOM 2734 N N . TYR A 1 328 ? -15.641 -1.413 18.109 1.00 98.56 328 TYR A N 1
ATOM 2735 C CA . TYR A 1 328 ? -15.163 -1.477 19.483 1.00 98.56 328 TYR A CA 1
ATOM 2736 C C . TYR A 1 328 ? -15.097 -0.047 20.001 1.00 98.56 328 TYR A C 1
ATOM 2738 O O . TYR A 1 328 ? -14.328 0.744 19.471 1.00 98.56 328 TYR A O 1
ATOM 2746 N N . ILE A 1 329 ? -15.876 0.319 21.008 1.00 98.25 329 ILE A N 1
ATOM 2747 C CA . ILE A 1 329 ? -15.954 1.705 21.491 1.00 98.25 329 ILE A CA 1
ATOM 2748 C C . ILE A 1 329 ? -15.635 1.770 22.979 1.00 98.25 329 ILE A C 1
ATOM 2750 O O . ILE A 1 329 ? -16.051 0.909 23.754 1.00 98.25 329 ILE A O 1
ATOM 2754 N N . ASP A 1 330 ? -14.878 2.786 23.389 1.00 97.88 330 ASP A N 1
ATOM 2755 C CA . ASP A 1 330 ? -14.621 3.021 24.805 1.00 97.88 330 ASP A CA 1
ATOM 2756 C C . ASP A 1 330 ? -15.913 3.391 25.550 1.00 97.88 330 ASP A C 1
ATOM 2758 O O . ASP A 1 330 ? -16.720 4.202 25.084 1.00 97.88 330 ASP A O 1
ATOM 2762 N N . LYS A 1 331 ? -16.114 2.813 26.740 1.00 97.06 331 LYS A N 1
ATOM 2763 C CA . LYS A 1 331 ? -17.313 3.037 27.561 1.00 97.06 331 LYS A CA 1
ATOM 2764 C C . LYS A 1 331 ? -17.572 4.520 27.828 1.00 97.06 331 LYS A C 1
ATOM 2766 O O . LYS A 1 331 ? -18.732 4.927 27.874 1.00 97.06 331 LYS A O 1
ATOM 2771 N N . SER A 1 332 ? -16.522 5.327 27.996 1.00 96.00 332 SER A N 1
ATOM 2772 C CA . SER A 1 332 ? -16.674 6.767 28.238 1.00 96.00 332 SER A CA 1
ATOM 2773 C C . SER A 1 332 ? -17.271 7.513 27.040 1.00 96.00 332 SER A C 1
ATOM 2775 O O . SER A 1 332 ? -17.930 8.533 27.226 1.00 96.00 332 SER A O 1
ATOM 2777 N N . MET A 1 333 ? -17.109 6.979 25.826 1.00 97.12 333 MET A N 1
ATOM 2778 C CA . MET A 1 333 ? -17.599 7.586 24.588 1.00 97.12 333 MET A CA 1
ATOM 2779 C C . MET A 1 333 ? -19.045 7.210 24.265 1.00 97.12 333 MET A C 1
ATOM 2781 O O . MET A 1 333 ? -19.706 7.940 23.541 1.00 97.12 333 MET A O 1
ATOM 2785 N N . CYS A 1 334 ? -19.585 6.129 24.831 1.00 96.44 334 CYS A N 1
ATOM 2786 C CA . CYS A 1 334 ? -20.911 5.605 24.468 1.00 96.44 334 CYS A CA 1
ATOM 2787 C C . CYS A 1 334 ? -22.060 6.612 24.650 1.00 96.44 334 CYS A C 1
ATOM 2789 O O . CYS A 1 334 ? -23.048 6.561 23.925 1.00 96.44 334 CYS A O 1
ATOM 2791 N N . ASN A 1 335 ? -21.934 7.525 25.617 1.00 95.81 335 ASN A N 1
ATOM 2792 C CA . ASN A 1 335 ? -22.978 8.496 25.945 1.00 95.81 335 ASN A CA 1
ATOM 2793 C C . ASN A 1 335 ? -22.782 9.870 25.287 1.00 95.81 335 ASN A C 1
ATOM 2795 O O . ASN A 1 335 ? -23.653 10.732 25.446 1.00 95.81 335 ASN A O 1
ATOM 2799 N N . THR A 1 336 ? -21.677 10.087 24.569 1.00 97.19 336 THR A N 1
ATOM 2800 C CA . THR A 1 336 ? -21.448 11.327 23.814 1.00 97.19 336 THR A CA 1
ATOM 2801 C C . THR A 1 336 ? -22.319 11.346 22.559 1.00 97.19 336 THR A C 1
ATOM 2803 O O . THR A 1 336 ? -22.775 10.301 22.094 1.00 97.19 336 THR A O 1
ATOM 2806 N N . ASP A 1 337 ? -22.555 12.524 21.981 1.00 97.38 337 ASP A N 1
ATOM 2807 C CA . ASP A 1 337 ? -23.368 12.639 20.763 1.00 97.38 337 ASP A CA 1
ATOM 2808 C C . ASP A 1 337 ? -22.751 11.863 19.592 1.00 97.38 337 ASP A C 1
ATOM 2810 O O . ASP A 1 337 ? -23.455 11.171 18.859 1.00 97.38 337 ASP A O 1
ATOM 2814 N N . ASN A 1 338 ? -21.426 11.918 19.450 1.00 97.81 338 ASN A N 1
ATOM 2815 C CA . ASN A 1 338 ? -20.698 11.170 18.426 1.00 97.81 338 ASN A CA 1
ATOM 2816 C C . ASN A 1 338 ? -20.720 9.660 18.684 1.00 97.81 338 ASN A C 1
ATOM 2818 O O . ASN A 1 338 ? -20.936 8.887 17.752 1.00 97.81 338 ASN A O 1
ATOM 2822 N N . GLY A 1 339 ? -20.564 9.231 19.940 1.00 97.75 339 GLY A N 1
ATOM 2823 C CA . GLY A 1 339 ? -20.680 7.821 20.299 1.00 97.75 339 GLY A CA 1
ATOM 2824 C C . GLY A 1 339 ? -22.069 7.267 20.001 1.00 97.75 339 GLY A C 1
ATOM 2825 O O . GLY A 1 339 ? -22.176 6.220 19.372 1.00 97.75 339 GLY A O 1
ATOM 2826 N N . LYS A 1 340 ? -23.132 8.002 20.352 1.00 98.00 340 LYS A N 1
ATOM 2827 C CA . LYS A 1 340 ? -24.518 7.633 20.019 1.00 98.00 340 LYS A CA 1
ATOM 2828 C C . LYS A 1 340 ? -24.729 7.517 18.511 1.00 98.00 340 LYS A C 1
ATOM 2830 O O . LYS A 1 340 ? -25.190 6.477 18.062 1.00 98.00 340 LYS A O 1
ATOM 2835 N N . LYS A 1 341 ? -24.292 8.511 17.723 1.00 98.12 341 LYS A N 1
ATOM 2836 C CA . LYS A 1 341 ? -24.347 8.449 16.248 1.00 98.12 341 LYS A CA 1
ATOM 2837 C C . LYS A 1 341 ? -23.661 7.197 15.699 1.00 98.12 341 LYS A C 1
ATOM 2839 O O . LYS A 1 341 ? -24.191 6.550 14.801 1.00 98.12 341 LYS A O 1
ATOM 2844 N N . LEU A 1 342 ? -22.479 6.860 16.219 1.00 98.31 342 LEU A N 1
ATOM 2845 C CA . LEU A 1 342 ? -21.726 5.684 15.787 1.00 98.31 342 LEU A CA 1
ATOM 2846 C C . LEU A 1 342 ? -22.441 4.374 16.155 1.00 98.31 342 LEU A C 1
ATOM 2848 O O . LEU A 1 342 ? -22.462 3.449 15.347 1.00 98.31 342 LEU A O 1
ATOM 2852 N N . LEU A 1 343 ? -23.031 4.298 17.350 1.00 97.88 343 LEU A N 1
ATOM 2853 C CA . LEU A 1 343 ? -23.803 3.141 17.810 1.00 97.88 343 LEU A CA 1
ATOM 2854 C C . LEU A 1 343 ? -25.098 2.954 17.009 1.00 97.88 343 LEU A C 1
ATOM 2856 O O . LEU A 1 343 ? -25.417 1.829 16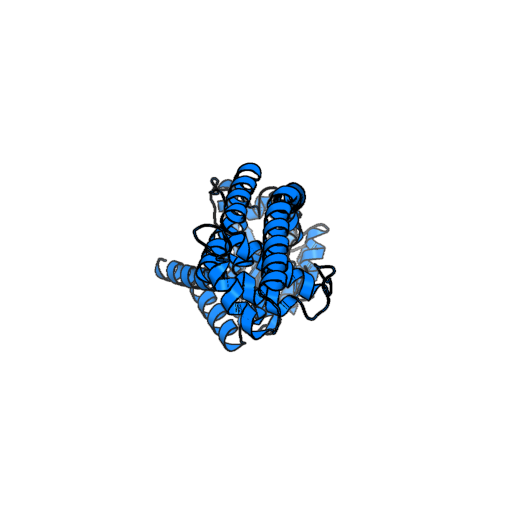.624 1.00 97.88 343 LEU A O 1
ATOM 2860 N N . ASP A 1 344 ? -25.805 4.044 16.711 1.00 98.12 344 ASP A N 1
ATOM 2861 C CA . ASP A 1 344 ? -27.000 4.026 15.866 1.00 98.12 344 ASP A CA 1
ATOM 2862 C C . ASP A 1 344 ? -26.650 3.539 14.455 1.00 98.12 344 ASP A C 1
ATOM 2864 O O . ASP A 1 344 ? -27.287 2.615 13.949 1.00 98.12 344 ASP A O 1
ATOM 2868 N N . LEU A 1 345 ? -25.565 4.059 13.864 1.00 98.38 345 LEU A N 1
ATOM 2869 C CA . LEU A 1 345 ? -25.073 3.593 12.567 1.00 98.38 345 LEU A CA 1
ATOM 2870 C C . LEU A 1 345 ? -24.682 2.108 12.602 1.00 98.38 345 LEU A C 1
ATOM 2872 O O . LEU A 1 345 ? -25.018 1.364 11.683 1.00 98.38 345 LEU A O 1
ATOM 2876 N N . ALA A 1 346 ? -23.997 1.648 13.653 1.00 98.12 346 ALA A N 1
ATOM 2877 C CA . ALA A 1 346 ? -23.637 0.238 13.795 1.00 98.12 346 ALA A CA 1
ATOM 2878 C C . ALA A 1 346 ? -24.879 -0.662 13.828 1.00 98.12 346 ALA A C 1
ATOM 2880 O O . ALA A 1 346 ? -24.901 -1.700 13.168 1.00 98.12 346 ALA A O 1
ATOM 2881 N N . LYS A 1 347 ? -25.943 -0.233 14.516 1.00 96.81 347 LYS A N 1
ATOM 2882 C CA . LYS A 1 347 ? -27.230 -0.932 14.536 1.00 96.81 347 LYS A CA 1
ATOM 2883 C C . LYS A 1 347 ? -27.910 -0.933 13.164 1.00 96.81 347 LYS A C 1
ATOM 2885 O O . LYS A 1 347 ? -28.360 -1.986 12.721 1.00 96.81 347 LYS A O 1
ATOM 2890 N N . GLU A 1 348 ? -27.960 0.210 12.477 1.00 97.44 348 GLU A N 1
ATOM 2891 C CA . GLU A 1 348 ? -28.516 0.331 11.117 1.00 97.44 348 GLU A CA 1
ATOM 2892 C C . GLU A 1 348 ? -27.796 -0.578 10.113 1.00 97.44 348 GLU A C 1
ATOM 2894 O O . GLU A 1 348 ? -28.421 -1.176 9.238 1.00 97.44 348 GLU A O 1
ATOM 2899 N N . ARG A 1 349 ? -26.475 -0.709 10.261 1.00 97.06 349 ARG A N 1
ATOM 2900 C CA . ARG A 1 349 ? -25.604 -1.504 9.390 1.00 97.06 349 ARG A CA 1
ATOM 2901 C C . ARG A 1 349 ? -25.440 -2.960 9.835 1.00 97.06 349 ARG A C 1
ATOM 2903 O O . ARG A 1 349 ? -24.736 -3.719 9.170 1.00 97.06 349 ARG A O 1
ATOM 2910 N N . ASN A 1 350 ? -26.087 -3.356 10.934 1.00 96.25 350 ASN A N 1
ATOM 2911 C CA . ASN A 1 350 ? -25.977 -4.684 11.540 1.00 96.25 350 ASN A CA 1
ATOM 2912 C C . ASN A 1 350 ? -24.516 -5.093 11.837 1.00 96.25 350 ASN A C 1
ATOM 2914 O O . ASN A 1 350 ? -24.078 -6.211 11.549 1.00 96.25 350 ASN A O 1
ATOM 2918 N N . TRP A 1 351 ? -23.732 -4.155 12.367 1.00 97.81 351 TRP A N 1
ATOM 2919 C CA . TRP A 1 351 ? -22.382 -4.397 12.866 1.00 97.81 351 TRP A CA 1
ATOM 2920 C C . TRP A 1 351 ? -22.433 -4.781 14.339 1.00 97.81 351 TRP A C 1
ATOM 2922 O O . TRP A 1 351 ? -23.161 -4.171 15.120 1.00 97.81 351 TRP A O 1
ATOM 2932 N N . ARG A 1 352 ? -21.593 -5.740 14.737 1.00 98.12 352 ARG A N 1
ATOM 2933 C CA . ARG A 1 352 ? -21.446 -6.078 16.156 1.00 98.12 352 ARG A CA 1
ATOM 2934 C C . ARG A 1 352 ? -20.839 -4.908 16.911 1.00 98.12 352 ARG A C 1
ATOM 2936 O O . ARG A 1 352 ? -19.936 -4.243 16.401 1.00 98.12 352 ARG A O 1
ATOM 2943 N N . VAL A 1 353 ? -21.269 -4.699 18.148 1.00 98.44 353 VAL A N 1
ATOM 2944 C CA . VAL A 1 353 ? -20.692 -3.662 19.007 1.00 98.44 353 VAL A CA 1
ATOM 2945 C C . VAL A 1 353 ? -20.058 -4.283 20.239 1.00 98.44 353 VAL A C 1
ATOM 2947 O O . VAL A 1 353 ? -20.684 -5.075 20.941 1.00 98.44 353 VAL A O 1
ATOM 2950 N N . TYR A 1 354 ? -18.820 -3.879 20.513 1.00 98.38 354 TYR A N 1
ATOM 2951 C CA . TYR A 1 354 ? -18.064 -4.247 21.700 1.00 98.38 354 TYR A CA 1
ATOM 2952 C C . TYR A 1 354 ? -17.754 -3.007 22.538 1.00 98.38 354 TYR A C 1
ATOM 2954 O O . TYR A 1 354 ? -17.113 -2.066 22.068 1.00 98.38 354 TYR A O 1
ATOM 2962 N N . ILE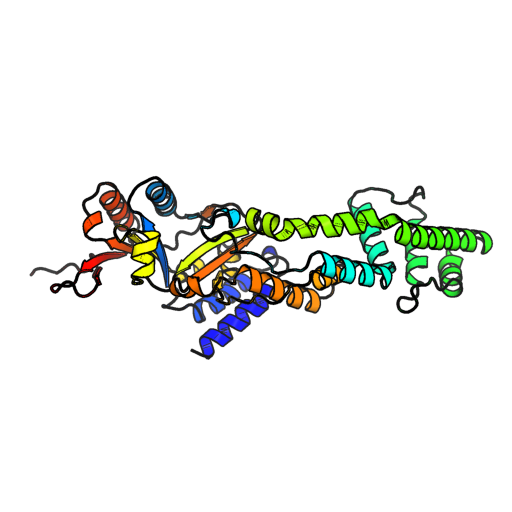 A 1 355 ? -18.160 -3.016 23.804 1.00 98.12 355 ILE A N 1
ATOM 2963 C CA . ILE A 1 355 ? -17.828 -1.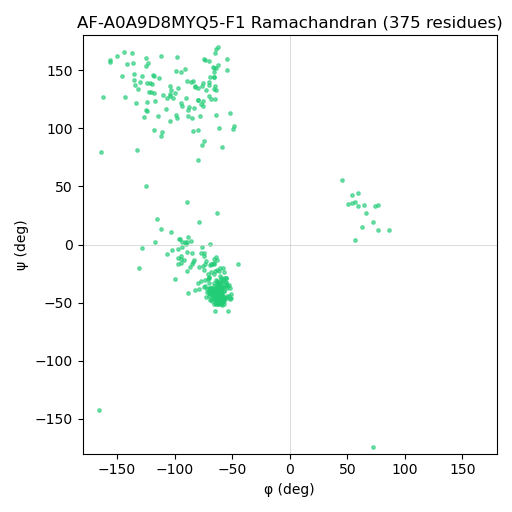965 24.762 1.00 98.12 355 ILE A CA 1
ATOM 2964 C C . ILE A 1 355 ? -16.504 -2.295 25.436 1.00 98.12 355 ILE A C 1
ATOM 2966 O O . ILE A 1 355 ? -16.401 -3.266 26.189 1.00 98.12 355 ILE A O 1
ATOM 2970 N N . ARG A 1 356 ? -15.499 -1.452 25.199 1.00 97.62 356 ARG A N 1
ATOM 2971 C CA . ARG A 1 356 ? -14.220 -1.478 25.905 1.00 97.62 356 ARG A CA 1
ATOM 2972 C C . ARG A 1 356 ? -14.369 -0.789 27.257 1.00 97.62 356 ARG A C 1
ATOM 2974 O O . ARG A 1 356 ? -14.761 0.373 27.331 1.00 97.62 356 ARG A O 1
ATOM 2981 N N . LYS A 1 357 ? -14.028 -1.486 28.338 1.00 96.00 357 LYS A N 1
ATOM 2982 C CA . LYS A 1 357 ? -14.009 -0.929 29.699 1.00 96.00 357 LYS A CA 1
ATOM 2983 C C . LYS A 1 357 ? -12.963 -1.624 30.557 1.00 96.00 357 LYS A C 1
ATOM 2985 O O . LYS A 1 357 ? -12.524 -2.720 30.229 1.00 96.00 357 LYS A O 1
ATOM 2990 N N . LEU A 1 358 ? -12.580 -1.015 31.672 1.00 96.00 358 LEU A N 1
ATOM 2991 C CA . LEU A 1 358 ? -11.766 -1.704 32.669 1.00 96.00 358 LEU A CA 1
ATOM 2992 C C . LEU A 1 358 ? -12.557 -2.856 33.307 1.00 96.00 358 LEU A C 1
ATOM 2994 O O . LEU A 1 358 ? -13.767 -2.748 33.530 1.00 96.00 358 LEU A O 1
ATOM 2998 N N . ASN A 1 359 ? -11.867 -3.955 33.614 1.00 95.00 359 ASN A N 1
ATOM 2999 C CA . ASN A 1 359 ? -12.411 -4.998 34.478 1.00 95.00 359 ASN A CA 1
ATOM 3000 C C . ASN A 1 359 ? -12.691 -4.450 35.891 1.00 95.00 359 ASN A C 1
ATOM 3002 O O . ASN A 1 359 ? -12.256 -3.359 36.253 1.00 95.00 359 ASN A O 1
ATOM 3006 N N . TYR A 1 360 ? -13.387 -5.237 36.714 1.00 92.69 360 TYR A N 1
ATOM 3007 C CA . TYR A 1 360 ? -13.830 -4.816 38.050 1.00 92.69 360 TYR A CA 1
ATOM 3008 C C . TYR A 1 360 ? -12.709 -4.245 38.942 1.00 92.69 360 TYR A C 1
ATOM 3010 O O . TYR A 1 360 ? -12.933 -3.278 39.660 1.00 92.69 360 TYR A O 1
ATOM 3018 N N . ILE A 1 361 ? -11.499 -4.808 38.862 1.00 95.69 361 ILE A N 1
ATOM 3019 C CA . ILE A 1 361 ? -10.336 -4.390 39.666 1.00 95.69 361 ILE A CA 1
ATOM 3020 C C . ILE A 1 361 ? -9.422 -3.364 38.970 1.00 95.69 361 ILE A C 1
ATOM 3022 O O . ILE A 1 361 ? -8.390 -3.006 39.526 1.00 95.69 361 ILE A O 1
ATOM 3026 N N . GLY A 1 362 ? -9.755 -2.904 37.759 1.00 92.69 362 GLY A N 1
ATOM 3027 C CA . GLY A 1 362 ? -8.991 -1.866 37.056 1.00 92.69 362 GLY A CA 1
ATOM 3028 C C . GLY A 1 362 ? -7.626 -2.292 36.502 1.00 92.69 362 GLY A C 1
ATOM 3029 O O . GLY A 1 362 ? -6.792 -1.435 36.238 1.00 92.69 362 GLY A O 1
ATOM 3030 N N . THR A 1 363 ? -7.370 -3.591 36.330 1.00 93.75 363 THR A N 1
ATOM 3031 C CA . THR A 1 363 ? -6.056 -4.121 35.918 1.00 93.75 363 THR A CA 1
ATOM 3032 C C . THR A 1 363 ? -5.922 -4.402 34.427 1.00 93.75 363 THR A C 1
ATOM 3034 O O . THR A 1 363 ? -4.807 -4.573 33.943 1.00 93.75 363 THR A O 1
ATOM 3037 N N . LYS A 1 364 ? -7.036 -4.490 33.692 1.00 93.88 364 LYS A N 1
ATOM 3038 C CA . LYS A 1 364 ? -7.024 -4.683 32.237 1.00 93.88 364 LYS A CA 1
ATOM 3039 C C . LYS A 1 364 ? -8.304 -4.188 31.587 1.00 93.88 364 LYS A C 1
ATOM 3041 O O . LYS A 1 364 ? -9.362 -4.170 32.221 1.00 93.88 364 LYS A O 1
ATOM 3046 N N . HIS A 1 365 ? -8.212 -3.873 30.302 1.00 95.50 365 HIS A N 1
ATOM 3047 C CA . HIS A 1 365 ? -9.380 -3.649 29.464 1.00 95.50 365 HIS A CA 1
ATOM 3048 C C . HIS A 1 365 ? -10.044 -4.984 29.099 1.00 95.50 365 HIS A C 1
ATOM 3050 O O . HIS A 1 365 ? -9.381 -5.984 28.828 1.00 95.50 365 HIS A O 1
ATOM 3056 N N . ILE A 1 366 ? -11.371 -4.995 29.128 1.00 96.44 366 ILE A N 1
ATOM 3057 C CA . ILE A 1 366 ? -12.239 -6.070 28.653 1.00 96.44 366 ILE A CA 1
ATOM 3058 C C . ILE A 1 366 ? -13.196 -5.504 27.607 1.00 96.44 366 ILE A C 1
ATOM 3060 O O . ILE A 1 366 ? -13.464 -4.300 27.589 1.00 96.44 366 ILE A O 1
ATOM 3064 N N . TYR A 1 367 ? -13.700 -6.384 26.748 1.00 96.69 367 TYR A N 1
ATOM 3065 C CA . TYR A 1 367 ? -14.551 -6.040 25.616 1.00 96.69 367 TYR A CA 1
ATOM 3066 C C . TYR A 1 367 ? -15.826 -6.872 25.696 1.00 96.69 367 TYR A C 1
ATOM 3068 O O . TYR A 1 367 ? -15.780 -8.087 25.518 1.00 96.69 367 TYR A O 1
ATOM 3076 N N . GLU A 1 368 ? -16.946 -6.229 26.004 1.00 95.88 368 GLU A N 1
ATOM 3077 C CA . GLU A 1 368 ? -18.245 -6.894 26.146 1.00 95.88 368 GLU A CA 1
ATOM 3078 C C . GLU A 1 368 ? -19.117 -6.617 24.929 1.00 95.88 368 GLU A C 1
ATOM 3080 O O . GLU A 1 368 ? -19.262 -5.463 24.527 1.00 95.88 368 GLU A O 1
ATOM 3085 N N . CYS A 1 369 ? -19.687 -7.663 24.336 1.00 94.81 369 CYS A N 1
ATOM 3086 C CA . CYS A 1 369 ? -20.596 -7.503 23.210 1.00 94.81 369 CYS A CA 1
ATOM 3087 C C . CYS A 1 369 ? -21.967 -7.019 23.699 1.00 94.81 369 CYS A C 1
ATOM 3089 O O . CYS A 1 369 ? -22.474 -7.532 24.691 1.00 94.81 369 CYS A O 1
ATOM 3091 N N . ILE A 1 370 ? -22.570 -6.053 23.004 1.00 87.94 370 ILE A N 1
ATOM 3092 C CA . ILE A 1 370 ? -23.931 -5.577 23.318 1.00 87.94 370 ILE A CA 1
ATOM 3093 C C . ILE A 1 370 ? -24.999 -6.541 22.765 1.00 87.94 370 ILE A C 1
ATOM 3095 O O . ILE A 1 370 ? -26.134 -6.538 23.234 1.00 87.94 370 ILE A O 1
ATOM 3099 N N . ASP A 1 371 ? -24.639 -7.391 21.796 1.00 65.56 371 ASP A N 1
ATOM 3100 C CA . ASP A 1 371 ? -25.579 -8.300 21.124 1.00 65.56 371 ASP A CA 1
ATOM 3101 C C . ASP A 1 371 ? -25.952 -9.536 21.954 1.00 65.56 371 ASP A C 1
ATOM 3103 O O . ASP A 1 371 ? -26.897 -10.246 21.602 1.00 65.56 371 ASP A O 1
ATOM 3107 N N . ASP A 1 372 ? -25.293 -9.749 23.096 1.00 47.81 372 ASP A N 1
ATOM 3108 C CA . ASP A 1 372 ? -25.813 -10.643 24.121 1.00 47.81 372 ASP A CA 1
ATOM 3109 C C . ASP A 1 372 ? -26.937 -9.906 24.845 1.00 47.81 372 ASP A C 1
ATOM 3111 O O . ASP A 1 372 ? -26.762 -9.288 25.897 1.00 47.81 372 ASP A O 1
ATOM 3115 N N . LYS A 1 373 ? -28.138 -10.003 24.267 1.00 42.09 373 LYS A N 1
ATOM 3116 C CA . LYS A 1 373 ? -29.346 -10.017 25.079 1.00 42.09 373 LYS A CA 1
ATOM 3117 C C . LYS A 1 373 ? -29.100 -11.044 26.181 1.00 42.09 373 LYS A C 1
ATOM 3119 O O . LYS A 1 373 ? -29.226 -12.246 25.958 1.00 42.09 373 LYS A O 1
ATOM 3124 N N . THR A 1 374 ? -28.782 -10.565 27.376 1.00 35.12 374 THR A N 1
ATOM 3125 C CA . THR A 1 374 ? -29.316 -11.169 28.582 1.00 35.12 374 THR A CA 1
ATOM 3126 C C . THR A 1 374 ? -30.813 -11.295 28.334 1.00 35.12 374 THR A C 1
ATOM 3128 O O . THR A 1 374 ? -31.563 -10.319 28.385 1.00 35.12 374 THR A O 1
ATOM 3131 N N . GLU A 1 375 ? -31.240 -12.495 27.945 1.00 33.53 375 GLU A N 1
ATOM 3132 C CA . GLU A 1 375 ? -32.573 -12.964 28.269 1.00 33.53 375 GLU A CA 1
ATOM 3133 C C . GLU A 1 375 ? -32.653 -12.936 29.796 1.00 33.53 375 GLU A C 1
ATOM 3135 O O . GLU A 1 375 ? -32.376 -13.923 30.470 1.00 33.53 375 GLU A O 1
ATOM 3140 N N . ASP A 1 376 ? -32.966 -11.760 30.342 1.00 36.22 376 ASP A N 1
ATOM 3141 C CA . ASP A 1 376 ? -33.565 -11.656 31.659 1.00 36.22 376 ASP A CA 1
ATOM 3142 C C . ASP A 1 376 ? -34.905 -12.397 31.566 1.00 36.22 376 ASP A C 1
ATOM 3144 O O . ASP A 1 376 ? -35.891 -11.897 31.011 1.00 36.22 376 ASP A O 1
ATOM 3148 N N . LYS A 1 377 ? -34.898 -13.634 32.057 1.00 32.16 377 LYS A N 1
ATOM 3149 C CA . LYS A 1 377 ? -36.075 -14.380 32.487 1.00 32.16 377 LYS A CA 1
ATOM 3150 C C . LYS A 1 377 ? -35.888 -14.833 33.920 1.00 32.16 377 LYS A C 1
ATOM 3152 O O . LYS A 1 377 ? -34.804 -15.381 34.221 1.00 32.16 377 LYS A O 1
#

pLDDT: mean 86.73, std 14.39, range [32.16, 98.81]

Nearest PDB structures (foldseek):
  6qjz-assembly1_A  TM=7.942E-01  e=7.498E+00  Lathyrus sativus
  5ie2-assembly2_B  TM=5.362E-01  e=7.498E+00  Arabidopsis thaliana